Protein 2ZWS (pdb70)

GO terms:
  GO:0051872 sphingosine catabolic process (P, IDA)
  GO:0017040 N-acylsphingosine amidohydrolase activity (F, IMP)
  GO:0042759 long-chain fatty acid biosynthetic process (P, IDA)
  GO:0017040 N-acylsphingosine amidohydrolase activity (F, IDA)
  GO:0046512 sphingosine biosynthetic process (P, IDA)

Sequence (630 aa):
DDLPYRFGLGKADITGEAAEVGMMGYSSLEEQKTAGIHMMRQWARAFVIEEAASGRRLVYVNTDLGMIIFQAVHLKKVLLARRLKAKYPGVYDEENNVMLAATHTHSGPGGFSHYAMMYNLSVLGFQEEKTFNAIVDGIVRSIERAQARLQPGRLFYGSGEELRNASRRNRSLLSHLKNPDIAGYEEDGIDPQMSVLSSFVDANGELAGAISWFPVHSTSMTNANHLISPDNKGYASYHWEHDVSRKSSGGFVAAFAQTNAGNLSPNLNLKPGSGPFDNEEFDNTRREIGLLRQFAKAYEIAGQAQEEVLGELDSRFRFVDFTRRLPIRPEEFTDGQPRQLCCTAAIGTLEEGNNPFLSSSALGGGLLLTGVPPQELVQCCQAEKTTILADTGNKKPYPWTPTVLPIQMMFRIGQLLELLGAPAEFTVMAGVRIRRRRAVQAASEAAGIRRHVVFNGYANAYASYVTTREEYAAQEYEGGGGSTLYGPWTQAAYQQLFVDMAVALRERRLLPVETTSAIAPDLSCCCCQMNFQTTGVVADDPYIGKSSFGDVLQQPRRESYRIGDKVTTVAFVTTGHPKNDLRTEKKTFLEVVNIGKDGKQTTPVVTTVATTDNDWDTQYRRWEERVGISASKKATISWSIPPGTTEPGGHYYIRHYGNAKNFWWTQQKKISSEEIIGGSTRSFEVLGTT

B-factor: mean 20.95, std 9.61, range [9.31, 179.48]

Nearest PDB structures (foldseek):
  2zws-assembly1_A  TM=1.002E+00  e=0.000E+00  Pseudomonas aeruginosa
  2zxc-assembly1_A  TM=9.899E-01  e=0.000E+00  Pseudomonas aeruginosa
  4wgk-assembly2_B  TM=9.171E-01  e=1.382E-79  Homo sapiens
  4wgk-assembly1_A  TM=9.152E-01  e=4.929E-78  Homo sapiens
  3mlv-assembly1_L  TM=5.183E-01  e=3.911E-03  Homo sapiens

CATH classification: 2.60.40.2300

Secondary structure (DSSP, 8-state):
---SEEEEEEEEE-----EEEEEESS--TT-EEEEESS--EEEEEEEEESSS--EEEEEEESSS---HHHHHHHHHHHHHHSTTT--TTTEEEEE--BSBEE----SSHHHHGGGTB--HHHHHHHHHHHHHHHHHHHTT-EEEEEEEEEEE--SSEEES-HHHHTT-S--TT-TTS---EEEEEEEEETT--EEEEEEE----B-SS-TT--EEB-HHHHHHHHIIIIII--STT-EEEEE-SS-TTEEEPP---TT--TTS-HHHHHHHHHHHHHHHHHHHHHH--EEE-S-EEEEEEEEE-TT-EE-GGGSSSS-EEPPPP-EE---SS--HHHHHTT-S---PPPHHHHHHTTT--EEE--TT-SSS-SS-SEEEEEEEEETTEEEEE-SSEE-HHHHHHHHHHHHHHHGGGT--EEEEE-SBSS---EE--HHHHHH--TTTTS-TT-TTHHHHHHHHHHHHHHHHHH--PPPPP------GGG--B---------PPTT--TT-EEEPPPSEEETTPEEEEEEE---GGG---TTS-SEEEEEEESSS-PPPEEEEETTSTTEEEEEEEETTTEEEEEEEEE--TTPPSEEEEEEEEEEEE-TTT--EEEEEEEPPPEEEE---

InterPro domains:
  IPR006823 Neutral/alkaline nonlysosomal ceramidase [PTHR12670] (27-665)
  IPR031329 Neutral/alkaline non-lysosomal ceramidase, N-terminal [PF04734] (29-501)
  IPR031331 Neutral/alkaline non-lysosomal ceramidase, C-terminal [PF17048] (505-665)
  IPR038445 Neutral ceramidase, C-terminal domain superfamily [G3DSA:2.60.40.2300] (536-670)

Foldseek 3Di:
DDFFKKKFKFKFFLAFFQFQFAWFDPLALVQTHFFALATKMKIKMWMATPVDDDIAMEIEILHLFFALQLLVLLQVVCCVVPPPPDHQWGYKYFYANARFGGDQQYLFQVRCFSRQWHDVRSNVSNSVRNNVRVVNRVVGIAGWWKFKFKDFQDAFKAFQCVVLVVLDPDQVVCNRQADRMKMKIFTAHPVRDTQEMEIEGAARQCLPDSVDNHHDSFQQRLLQCCCQPVNDPDPRYGYGYFYFQHQRMYTGFDPPPPDDRPPDSLVSRNVSSVSRNVRNVVGVVPSPGIFDDHKGKAKAWAQLDQQWFALVLPVNDIDTWHFFFFADNVVPPHVSLVVQVHFDDDPDDPVRVVQLPLGHGRHRQRPGPPHRSFFGIFMWMWIDGRLEIETEAAERERPVLRVVLQVLLCVLQVLVNHDYYTGGYSMSHYQYAHYALSSLNVPDNRNSSLTGHSCSSSSSSVVSSQRSNCVSVVHHDDHHDDGDDSPVPIDGDRDDALWADWPVPDHFAAWPAFWDAEDEQQDKTKTKTWAARSNLDVQIVHAQKFKWFCDQHDNRDIDTPDGSNDSQKIWGWDDDPDHIIMIMMMGRHHPPDDWHKIKMKGWHWTADNPVRDIGIGIYIHDIHTYDDDD

Organism: Pseudomonas aeruginosa (strain ATCC 15692 / DSM 22644 / CIP 104116 / JCM 14847 / LMG 12228 / 1C / PRS 101 / PAO1) (NCBI:txid208964)

Solvent-accessible surface area: 23933 Å² total; per-residue (Å²): 195,119,41,41,2,79,0,0,12,3,52,0,0,0,2,2,12,2,0,57,0,2,0,20,25,58,75,18,23,145,0,71,4,22,0,1,3,4,3,2,32,0,10,0,0,0,4,14,21,43,92,58,33,144,50,6,0,4,0,5,0,2,3,3,5,0,3,8,8,0,0,53,62,0,7,52,93,0,86,85,126,53,102,89,61,4,52,48,64,18,0,0,0,0,0,4,2,0,11,0,4,3,0,0,2,1,25,10,13,32,16,1,26,12,1,17,0,23,12,112,89,0,10,53,9,2,1,66,0,0,14,50,0,0,37,73,0,33,81,134,53,52,66,0,97,0,26,8,3,35,18,117,18,200,82,0,6,109,9,75,7,70,100,7,0,96,119,7,112,45,28,81,51,29,112,89,0,8,1,18,62,0,5,2,1,4,0,23,9,70,129,58,80,44,0,0,1,2,0,4,0,0,0,1,0,28,10,0,60,82,73,7,58,2,0,1,3,0,0,0,2,2,0,2,17,33,4,26,104,76,40,26,241,51,104,58,14,7,0,1,1,0,0,11,0,0,0,2,0,19,24,35,79,6,121,105,122,95,36,22,34,170,111,53,41,50,77,22,0,107,29,1,0,53,32,0,19,58,40,0,109,84,2,13,67,102,49,84,56,43,0,99,41,46,0,11,11,36,9,28,14,3,67,1,40,163,23,87,2,93,60,127,33,25,91,43,103,90,87,97,7,7,39,2,0,30,10,110,75,43,137,32,91,7,51,8,25,78,53,38,64,15,83,120,129,37,135,26,66,131,131,10,56,125,45,0,41,66,10,86,37,89,9,22,0,14,64,37,161,114,79,30,6,0,2,30,9,0,0,1,0,0,1,33,5,0,21,6,2,5,0,1,0,0,0,1,0,2,0,0,0,0,3,44,0,31,108,22,0,45,79,13,0,86,94,28,26,0,118,48,11,7,2,0,0,0,0,0,0,15,1,10,14,1,2,0,66,53,2,0,47,35,36,55,142,5,3,4,16,0,1,6,0,8,32,1,9,4,0,0,32,9,6,0,22,37,4,0,49,11,13,82,89,147,119,109,23,93,131,50,34,147,16,48,106,12,66,99,65,52,60,70,89,22,99,50,21,101,10,8,55,41,44,173,84,98,60,49,6,54,39,57,83,70,0,136,156,36,8,143,67,61,47,114,0,54,0,7,0,0,0,1,1,2,16,10,56,14,10,46,67,126,12,3,0,35,0,6,34,34,14,109,78,12,188,108,112,79,87,78,65,8,41,1,24,16,31,38,0,33,0,97,9,76,80,45,62,168,28,12,0,60,0,39,0,9,5,45,2,38,120,78,22,81,20,2,48,4,43,0,101,0,38,0,12,7,41,59,116,197,97,126,132,66,53,94,19,38,18,56,10,135,53,2,59,0,56,51,120,134

Radius of gyration: 24.64 Å; Cα contacts (8 Å, |Δi|>4): 1791; chains: 1; bounding box: 56×63×70 Å

Structure (mmCIF, N/CA/C/O backbone):
data_2ZWS
#
_entry.id   2ZWS
#
_cell.length_a   182.175
_cell.length_b   59.292
_cell.length_c   70.976
_cell.angle_alpha   90.00
_cell.angle_beta   102.16
_cell.angle_gamma   90.00
#
_symmetry.space_group_name_H-M   'C 1 2 1'
#
loop_
_entity.id
_entity.type
_entity.pdbx_description
1 polymer 'Neutral ceramidase'
2 non-polymer 'ZINC ION'
3 non-polymer 'MAGNESIUM ION'
4 non-polymer 'FORMIC ACID'
5 non-polymer 'PALMITIC ACID'
6 non-polymer GLYCEROL
7 water water
#
loop_
_atom_site.group_PDB
_atom_site.id
_atom_site.type_symbol
_atom_site.label_atom_id
_atom_site.label_alt_id
_atom_site.label_comp_id
_atom_site.label_asym_id
_atom_site.label_entity_id
_atom_site.label_seq_id
_atom_site.pdbx_PDB_ins_code
_atom_site.Cartn_x
_atom_site.Cartn_y
_atom_site.Cartn_z
_atom_site.occupancy
_atom_site.B_iso_or_equiv
_atom_site.auth_seq_id
_atom_site.auth_comp_id
_atom_site.auth_asym_id
_atom_site.auth_atom_id
_atom_site.pdbx_PDB_model_num
ATOM 1 N N . ASP A 1 1 ? -39.398 28.899 23.307 1.00 43.37 1 ASP A N 1
ATOM 2 C CA . ASP A 1 1 ? -39.304 27.674 24.151 1.00 43.03 1 ASP A CA 1
ATOM 3 C C . ASP A 1 1 ? -37.862 27.123 24.067 1.00 42.11 1 ASP A C 1
ATOM 4 O O . ASP A 1 1 ? -37.087 27.296 25.016 1.00 42.56 1 ASP A O 1
ATOM 9 N N . ASP A 1 2 ? -37.478 26.472 22.961 1.00 40.52 2 ASP A N 1
ATOM 10 C CA . ASP A 1 2 ? -38.378 26.093 21.872 1.00 38.34 2 ASP A CA 1
ATOM 11 C C . ASP A 1 2 ? -38.105 24.639 21.479 1.00 35.70 2 ASP A C 1
ATOM 12 O O . ASP A 1 2 ? -38.389 23.729 22.261 1.00 36.06 2 ASP A O 1
ATOM 17 N N . LEU A 1 3 ? -37.516 24.427 20.302 1.00 31.84 3 LEU A N 1
ATOM 18 C CA . LEU A 1 3 ? -37.486 23.098 19.667 1.00 28.06 3 LEU A CA 1
ATOM 19 C C . LEU A 1 3 ? -36.620 22.074 20.402 1.00 25.37 3 LEU A C 1
ATOM 20 O O . LEU A 1 3 ? -35.560 22.416 20.929 1.00 24.19 3 LEU A O 1
ATOM 25 N N . PRO A 1 4 ? -37.096 20.810 20.457 1.00 22.77 4 PRO A N 1
ATOM 26 C CA . PRO A 1 4 ? -36.458 19.792 21.306 1.00 21.13 4 PRO A CA 1
ATOM 27 C C . PRO A 1 4 ? -35.089 19.285 20.819 1.00 19.84 4 PRO A C 1
ATOM 28 O O . PRO A 1 4 ? -34.266 18.848 21.635 1.00 19.54 4 PRO A O 1
ATOM 32 N N . TYR A 1 5 ? -34.859 19.345 19.511 1.00 17.72 5 TYR A N 1
ATOM 33 C CA . TYR A 1 5 ? -33.640 18.785 18.923 1.00 16.55 5 TYR A CA 1
ATOM 34 C C . TYR A 1 5 ? -33.021 19.768 17.961 1.00 16.25 5 TYR A C 1
ATOM 35 O O . TYR A 1 5 ? -33.671 20.734 17.536 1.00 15.89 5 TYR A O 1
ATOM 44 N N . ARG A 1 6 ? -31.761 19.524 17.629 1.00 14.77 6 ARG A N 1
ATOM 45 C CA . ARG A 1 6 ? -31.190 20.078 16.416 1.00 15.04 6 ARG A CA 1
ATOM 46 C C . ARG A 1 6 ? -30.833 18.887 15.555 1.00 14.49 6 ARG A C 1
ATOM 47 O O . ARG A 1 6 ? -30.480 17.818 16.078 1.00 14.70 6 ARG A O 1
ATOM 55 N N . PHE A 1 7 ? -30.921 19.035 14.244 1.00 12.58 7 PHE A N 1
ATOM 56 C CA . PHE A 1 7 ? -30.396 17.950 13.373 1.00 12.67 7 PHE A CA 1
ATOM 57 C C . PHE A 1 7 ? -29.601 18.538 12.223 1.00 13.26 7 PHE A C 1
ATOM 58 O O . PHE A 1 7 ? -29.782 19.723 11.889 1.00 13.66 7 PHE A O 1
ATOM 66 N N . GLY A 1 8 ? -28.717 17.727 11.642 1.00 12.37 8 GLY A N 1
ATOM 67 C CA . GLY A 1 8 ? -27.963 18.154 10.480 1.00 13.43 8 GLY A CA 1
ATOM 68 C C . GLY A 1 8 ? -27.944 17.024 9.494 1.00 13.38 8 GLY A C 1
ATOM 69 O O . GLY A 1 8 ? -27.771 15.861 9.897 1.00 13.15 8 GLY A O 1
ATOM 70 N N . LEU A 1 9 ? -28.190 17.351 8.224 1.00 13.37 9 LEU A N 1
ATOM 71 C CA . LEU A 1 9 ? -28.263 16.327 7.166 1.00 13.72 9 LEU A CA 1
ATOM 72 C C . LEU A 1 9 ? -27.185 16.583 6.164 1.00 13.66 9 LEU A C 1
ATOM 73 O O . LEU A 1 9 ? -27.035 17.696 5.680 1.00 14.26 9 LEU A O 1
ATOM 78 N N . GLY A 1 10 ? -26.418 15.558 5.835 1.00 12.46 10 GLY A N 1
ATOM 79 C CA . GLY A 1 10 ? -25.292 15.703 4.904 1.00 13.18 10 GLY A CA 1
ATOM 80 C C . GLY A 1 10 ? -25.186 14.501 3.977 1.00 12.46 10 GLY A C 1
ATOM 81 O O . GLY A 1 10 ? -25.627 13.397 4.318 1.00 11.85 10 GLY A O 1
ATOM 82 N N . LYS A 1 11 ? -24.644 14.699 2.781 1.00 12.95 11 LYS A N 1
ATOM 83 C CA . LYS A 1 11 ? -24.491 13.593 1.848 1.00 13.40 11 LYS A CA 1
ATOM 84 C C . LYS A 1 11 ? -23.159 13.773 1.134 1.00 13.56 11 LYS A C 1
ATOM 85 O O . LYS A 1 11 ? -22.775 14.899 0.777 1.00 13.13 11 LYS A O 1
ATOM 91 N N . ALA A 1 12 ? -22.428 12.677 0.946 1.00 12.01 12 ALA A N 1
ATOM 92 C CA . ALA A 1 12 ? -21.143 12.756 0.233 1.00 11.92 12 ALA A CA 1
ATOM 93 C C . ALA A 1 12 ? -20.851 11.496 -0.553 1.00 11.89 12 ALA A C 1
ATOM 94 O O . ALA A 1 12 ? -21.307 10.427 -0.222 1.00 11.27 12 ALA A O 1
ATOM 96 N N . ASP A 1 13 ? -20.102 11.681 -1.621 1.00 11.45 13 ASP A N 1
ATOM 97 C CA . ASP A 1 13 ? -19.822 10.663 -2.629 1.00 11.48 13 ASP A CA 1
ATOM 98 C C . ASP A 1 13 ? -18.803 9.643 -2.088 1.00 11.31 13 ASP A C 1
ATOM 99 O O . ASP A 1 13 ? -17.727 10.047 -1.597 1.00 12.49 13 ASP A O 1
ATOM 104 N N . ILE A 1 14 ? -19.154 8.344 -2.120 1.00 11.12 14 ILE A N 1
ATOM 105 C CA . ILE A 1 14 ? -18.258 7.277 -1.687 1.00 11.27 14 ILE A CA 1
ATOM 106 C C . ILE A 1 14 ? -18.028 6.284 -2.845 1.00 10.76 14 ILE A C 1
ATOM 107 O O . ILE A 1 14 ? -17.641 5.117 -2.622 1.00 12.66 14 ILE A O 1
ATOM 112 N N . THR A 1 15 ? -18.251 6.742 -4.083 1.00 11.18 15 THR A N 1
ATOM 113 C CA . THR A 1 15 ? -18.120 5.848 -5.255 1.00 11.75 15 THR A CA 1
ATOM 114 C C . THR A 1 15 ? -16.652 5.460 -5.447 1.00 12.08 15 THR A C 1
ATOM 115 O O . THR A 1 15 ? -15.766 6.322 -5.461 1.00 12.54 15 THR A O 1
ATOM 119 N N . GLY A 1 16 ? -16.403 4.181 -5.635 1.00 12.76 16 GLY A N 1
ATOM 120 C CA . GLY A 1 16 ? -15.058 3.687 -5.805 1.00 13.15 16 GLY A CA 1
ATOM 121 C C . GLY A 1 16 ? -14.704 3.473 -7.268 1.00 12.93 16 GLY A C 1
ATOM 122 O O . GLY A 1 16 ? -15.252 4.110 -8.151 1.00 13.27 16 GLY A O 1
ATOM 123 N N . GLU A 1 17 ? -13.795 2.5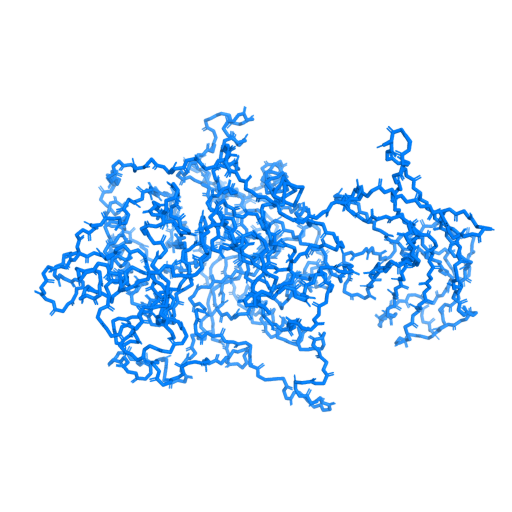36 -7.518 1.00 12.84 17 GLU A N 1
ATOM 124 C CA . GLU A 1 17 ? -13.181 2.393 -8.852 1.00 13.97 17 GLU A CA 1
ATOM 125 C C . GLU A 1 17 ? -14.192 1.881 -9.871 1.00 12.97 17 GLU A C 1
ATOM 126 O O . GLU A 1 17 ? -14.784 0.807 -9.679 1.00 13.65 17 GLU A O 1
ATOM 132 N N . ALA A 1 18 ? -14.416 2.644 -10.941 1.00 12.26 18 ALA A N 1
ATOM 133 C CA . ALA A 1 18 ? -15.515 2.381 -11.897 1.00 12.40 18 ALA A CA 1
ATOM 134 C C . ALA A 1 18 ? -15.194 1.438 -13.051 1.00 12.35 18 ALA A C 1
ATOM 135 O O . ALA A 1 18 ? -16.074 1.081 -13.838 1.00 13.70 18 ALA A O 1
ATOM 137 N N . ALA A 1 19 ? -13.938 1.034 -13.155 1.00 12.60 19 ALA A N 1
ATOM 138 C CA . ALA A 1 19 ? -13.641 -0.070 -14.069 1.00 12.38 19 ALA A CA 1
ATOM 139 C C . ALA A 1 19 ? -12.576 -0.996 -13.536 1.00 13.14 19 ALA A C 1
ATOM 140 O O . ALA A 1 19 ? -11.627 -0.563 -12.890 1.00 12.88 19 ALA A O 1
ATOM 142 N N . GLU A 1 20 ? -12.770 -2.289 -13.804 1.00 12.94 20 GLU A N 1
ATOM 143 C CA . GLU A 1 20 ? -11.765 -3.346 -13.587 1.00 14.67 20 GLU A CA 1
ATOM 144 C C . GLU A 1 20 ? -11.504 -3.642 -12.095 1.00 14.69 20 GLU A C 1
ATOM 145 O O . GLU A 1 20 ? -10.374 -3.983 -11.684 1.00 14.75 20 GLU A O 1
ATOM 151 N N . VAL A 1 21 ? -12.565 -3.546 -11.282 1.00 14.70 21 VAL A N 1
ATOM 152 C CA . VAL A 1 21 ? -12.513 -4.068 -9.926 1.00 14.87 21 VAL A CA 1
ATOM 153 C C . VAL A 1 21 ? -13.713 -5.002 -9.716 1.00 14.09 21 VAL A C 1
ATOM 154 O O . VAL A 1 21 ? -14.858 -4.636 -10.031 1.00 14.16 21 VAL A O 1
ATOM 158 N N . GLY A 1 22 ? -13.463 -6.192 -9.163 1.00 13.45 22 GLY A N 1
ATOM 159 C CA . GLY A 1 22 ? -14.553 -7.099 -8.801 1.00 13.46 22 GLY A CA 1
ATOM 160 C C . GLY A 1 22 ? -15.585 -6.408 -7.918 1.00 13.33 22 GLY A C 1
ATOM 161 O O . GLY A 1 22 ? -15.233 -5.675 -6.974 1.00 13.59 22 GLY A O 1
ATOM 162 N N . MET A 1 23 ? -16.851 -6.661 -8.217 1.00 13.13 23 MET A N 1
ATOM 163 C CA . MET A 1 23 ? -17.953 -6.093 -7.441 1.00 12.83 23 MET A CA 1
ATOM 164 C C . MET A 1 23 ? -18.259 -6.887 -6.171 1.00 13.58 23 MET A C 1
ATOM 165 O O . MET A 1 23 ? -18.016 -8.124 -6.121 1.00 13.04 23 MET A O 1
ATOM 170 N N . MET A 1 24 ? -18.795 -6.193 -5.162 1.00 12.90 24 MET A N 1
ATOM 171 C CA . MET A 1 24 ? -19.008 -6.780 -3.843 1.00 13.36 24 MET A CA 1
ATOM 172 C C . MET A 1 24 ? -20.449 -7.268 -3.658 1.00 13.68 24 MET A C 1
ATOM 173 O O . MET A 1 24 ? -21.398 -6.481 -3.770 1.00 13.30 24 MET A O 1
ATOM 178 N N . GLY A 1 25 ? -20.600 -8.557 -3.348 1.00 14.21 25 GLY A N 1
ATOM 179 C CA . GLY A 1 25 ? -21.911 -9.111 -3.019 1.00 14.59 25 GLY A CA 1
ATOM 180 C C . GLY A 1 25 ? -22.170 -10.452 -3.687 1.00 14.84 25 GLY A C 1
ATOM 181 O O . GLY A 1 25 ? -22.695 -11.375 -3.054 1.00 15.94 25 GLY A O 1
ATOM 182 N N . TYR A 1 26 ? -21.840 -10.550 -4.968 1.00 15.24 26 TYR A N 1
ATOM 183 C CA . TYR A 1 26 ? -22.123 -11.779 -5.733 1.00 15.82 26 TYR A CA 1
ATOM 184 C C . TYR A 1 26 ? -20.970 -12.816 -5.784 1.00 16.87 26 TYR A C 1
ATOM 185 O O . TYR A 1 26 ? -21.128 -13.904 -6.351 1.00 16.98 26 TYR A O 1
ATOM 194 N N . SER A 1 27 ? -19.822 -12.479 -5.199 1.00 17.08 27 SER A N 1
ATOM 195 C CA . SER A 1 27 ? -18.682 -13.393 -5.093 1.00 17.91 27 SER A CA 1
ATOM 196 C C . SER A 1 27 ? -18.232 -13.924 -6.444 1.00 18.15 27 SER A C 1
ATOM 197 O O . SER A 1 27 ? -17.800 -15.082 -6.564 1.00 18.95 27 SER A O 1
ATOM 200 N N . SER A 1 28 ? -18.293 -13.066 -7.454 1.00 17.37 28 SER A N 1
ATOM 201 C CA . SER A 1 28 ? -17.951 -13.482 -8.804 1.00 18.83 28 SER A CA 1
ATOM 202 C C . SER A 1 28 ? -16.608 -12.934 -9.258 1.00 19.71 28 SER A C 1
ATOM 203 O O . SER A 1 28 ? -16.364 -11.740 -9.163 1.00 21.26 28 SER A O 1
ATOM 206 N N . LEU A 1 29 ? -15.751 -13.810 -9.780 1.00 20.80 29 LEU A N 1
ATOM 207 C CA . LEU A 1 29 ? -14.518 -13.367 -10.443 1.00 21.08 29 LEU A CA 1
ATOM 208 C C . LEU A 1 29 ? -14.713 -12.748 -11.841 1.00 21.25 29 LEU A C 1
ATOM 209 O O . LEU A 1 29 ? -13.756 -12.230 -12.428 1.00 22.67 29 LEU A O 1
ATOM 214 N N A GLU A 1 30 ? -15.939 -12.861 -12.346 0.50 20.72 30 GLU A N 1
ATOM 215 N N B GLU A 1 30 ? -15.912 -12.811 -12.408 0.50 20.83 30 GLU A N 1
ATOM 216 C CA A GLU A 1 30 ? -16.324 -12.355 -13.655 0.50 21.00 30 GLU A CA 1
ATOM 217 C CA B GLU A 1 30 ? -16.130 -12.181 -13.722 0.50 21.25 30 GLU A CA 1
ATOM 218 C C A GLU A 1 30 ? -17.402 -11.271 -13.569 0.50 19.45 30 GLU A C 1
ATOM 219 C C B GLU A 1 30 ? -16.910 -10.867 -13.674 0.50 19.96 30 GLU A C 1
ATOM 220 O O A GLU A 1 30 ? -18.245 -11.144 -14.458 0.50 18.84 30 GLU A O 1
ATOM 221 O O B GLU A 1 30 ? -17.069 -10.189 -14.687 0.50 20.67 30 GLU A O 1
ATOM 232 N N . GLN A 1 31 ? -17.368 -10.494 -12.490 1.00 18.66 31 GLN A N 1
ATOM 233 C CA . GLN A 1 31 ? -18.219 -9.322 -12.375 1.00 16.49 31 GLN A CA 1
ATOM 234 C C . GLN A 1 31 ? -17.395 -8.126 -11.967 1.00 16.47 31 GLN A C 1
ATOM 235 O O . GLN A 1 31 ? -17.425 -7.691 -10.807 1.00 17.27 31 GLN A O 1
ATOM 241 N N . LYS A 1 32 ? -16.661 -7.591 -12.932 1.00 15.72 32 LYS A N 1
ATOM 242 C CA . LYS A 1 32 ? -15.875 -6.376 -12.695 1.00 15.70 32 LYS A CA 1
ATOM 243 C C . LYS A 1 32 ? -16.607 -5.107 -13.103 1.00 14.79 32 LYS A C 1
ATOM 244 O O . LYS A 1 32 ? -17.387 -5.122 -14.059 1.00 14.68 32 LYS A O 1
ATOM 250 N N . THR A 1 33 ? -16.364 -4.015 -12.374 1.00 13.39 33 THR A N 1
ATOM 251 C CA . THR A 1 33 ? -16.989 -2.748 -12.762 1.00 12.78 33 THR A CA 1
ATOM 252 C C . THR A 1 33 ? -16.617 -2.381 -14.194 1.00 12.79 33 THR A C 1
ATOM 253 O O . THR A 1 33 ? -15.509 -2.682 -14.681 1.00 13.11 33 THR A O 1
ATOM 257 N N . ALA A 1 34 ? -17.571 -1.738 -14.852 1.00 11.67 34 ALA A N 1
ATOM 258 C CA . ALA A 1 34 ? -17.374 -1.232 -16.218 1.00 11.83 34 ALA A CA 1
ATOM 259 C C . ALA A 1 34 ? -18.066 0.100 -16.476 1.00 12.49 34 ALA A C 1
ATOM 260 O O . ALA A 1 34 ? -18.342 0.437 -17.624 1.00 13.23 34 ALA A O 1
ATOM 262 N N . GLY A 1 35 ? -18.377 0.829 -15.405 1.00 11.40 35 GLY A N 1
ATOM 263 C CA . GLY A 1 35 ? -18.980 2.153 -15.531 1.00 11.75 35 GLY A CA 1
ATOM 264 C C . GLY A 1 35 ? -19.847 2.497 -14.348 1.00 11.44 35 GLY A C 1
ATOM 265 O O . GLY A 1 35 ? -19.751 1.865 -13.279 1.00 11.28 35 GLY A O 1
ATOM 266 N N . ILE A 1 36 ? -20.677 3.530 -14.527 1.00 10.74 36 ILE A N 1
ATOM 267 C CA . ILE A 1 36 ? -21.549 3.982 -13.453 1.00 10.03 36 ILE A CA 1
ATOM 268 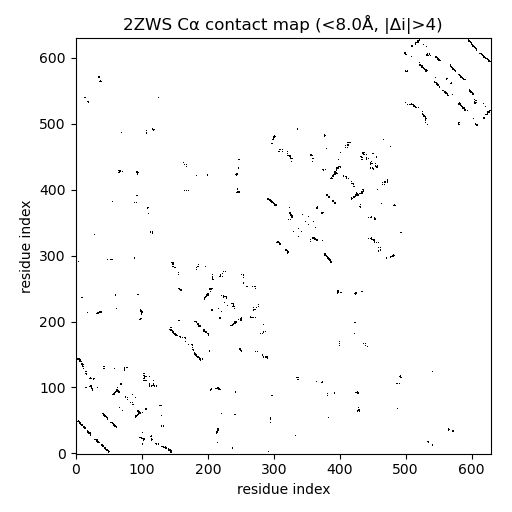C C . ILE A 1 36 ? -22.944 4.151 -13.990 1.00 10.60 36 ILE A C 1
ATOM 269 O O . ILE A 1 36 ? -23.134 4.764 -15.039 1.00 10.48 36 ILE A O 1
ATOM 274 N N . HIS A 1 37 ? -23.920 3.563 -13.294 1.00 9.78 37 HIS A N 1
ATOM 275 C CA . HIS A 1 37 ? -25.299 3.964 -13.527 1.00 11.03 37 HIS A CA 1
ATOM 276 C C . HIS A 1 37 ? -25.674 5.145 -12.620 1.00 10.80 37 HIS A C 1
ATOM 277 O O . HIS A 1 37 ? -26.040 6.214 -13.101 1.00 11.28 37 HIS A O 1
ATOM 284 N N . MET A 1 38 ? -25.572 4.932 -11.308 1.00 10.98 38 MET A N 1
ATOM 285 C CA A MET A 1 38 ? -25.722 6.011 -10.345 0.50 11.24 38 MET A CA 1
ATOM 286 C CA B MET A 1 38 ? -25.712 5.999 -10.345 0.50 12.26 38 MET A CA 1
ATOM 287 C C . MET A 1 38 ? -24.599 5.889 -9.318 1.00 11.19 38 MET A C 1
ATOM 288 O O . MET A 1 38 ? -24.078 4.788 -9.080 1.00 11.98 38 MET A O 1
ATOM 297 N N . ARG A 1 39 ? -24.216 7.026 -8.730 1.00 12.06 39 ARG A N 1
ATOM 298 C CA . ARG A 1 39 ? -23.139 7.012 -7.751 1.00 11.67 39 ARG A CA 1
ATOM 299 C C . ARG A 1 39 ? -23.612 6.446 -6.408 1.00 11.60 39 ARG A C 1
ATOM 300 O O . ARG A 1 39 ? -24.818 6.301 -6.158 1.00 11.45 39 ARG A O 1
ATOM 308 N N . GLN A 1 40 ? -22.633 6.138 -5.561 1.00 10.31 40 GLN A N 1
ATOM 309 C CA . GLN A 1 40 ? -22.846 5.675 -4.200 1.00 10.40 40 GLN A CA 1
ATOM 310 C C . GLN A 1 40 ? -22.613 6.825 -3.227 1.00 10.54 40 GLN A C 1
ATOM 311 O O . GLN A 1 40 ? -21.622 7.577 -3.369 1.00 10.97 40 GLN A O 1
ATOM 317 N N . TRP A 1 41 ? -23.486 6.940 -2.220 1.00 10.48 41 TRP A N 1
ATOM 318 C CA . TRP A 1 41 ? -23.434 8.071 -1.273 1.00 10.24 41 TRP A CA 1
ATOM 319 C C . TRP A 1 41 ? -23.465 7.580 0.164 1.00 9.88 41 TRP A C 1
ATOM 320 O O . TRP A 1 41 ? -24.029 6.484 0.480 1.00 10.71 41 TRP A O 1
ATOM 331 N N . ALA A 1 42 ? -22.802 8.356 1.024 1.00 10.17 42 ALA A N 1
ATOM 332 C CA . ALA A 1 42 ? -23.004 8.282 2.461 1.00 9.97 42 ALA A CA 1
ATOM 333 C C . ALA A 1 42 ? -23.965 9.411 2.833 1.00 10.29 42 ALA A C 1
ATOM 334 O O . ALA A 1 42 ? -23.766 10.560 2.435 1.00 10.38 42 ALA A O 1
ATOM 336 N N . ARG A 1 43 ? -24.991 9.065 3.591 1.00 9.85 43 ARG A N 1
ATOM 337 C CA . ARG A 1 43 ? -26.016 10.039 4.020 1.00 9.46 43 ARG A CA 1
ATOM 338 C C . ARG A 1 43 ? -25.972 10.059 5.536 1.00 9.83 43 ARG A C 1
ATOM 339 O O . ARG A 1 43 ? -26.237 9.035 6.187 1.00 9.44 43 ARG A O 1
ATOM 347 N N . ALA A 1 44 ? -25.601 11.200 6.095 1.00 10.56 44 ALA A N 1
ATOM 348 C CA . ALA A 1 44 ? -25.357 11.346 7.534 1.00 10.01 44 ALA A CA 1
ATOM 349 C C . ALA A 1 44 ? -26.434 12.164 8.193 1.00 10.72 44 ALA A C 1
ATOM 350 O O . ALA A 1 44 ? -26.862 13.211 7.645 1.00 11.60 44 ALA A O 1
ATOM 352 N N . PHE A 1 45 ? -26.817 11.725 9.394 1.00 9.31 45 PHE A N 1
ATOM 353 C CA . PHE A 1 45 ? -27.897 12.375 10.149 1.00 10.26 45 PHE A CA 1
ATOM 354 C C . PHE A 1 45 ? -27.342 12.607 11.534 1.00 11.66 45 PHE A C 1
ATOM 355 O O . PHE A 1 45 ? -27.167 11.667 12.311 1.00 12.12 45 PHE A O 1
ATOM 363 N N . VAL A 1 46 ? -27.027 13.865 11.808 1.00 11.40 46 VAL A N 1
ATOM 364 C CA . VAL A 1 46 ? -26.552 14.251 13.136 1.00 12.23 46 VAL A CA 1
ATOM 365 C C . VAL A 1 46 ? -27.750 14.705 13.936 1.00 13.54 46 VAL A C 1
ATOM 366 O O . VAL A 1 46 ? -28.530 15.520 13.429 1.00 14.06 46 VAL A O 1
ATOM 370 N N . ILE A 1 47 ? -27.900 14.195 15.161 1.00 13.54 47 ILE A N 1
ATOM 371 C CA . ILE A 1 47 ? -29.012 14.607 16.018 1.00 13.57 47 ILE A CA 1
ATOM 372 C C . ILE A 1 47 ? -28.464 15.068 17.347 1.00 14.65 47 ILE A C 1
ATOM 373 O O . ILE A 1 47 ? -27.623 14.403 17.935 1.00 14.56 47 ILE A O 1
ATOM 378 N N . GLU A 1 48 ? -28.939 16.206 17.826 1.00 15.93 48 GLU A N 1
ATOM 379 C CA . GLU A 1 48 ? -28.486 16.725 19.113 1.00 18.50 48 GLU A CA 1
ATOM 380 C C . GLU A 1 48 ? -29.681 17.044 19.972 1.00 18.76 48 GLU A C 1
ATOM 381 O O . GLU A 1 48 ? -30.690 17.563 19.489 1.00 18.94 48 GLU A O 1
ATOM 387 N N . GLU A 1 49 ? 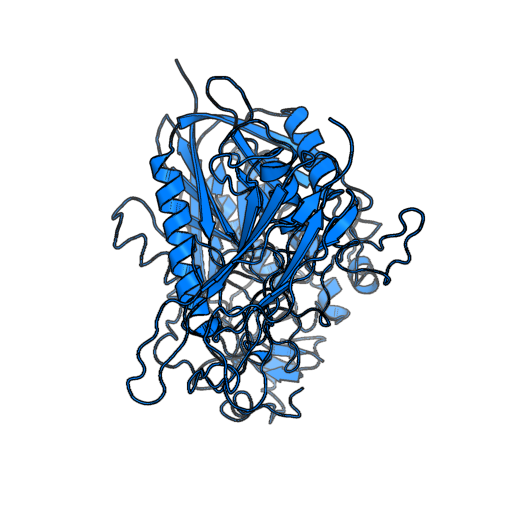-29.559 16.757 21.256 1.00 20.48 49 GLU A N 1
ATOM 388 C CA . GLU A 1 49 ? -30.625 17.079 22.179 1.00 23.47 49 GLU A CA 1
ATOM 389 C C . GLU A 1 49 ? -30.401 18.536 22.552 1.00 25.86 49 GLU A C 1
ATOM 390 O O . GLU A 1 49 ? -29.301 18.920 22.924 1.00 27.12 49 GLU A O 1
ATOM 396 N N . ALA A 1 50 ? -31.419 19.374 22.424 1.00 27.49 50 ALA A N 1
ATOM 397 C CA . ALA A 1 50 ? -31.230 20.759 22.823 1.00 29.56 50 ALA A CA 1
ATOM 398 C C . ALA A 1 50 ? -30.930 20.847 24.350 1.00 31.00 50 ALA A C 1
ATOM 399 O O . ALA A 1 50 ? -30.385 21.826 24.811 1.00 31.23 50 ALA A O 1
ATOM 401 N N . ALA A 1 51 ? -31.190 19.767 25.094 1.00 33.19 51 ALA A N 1
ATOM 402 C CA . ALA A 1 51 ? -31.209 19.808 26.588 1.00 34.65 51 ALA A CA 1
ATOM 403 C C . ALA A 1 51 ? -30.005 19.666 27.600 1.00 35.58 51 ALA A C 1
ATOM 404 O O . ALA A 1 51 ? -30.020 20.456 28.543 1.00 36.37 51 ALA A O 1
ATOM 406 N N . SER A 1 52 ? -28.966 18.799 27.523 1.00 36.36 52 SER A N 1
ATOM 407 C CA . SER A 1 52 ? -28.189 18.254 26.391 1.00 36.25 52 SER A CA 1
ATOM 408 C C . SER A 1 52 ? -27.592 19.359 25.500 1.00 35.50 52 SER A C 1
ATOM 409 O O . SER A 1 52 ? -27.808 20.546 25.803 1.00 36.48 52 SER A O 1
ATOM 412 N N . GLY A 1 53 ? -26.868 19.028 24.421 1.00 33.58 53 GLY A N 1
ATOM 413 C CA . GLY A 1 53 ? -26.700 17.651 23.887 1.00 31.70 53 GLY A CA 1
ATOM 414 C C . GLY A 1 53 ? -25.269 17.309 23.554 1.00 29.08 53 GLY A C 1
ATOM 415 O O . GLY A 1 53 ? -24.629 18.005 22.781 1.00 29.37 53 GLY A O 1
ATOM 416 N N . ARG A 1 54 ? -24.817 16.115 23.913 1.00 27.91 54 ARG A N 1
ATOM 417 C CA . ARG A 1 54 ? -25.509 14.894 23.585 1.00 23.93 54 ARG A CA 1
ATOM 418 C C . ARG A 1 54 ? -25.867 14.951 22.095 1.00 20.51 54 ARG A C 1
ATOM 419 O O . ARG A 1 54 ? -26.899 15.485 21.644 1.00 18.61 54 ARG A O 1
ATOM 427 N N . ARG A 1 55 ? -24.907 14.448 21.341 1.00 17.02 55 ARG A N 1
ATOM 428 C CA . ARG A 1 55 ? -25.024 14.321 19.919 1.00 15.42 55 ARG A CA 1
ATOM 429 C C . ARG A 1 55 ? -24.837 12.842 19.533 1.00 13.92 55 ARG A C 1
ATOM 430 O O . ARG A 1 55 ? -23.988 12.152 20.100 1.00 12.55 55 ARG A O 1
ATOM 438 N N . LEU A 1 56 ? -25.639 12.407 18.563 1.00 12.90 56 LEU A N 1
ATOM 439 C CA . LEU A 1 56 ? -25.484 11.139 17.884 1.00 12.45 56 LEU A CA 1
ATOM 440 C C . LEU A 1 56 ? -25.322 11.406 16.399 1.00 12.40 56 LEU A C 1
ATOM 441 O O . LEU A 1 56 ? -25.842 12.397 15.885 1.00 12.64 56 LEU A O 1
ATOM 446 N N . VAL A 1 57 ? -24.623 10.514 15.707 1.00 11.46 57 VAL A N 1
ATOM 447 C CA . VAL A 1 57 ? -24.657 10.551 14.244 1.00 10.93 57 VAL A CA 1
ATOM 448 C C . VAL A 1 57 ? -24.881 9.135 13.689 1.00 10.02 57 VAL A C 1
ATOM 449 O O . VAL A 1 57 ? -24.232 8.155 14.101 1.00 11.17 57 VAL A O 1
ATOM 453 N N . TYR A 1 58 ? -25.833 9.059 12.761 1.00 9.66 58 TYR A N 1
ATOM 454 C CA . TYR A 1 58 ? -26.149 7.842 12.031 1.00 10.66 58 TYR A CA 1
ATOM 455 C C . TYR A 1 58 ? -25.842 8.081 10.550 1.00 10.46 58 TYR A C 1
ATOM 456 O O . TYR A 1 58 ? -26.222 9.117 9.997 1.00 10.94 58 TYR A O 1
ATOM 465 N N . VAL A 1 59 ? -25.054 7.180 9.957 1.00 9.94 59 VAL A N 1
ATOM 466 C CA . VAL A 1 59 ? -24.719 7.294 8.539 1.00 9.78 59 VAL A CA 1
ATOM 467 C C . VAL A 1 59 ? -25.164 6.040 7.809 1.00 10.43 59 VAL A C 1
ATOM 468 O O . VAL A 1 59 ? -24.802 4.924 8.217 1.00 11.37 59 VAL A O 1
ATOM 472 N N . ASN A 1 60 ? -25.987 6.200 6.771 1.00 9.91 60 ASN A N 1
ATOM 473 C CA . ASN A 1 60 ? -26.320 5.050 5.937 1.00 9.80 60 ASN A CA 1
ATOM 474 C C . ASN A 1 60 ? -25.585 5.175 4.593 1.00 11.17 60 ASN A C 1
ATOM 475 O O . ASN A 1 60 ? -25.508 6.266 4.023 1.00 12.38 60 ASN A O 1
ATOM 480 N N . THR A 1 61 ? -24.980 4.076 4.141 1.00 10.34 61 THR A N 1
ATOM 481 C CA . THR A 1 61 ? -24.100 4.095 2.984 1.00 11.48 61 THR A CA 1
ATOM 482 C C . THR A 1 61 ? -24.601 3.175 1.859 1.00 10.96 61 THR A C 1
ATOM 483 O O . THR A 1 61 ? -25.110 2.051 2.108 1.00 11.23 61 THR A O 1
ATOM 487 N N . ASP A 1 62 ? -24.429 3.644 0.622 1.00 11.39 62 ASP A N 1
ATOM 488 C CA . ASP A 1 62 ? -24.760 2.852 -0.560 1.00 11.07 62 ASP A CA 1
ATOM 489 C C . ASP A 1 62 ? -23.652 1.800 -0.865 1.00 11.38 62 ASP A C 1
ATOM 490 O O . ASP A 1 62 ? -22.988 1.870 -1.909 1.00 11.45 62 ASP A O 1
ATOM 495 N N . LEU A 1 63 ? -23.495 0.845 0.045 1.00 10.49 63 LEU A N 1
ATOM 496 C CA . LEU A 1 63 ? -22.436 -0.168 -0.017 1.00 9.84 63 LEU A CA 1
ATOM 497 C C . LEU A 1 63 ? -23.030 -1.537 0.259 1.00 10.19 63 LEU A C 1
ATOM 498 O O . LEU A 1 63 ? -24.112 -1.648 0.850 1.00 10.83 63 LEU A O 1
ATOM 503 N N . GLY A 1 64 ? -22.302 -2.600 -0.104 1.00 9.93 64 GLY A N 1
ATOM 504 C CA . GLY A 1 64 ? -22.727 -3.958 0.229 1.00 11.13 64 GLY A CA 1
ATOM 505 C C . GLY A 1 64 ? -22.745 -4.166 1.727 1.00 12.30 64 GLY A C 1
ATOM 506 O O . GLY A 1 64 ? -23.614 -4.861 2.268 1.00 13.02 64 GLY A O 1
ATOM 507 N N . MET A 1 65 ? -21.785 -3.540 2.411 1.00 12.90 65 MET A N 1
ATOM 508 C CA . MET A 1 65 ? -21.711 -3.668 3.859 1.00 14.45 65 MET A CA 1
ATOM 509 C C . MET A 1 65 ? -20.747 -2.636 4.399 1.00 13.89 65 MET A C 1
ATOM 510 O O . MET A 1 65 ? -20.051 -1.957 3.622 1.00 13.69 65 MET A O 1
ATOM 515 N N . ILE A 1 66 ? -20.737 -2.468 5.721 1.00 14.37 66 ILE A N 1
ATOM 516 C CA A ILE A 1 66 ? -19.688 -1.599 6.270 0.50 14.91 66 ILE A CA 1
ATOM 517 C CA B ILE A 1 66 ? -19.818 -1.583 6.427 0.50 14.81 66 ILE A CA 1
ATOM 518 C C . ILE A 1 66 ? -18.753 -2.439 7.109 1.00 14.95 66 ILE A C 1
ATOM 519 O O . ILE A 1 66 ? -19.024 -2.905 8.204 1.00 18.50 66 ILE A O 1
ATOM 528 N N . PHE A 1 67 ? -17.608 -2.651 6.511 1.00 13.23 67 PHE A N 1
ATOM 529 C CA . PHE A 1 67 ? -16.646 -3.559 7.104 1.00 12.18 67 PHE A CA 1
ATOM 530 C C . PHE A 1 67 ? -15.940 -2.937 8.300 1.00 12.03 67 PHE A C 1
ATOM 531 O O . PHE A 1 67 ? -15.803 -1.708 8.382 1.00 11.82 67 PHE A O 1
ATOM 539 N N . GLN A 1 68 ? -15.462 -3.785 9.207 1.00 12.02 68 GLN A N 1
ATOM 540 C CA . GLN A 1 68 ? -14.727 -3.320 10.366 1.00 12.33 68 GLN A CA 1
ATOM 541 C C . GLN A 1 68 ? -13.587 -2.351 10.005 1.00 12.21 68 GLN A C 1
ATOM 542 O O . GLN A 1 68 ? -13.387 -1.342 10.691 1.00 12.54 68 GLN A O 1
ATOM 548 N N . ALA A 1 69 ? -12.860 -2.637 8.931 1.00 12.37 69 ALA A N 1
ATOM 549 C CA . ALA A 1 69 ? -11.757 -1.743 8.532 1.00 11.68 69 ALA A CA 1
ATOM 550 C C . ALA A 1 69 ? -12.185 -0.276 8.268 1.00 11.97 69 ALA A C 1
ATOM 551 O O . ALA A 1 69 ? -11.470 0.687 8.607 1.00 12.57 69 ALA A O 1
ATOM 553 N N . VAL A 1 70 ? -13.346 -0.121 7.630 1.00 10.20 70 VAL A N 1
ATOM 554 C CA . VAL A 1 70 ? -13.940 1.181 7.370 1.00 10.63 70 VAL A CA 1
ATOM 555 C C . VAL A 1 70 ? -14.338 1.812 8.698 1.00 11.00 70 VAL A C 1
ATOM 556 O O . VAL A 1 70 ? -14.013 2.970 8.940 1.00 11.68 70 VAL A O 1
ATOM 560 N N . HIS A 1 71 ? -15.079 1.082 9.537 1.00 10.24 71 HIS A N 1
ATOM 561 C CA . HIS A 1 71 ? -15.501 1.610 10.839 1.00 10.38 71 HIS A CA 1
ATOM 562 C C . HIS A 1 71 ? -14.313 2.131 11.648 1.00 11.09 71 HIS A C 1
ATOM 563 O O . HIS A 1 71 ? -14.325 3.274 12.133 1.00 11.52 71 HIS A O 1
ATOM 570 N N . LEU A 1 72 ? -13.255 1.343 11.729 1.00 11.65 72 LEU A N 1
ATOM 571 C CA . LEU A 1 72 ? -12.089 1.719 12.542 1.00 12.22 72 LEU A CA 1
ATOM 572 C C . LEU A 1 72 ? -11.407 2.977 12.009 1.00 12.09 72 LEU A C 1
ATOM 573 O O . LEU A 1 72 ? -11.009 3.825 12.785 1.00 12.83 72 LEU A O 1
ATOM 578 N N . LYS A 1 73 ? -11.274 3.077 10.690 1.00 11.61 73 LYS A N 1
ATOM 579 C CA A LYS A 1 73 ? -10.565 4.202 10.090 0.50 11.26 73 LYS A CA 1
ATOM 580 C CA B LYS A 1 73 ? -10.574 4.202 10.065 0.50 11.63 73 LYS A CA 1
ATOM 581 C C . LYS A 1 73 ? -11.425 5.447 10.156 1.00 12.08 73 LYS A C 1
ATOM 582 O O . LYS A 1 73 ? -10.912 6.529 10.417 1.00 12.64 73 LYS A O 1
ATOM 593 N N . VAL A 1 74 ? -12.729 5.296 9.920 1.00 11.07 74 VAL A N 1
ATOM 594 C CA . VAL A 1 74 ? -13.616 6.452 10.054 1.00 10.67 74 VAL A CA 1
ATOM 595 C C . VAL A 1 74 ? -13.537 7.007 11.489 1.00 11.23 74 VAL A C 1
ATOM 596 O O . VAL A 1 74 ? -13.429 8.223 11.697 1.00 11.88 74 VAL A O 1
ATOM 600 N N . LEU A 1 75 ? -13.586 6.148 12.495 1.00 12.43 75 LEU A N 1
ATOM 601 C CA A LEU A 1 75 ? -13.516 6.626 13.872 0.50 12.91 75 LEU A CA 1
ATOM 602 C CA B LEU A 1 75 ? -13.517 6.618 13.876 0.50 13.23 75 LEU A CA 1
ATOM 603 C C . LEU A 1 75 ? -12.207 7.338 14.169 1.00 13.54 75 LEU A C 1
ATOM 604 O O . LEU A 1 75 ? -12.200 8.374 14.838 1.00 14.05 75 LEU A O 1
ATOM 613 N N . ALA A 1 76 ? -11.093 6.779 13.694 1.00 14.17 76 ALA A N 1
ATOM 614 C CA . ALA A 1 76 ? -9.810 7.439 13.900 1.00 14.92 76 ALA A CA 1
ATOM 615 C C . ALA A 1 76 ? -9.796 8.827 13.271 1.00 15.01 76 ALA A C 1
ATOM 616 O O . ALA A 1 76 ? -9.308 9.782 13.882 1.00 15.96 76 ALA A O 1
ATOM 618 N N . ARG A 1 77 ? -10.314 8.930 12.039 1.00 14.34 77 ARG A N 1
ATOM 619 C CA A ARG A 1 77 ? -10.357 10.213 11.328 0.50 14.33 77 ARG A CA 1
ATOM 620 C CA B ARG A 1 77 ? -10.335 10.208 11.334 0.50 15.11 77 ARG A CA 1
ATOM 621 C C . ARG A 1 77 ? -11.208 11.228 12.064 1.00 15.11 77 ARG A C 1
ATOM 622 O O . ARG A 1 77 ? -10.842 12.412 12.152 1.00 16.04 77 ARG A O 1
ATOM 637 N N . LEU A 1 78 ? -12.347 10.777 12.578 1.00 14.66 78 LEU A N 1
ATOM 638 C CA . LEU A 1 78 ? -13.231 11.677 13.332 1.00 15.53 78 LEU A CA 1
ATOM 639 C C . LEU A 1 78 ? -12.566 12.179 14.609 1.00 17.39 78 LEU A C 1
ATOM 640 O O . LEU A 1 78 ? -12.710 13.357 14.980 1.00 18.71 78 LEU A O 1
ATOM 645 N N . LYS A 1 79 ? -11.840 11.289 15.274 1.00 18.18 79 LYS A N 1
ATOM 646 C CA . LYS A 1 79 ? -11.149 11.636 16.525 1.00 18.92 79 LYS A CA 1
ATOM 647 C C . LYS A 1 79 ? -9.997 12.589 16.281 1.00 20.00 79 LYS A C 1
ATOM 648 O O . LYS A 1 79 ? -9.723 13.455 17.128 1.00 20.98 79 LYS A O 1
ATOM 654 N N . ALA A 1 80 ? -9.338 12.450 15.135 1.00 20.11 80 ALA A N 1
ATOM 655 C CA . ALA A 1 80 ? -8.231 13.328 14.751 1.00 21.77 80 ALA A CA 1
ATOM 656 C C . ALA A 1 80 ? -8.711 14.744 14.449 1.00 23.49 80 ALA A C 1
ATOM 657 O O . ALA A 1 80 ? -8.052 15.717 14.822 1.00 24.59 80 ALA A O 1
ATOM 659 N N . LYS A 1 81 ? -9.860 14.860 13.787 1.00 23.89 81 LYS A N 1
ATOM 660 C CA . LYS A 1 81 ? -10.287 16.153 13.274 1.00 25.35 81 LYS A CA 1
ATOM 661 C C . LYS A 1 81 ? -11.233 16.873 14.239 1.00 25.43 81 LYS A C 1
ATOM 662 O O . LYS A 1 81 ? -11.246 18.125 14.296 1.00 26.33 81 LYS A O 1
ATOM 668 N N . TYR A 1 82 ? -11.984 16.091 15.015 1.00 24.94 82 TYR A N 1
ATOM 669 C CA . TYR A 1 82 ? -13.028 16.616 15.913 1.00 25.19 82 TYR A CA 1
ATOM 670 C C . TYR A 1 82 ? -12.923 16.029 17.317 1.00 24.80 82 TYR A C 1
ATOM 671 O O . TYR A 1 82 ? -13.836 15.355 17.776 1.00 23.49 82 TYR A O 1
ATOM 680 N N . PRO A 1 83 ? -11.793 16.299 18.014 1.00 25.10 83 PRO A N 1
ATOM 681 C CA . PRO A 1 83 ? -11.563 15.580 19.268 1.00 25.52 83 PRO A CA 1
ATOM 682 C C . PRO A 1 83 ? -12.630 15.870 20.298 1.00 24.81 83 PRO A C 1
ATOM 683 O O . PRO A 1 83 ? -13.021 17.033 20.464 1.00 25.33 83 PRO A O 1
ATOM 687 N N . GLY A 1 84 ? -13.099 14.825 20.973 1.00 24.46 84 GLY A N 1
ATOM 688 C CA . GLY A 1 84 ? -14.111 14.969 22.011 1.00 23.30 84 GLY A CA 1
ATOM 689 C C . GLY A 1 84 ? -15.539 15.023 21.501 1.00 22.31 84 GLY A C 1
ATOM 690 O O . GLY A 1 84 ? -16.476 14.982 22.293 1.00 23.92 84 GLY A O 1
ATOM 691 N N . VAL A 1 85 ? -15.715 15.092 20.184 1.00 20.20 85 VAL A N 1
ATOM 692 C CA . VAL A 1 85 ? -17.054 15.217 19.619 1.00 18.91 85 VAL A CA 1
ATOM 693 C C . VAL A 1 85 ? -17.656 13.849 19.302 1.00 17.81 85 VAL A C 1
ATOM 694 O O . VAL A 1 85 ? -18.813 13.561 19.658 1.00 16.98 85 VAL A O 1
ATOM 698 N N . TYR A 1 86 ? -16.864 13.029 18.616 1.00 16.58 86 TYR A N 1
ATOM 699 C CA . TYR A 1 86 ? -17.317 11.713 18.153 1.00 16.64 86 TYR A CA 1
ATOM 700 C C . TYR A 1 86 ? -16.419 10.625 18.675 1.00 16.71 86 TYR A C 1
ATOM 701 O O . TYR A 1 86 ? -15.213 10.807 18.783 1.00 16.97 86 TYR A O 1
ATOM 710 N N . ASP A 1 87 ? -17.028 9.483 18.976 1.00 15.34 87 ASP A N 1
ATOM 711 C CA . ASP A 1 87 ? -16.277 8.255 19.169 1.00 14.91 87 ASP A CA 1
ATOM 712 C C . ASP A 1 87 ? -17.173 7.027 18.919 1.00 14.08 87 ASP A C 1
ATOM 713 O O . ASP A 1 87 ? -18.268 7.128 18.362 1.00 11.85 87 ASP A O 1
ATOM 718 N N . GLU A 1 88 ? -16.692 5.850 19.292 1.00 14.01 88 GLU A N 1
ATOM 719 C CA A GLU A 1 88 ? -17.462 4.643 19.009 0.50 13.70 88 GLU A CA 1
ATOM 720 C CA B GLU A 1 88 ? -17.440 4.618 19.055 0.50 13.83 88 GLU A CA 1
ATOM 721 C C . GLU A 1 88 ? -18.846 4.661 19.642 1.00 13.32 88 GLU A C 1
ATOM 722 O O . GLU A 1 88 ? -19.761 3.999 19.138 1.00 13.32 88 GLU A O 1
ATOM 733 N N . ASN A 1 89 ? -19.014 5.400 20.737 1.00 13.62 89 ASN A N 1
ATOM 734 C CA . ASN A 1 89 ? -20.313 5.412 21.393 1.00 14.17 89 ASN A CA 1
ATOM 735 C C . ASN A 1 89 ? -21.395 6.172 20.635 1.00 13.49 89 ASN A C 1
ATOM 736 O O . ASN A 1 89 ? -22.570 5.896 20.826 1.00 14.63 89 ASN A O 1
ATOM 741 N N . ASN A 1 90 ? -21.028 7.138 19.799 1.00 12.52 90 ASN A N 1
ATOM 742 C CA . ASN A 1 90 ? -22.088 7.973 19.214 1.00 12.03 90 ASN A CA 1
ATOM 743 C C . ASN A 1 90 ? -22.071 8.065 17.697 1.00 12.10 90 ASN A C 1
ATOM 744 O O . ASN A 1 90 ? -22.698 8.967 17.124 1.00 12.34 90 ASN A O 1
ATOM 749 N N . VAL A 1 91 ? -21.403 7.102 17.047 1.00 10.71 91 VAL A N 1
ATOM 750 C CA . VAL A 1 91 ? -21.356 7.086 15.583 1.00 10.90 91 VAL A CA 1
ATOM 751 C C . VAL A 1 91 ? -21.816 5.699 15.129 1.00 10.38 91 VAL A C 1
ATOM 752 O O . VAL A 1 91 ? -21.186 4.689 15.517 1.00 10.20 91 VAL A O 1
ATOM 756 N N . MET A 1 92 ? -22.874 5.644 14.310 1.00 9.90 92 MET A N 1
ATOM 757 C CA . MET A 1 92 ? -23.350 4.363 13.759 1.00 10.25 92 MET A CA 1
ATOM 758 C C . MET A 1 92 ? -23.242 4.416 12.250 1.00 11.00 92 MET A C 1
ATOM 759 O O . MET A 1 92 ? -23.745 5.336 11.632 1.00 10.95 92 MET A O 1
ATOM 764 N N . LEU A 1 93 ? -22.606 3.394 11.675 1.00 10.81 93 LEU A N 1
ATOM 765 C CA . LEU A 1 93 ? -22.453 3.309 10.218 1.00 11.55 93 LEU A CA 1
ATOM 766 C C . LEU A 1 93 ? -23.210 2.096 9.735 1.00 12.50 93 LEU A C 1
ATOM 767 O O . LEU A 1 93 ? -23.037 1.026 10.299 1.00 14.46 93 LEU A O 1
ATOM 772 N N . ALA A 1 94 ? -24.075 2.242 8.741 1.00 11.27 94 ALA A N 1
ATOM 773 C CA . ALA A 1 94 ? -24.848 1.119 8.228 1.00 11.95 94 ALA A CA 1
ATOM 774 C C . ALA A 1 94 ? -24.831 1.140 6.712 1.00 12.11 94 ALA A C 1
ATOM 775 O O . ALA A 1 94 ? -24.451 2.141 6.093 1.00 13.12 94 ALA A O 1
ATOM 777 N N . ALA A 1 95 ? -25.190 0.017 6.107 1.00 11.57 95 ALA A N 1
ATOM 778 C CA . ALA A 1 95 ? -25.165 -0.101 4.651 1.00 10.66 95 ALA A CA 1
ATOM 779 C C . ALA A 1 95 ? -26.516 -0.572 4.106 1.00 10.72 95 ALA A C 1
ATOM 780 O O . ALA A 1 95 ? -27.267 -1.303 4.787 1.00 11.29 95 ALA A O 1
ATOM 782 N N . THR A 1 96 ? -26.762 -0.216 2.849 1.00 10.45 96 THR A N 1
ATOM 783 C CA . THR A 1 96 ? -27.995 -0.592 2.160 1.00 10.27 96 THR A CA 1
ATOM 784 C C . THR A 1 96 ? -27.932 -2.037 1.611 1.00 11.03 96 THR A C 1
ATOM 785 O O . THR A 1 96 ? -28.977 -2.606 1.226 1.00 12.13 96 THR A O 1
ATOM 789 N N . HIS A 1 97 ? -26.717 -2.588 1.511 1.00 10.96 97 HIS A N 1
ATOM 790 C CA . HIS A 1 97 ? -26.504 -3.955 0.977 1.00 11.24 97 HIS A CA 1
ATOM 791 C C . HIS A 1 97 ? -26.723 -4.034 -0.530 1.00 12.14 97 HIS A C 1
ATOM 792 O O . HIS A 1 97 ? -27.103 -5.074 -1.074 1.00 14.20 97 HIS A O 1
ATOM 799 N N . THR A 1 98 ? -26.466 -2.932 -1.230 1.00 10.53 98 THR A N 1
ATOM 800 C CA . THR A 1 98 ? -26.371 -3.017 -2.695 1.00 11.03 98 THR A CA 1
ATOM 801 C C . THR A 1 98 ? -25.281 -4.003 -3.099 1.00 10.56 98 THR A C 1
ATOM 802 O O . THR A 1 98 ? -24.203 -4.024 -2.475 1.00 11.68 98 THR A O 1
ATOM 806 N N . HIS A 1 99 ? -25.527 -4.757 -4.172 1.00 10.76 99 HIS A N 1
ATOM 807 C CA . HIS A 1 99 ? -24.541 -5.713 -4.663 1.00 11.18 99 HIS A CA 1
ATOM 808 C C . HIS A 1 99 ? -23.852 -5.199 -5.926 1.00 12.30 99 HIS A C 1
ATOM 809 O O . HIS A 1 99 ? -23.210 -5.981 -6.625 1.00 13.58 99 HIS A O 1
ATOM 816 N N . SER A 1 100 ? -23.944 -3.894 -6.176 1.00 11.96 100 SER A N 1
ATOM 817 C CA . SER A 1 100 ? -23.429 -3.322 -7.416 1.00 12.39 100 SER A CA 1
ATOM 818 C C . SER A 1 100 ? -22.395 -2.249 -7.208 1.00 12.09 100 SER A C 1
ATOM 819 O O . SER A 1 100 ? -22.310 -1.324 -8.023 1.00 12.95 100 SER A O 1
ATOM 822 N N . GLY A 1 101 ? -21.608 -2.373 -6.133 1.00 11.82 101 GLY A N 1
ATOM 823 C CA . GLY A 1 101 ? -20.432 -1.487 -5.964 1.00 11.80 101 GLY A CA 1
ATOM 824 C C . GLY A 1 101 ? -19.126 -2.260 -6.066 1.00 11.77 101 GLY A C 1
ATOM 825 O O . GLY A 1 101 ? -19.108 -3.478 -5.904 1.00 12.16 101 GLY A O 1
ATOM 826 N N . PRO A 1 102 ? -18.022 -1.546 -6.332 1.00 12.03 102 PRO A N 1
ATOM 827 C CA . PRO A 1 102 ? -16.683 -2.156 -6.331 1.00 11.81 102 PRO A CA 1
ATOM 828 C C . PRO A 1 102 ? -16.327 -2.704 -4.950 1.00 12.05 102 PRO A C 1
ATOM 829 O O . PRO A 1 102 ? -16.603 -2.057 -3.936 1.00 12.37 102 PRO A O 1
ATOM 833 N N . GLY A 1 103 ? -15.712 -3.881 -4.916 1.00 12.50 103 GLY A N 1
ATOM 834 C CA . GLY A 1 103 ? -15.306 -4.514 -3.652 1.00 13.29 103 GLY A CA 1
ATOM 835 C C . GLY A 1 103 ? -13.881 -4.210 -3.238 1.00 13.73 103 GLY A C 1
ATOM 836 O O . GLY A 1 103 ? -13.215 -3.321 -3.813 1.00 14.14 103 GLY A O 1
ATOM 837 N N . GLY A 1 104 ? -13.413 -4.947 -2.234 1.00 13.15 104 GLY A N 1
ATOM 838 C CA . GLY A 1 104 ? -12.024 -4.837 -1.779 1.00 14.56 104 GLY A CA 1
ATOM 839 C C . GLY A 1 104 ? -11.819 -3.888 -0.618 1.00 14.71 104 GLY A C 1
ATOM 840 O O . GLY A 1 104 ? -10.712 -3.375 -0.409 1.00 14.25 104 GLY A O 1
ATOM 841 N N . PHE A 1 105 ? -12.874 -3.623 0.143 1.00 13.46 105 PHE A N 1
ATOM 842 C CA . PHE A 1 105 ? -12.764 -2.676 1.229 1.00 12.74 105 PHE A CA 1
ATOM 843 C C . PHE A 1 105 ? -12.944 -3.265 2.632 1.00 12.29 105 PHE A C 1
ATOM 844 O O . PHE A 1 105 ? -13.145 -2.531 3.621 1.00 12.65 105 PHE A O 1
ATOM 852 N N . SER A 1 106 ? -12.835 -4.595 2.710 1.00 12.53 106 SER A N 1
ATOM 853 C CA . SER A 1 106 ? -12.681 -5.297 3.984 1.00 12.03 106 SER A CA 1
ATOM 854 C C . SER A 1 106 ? -11.210 -5.515 4.250 1.00 12.07 106 SER A C 1
ATOM 855 O O . SER A 1 106 ? -10.407 -5.467 3.314 1.00 13.32 106 SER A O 1
ATOM 858 N N . HIS A 1 107 ? -10.875 -5.810 5.498 1.00 11.60 107 HIS A N 1
ATOM 859 C CA . HIS A 1 107 ? -9.545 -6.338 5.792 1.00 12.38 107 HIS A CA 1
ATOM 860 C C . HIS A 1 107 ? -9.539 -7.847 6.058 1.00 13.53 107 HIS A C 1
ATOM 861 O O . HIS A 1 107 ? -8.475 -8.423 6.265 1.00 15.39 107 HIS A O 1
ATOM 868 N N . TYR A 1 108 ? -10.723 -8.465 6.013 1.00 14.24 108 TYR A N 1
ATOM 869 C CA . TYR A 1 108 ? -10.885 -9.919 6.181 1.00 14.64 108 TYR A CA 1
ATOM 870 C C . TYR A 1 108 ? -10.951 -10.630 4.856 1.00 15.16 108 TYR A C 1
ATOM 871 O O . TYR A 1 108 ? -11.733 -10.267 3.961 1.00 15.43 108 TYR A O 1
ATOM 880 N N . ALA A 1 109 ? -10.114 -11.664 4.731 1.00 14.63 109 ALA A N 1
ATOM 881 C CA . ALA A 1 109 ? -9.894 -12.260 3.419 1.00 15.36 109 ALA A CA 1
ATOM 882 C C . ALA A 1 109 ? -11.168 -12.789 2.763 1.00 14.81 109 ALA A C 1
ATOM 883 O O . ALA A 1 109 ? -11.318 -12.661 1.563 1.00 15.54 109 ALA A O 1
ATOM 885 N N . MET A 1 110 ? -12.068 -13.397 3.542 1.00 15.26 110 MET A N 1
ATOM 886 C CA A MET A 1 110 ? -13.299 -13.987 3.015 0.50 16.13 110 MET A CA 1
ATOM 887 C CA B MET A 1 110 ? -13.219 -14.014 2.908 0.50 16.62 110 MET A CA 1
ATOM 888 C C . MET A 1 110 ? -14.066 -13.005 2.120 1.00 16.28 110 MET A C 1
ATOM 889 O O . MET A 1 110 ? -14.578 -13.355 1.054 1.00 16.98 110 MET A O 1
ATOM 898 N N . TYR A 1 111 ? -14.128 -11.755 2.575 1.00 15.97 111 TYR A N 1
ATOM 899 C CA . TYR A 1 111 ? -14.979 -10.782 1.908 1.00 14.59 111 TYR A CA 1
ATOM 900 C C . TYR A 1 111 ? -14.295 -10.114 0.715 1.00 15.26 111 TYR A C 1
ATOM 901 O O . TYR A 1 111 ? -14.974 -9.456 -0.084 1.00 15.80 111 TYR A O 1
ATOM 910 N N . ASN A 1 112 ? -12.977 -10.323 0.597 1.00 15.47 112 ASN A N 1
ATOM 911 C CA . ASN A 1 112 ? -12.206 -9.818 -0.540 1.00 15.36 112 ASN A CA 1
ATOM 912 C C . ASN A 1 112 ? -11.884 -10.903 -1.598 1.00 15.52 112 ASN A C 1
ATOM 913 O O . ASN A 1 112 ? -11.304 -10.596 -2.641 1.00 15.54 112 ASN A O 1
ATOM 918 N N . LEU A 1 113 ? -12.287 -12.150 -1.349 1.00 15.66 113 LEU A N 1
ATOM 919 C CA . LEU A 1 113 ? -11.858 -13.278 -2.185 1.00 16.39 113 LEU A CA 1
ATOM 920 C C . LEU A 1 113 ? -12.085 -13.080 -3.681 1.00 15.76 113 LEU A C 1
ATOM 921 O O . LEU A 1 113 ? -11.143 -13.217 -4.479 1.00 15.41 113 LEU A O 1
ATOM 926 N N . SER A 1 114 ? -13.325 -12.769 -4.068 1.00 15.16 114 SER A N 1
ATOM 927 C CA . SER A 1 114 ? -13.653 -12.658 -5.509 1.00 15.51 114 SER A CA 1
ATOM 928 C C . SER A 1 114 ? -13.045 -11.400 -6.160 1.00 15.65 114 SER A C 1
ATOM 929 O O . SER A 1 114 ? -12.983 -11.282 -7.389 1.00 16.87 114 SER A O 1
ATOM 932 N N . VAL A 1 115 ? -12.642 -10.445 -5.319 1.00 14.93 115 VAL A N 1
ATOM 933 C CA . VAL A 1 115 ? -12.066 -9.166 -5.763 1.00 14.50 115 VAL A CA 1
ATOM 934 C C . VAL A 1 115 ? -10.540 -9.292 -5.940 1.00 14.26 115 VAL A C 1
ATOM 935 O O . VAL A 1 115 ? -9.880 -8.353 -6.453 1.00 14.89 115 VAL A O 1
ATOM 939 N N . LEU A 1 116 ? -9.997 -10.443 -5.506 1.00 14.76 116 LEU A N 1
ATOM 940 C CA . LEU A 1 116 ? -8.555 -10.756 -5.549 1.00 15.34 116 LEU A CA 1
ATOM 941 C C . LEU A 1 116 ? -7.758 -9.960 -4.507 1.00 14.40 116 LEU A C 1
ATOM 942 O O . LEU A 1 116 ? -6.538 -9.805 -4.644 1.00 14.27 116 LEU A O 1
ATOM 947 N N . GLY A 1 117 ? -8.440 -9.474 -3.467 1.00 13.92 117 GLY A N 1
ATOM 948 C CA . GLY A 1 117 ? -7.773 -8.836 -2.338 1.00 14.49 117 GLY A CA 1
ATOM 949 C C . GLY A 1 117 ? -8.265 -7.412 -2.075 1.00 14.35 117 GLY A C 1
ATOM 950 O O . GLY A 1 117 ? -9.332 -6.999 -2.540 1.00 13.33 117 GLY A O 1
ATOM 951 N N . PHE A 1 118 ? -7.438 -6.663 -1.348 1.00 13.85 118 PHE A N 1
ATOM 952 C CA . PHE A 1 118 ? -7.762 -5.334 -0.862 1.00 13.93 118 PHE A CA 1
ATOM 953 C C . PHE A 1 118 ? -7.538 -4.280 -1.946 1.00 13.38 118 PHE A C 1
ATOM 954 O O . PHE A 1 118 ? -6.472 -4.250 -2.578 1.00 14.82 118 PHE A O 1
ATOM 962 N N . GLN A 1 119 ? -8.515 -3.393 -2.133 1.00 13.76 119 GLN A N 1
ATOM 963 C CA . GLN A 1 119 ? -8.436 -2.370 -3.153 1.00 13.51 119 GLN A CA 1
ATOM 964 C C . GLN A 1 119 ? -8.366 -1.012 -2.440 1.00 14.71 119 GLN A C 1
ATOM 965 O O . GLN A 1 119 ? -9.382 -0.405 -2.083 1.00 14.86 119 GLN A O 1
ATOM 971 N N . GLU A 1 120 ? -7.141 -0.541 -2.234 1.00 15.49 120 GLU A N 1
ATOM 972 C CA A GLU A 1 120 ? -6.942 0.636 -1.392 0.60 16.06 120 GLU A CA 1
ATOM 973 C CA B GLU A 1 120 ? -6.855 0.676 -1.452 0.40 15.88 120 GLU A CA 1
ATOM 974 C C . GLU A 1 120 ? -7.666 1.899 -1.891 1.00 15.00 120 GLU A C 1
ATOM 975 O O . GLU A 1 120 ? -8.176 2.664 -1.072 1.00 14.76 120 GLU A O 1
ATOM 986 N N . LYS A 1 121 ? -7.741 2.132 -3.205 1.00 14.18 121 LYS A N 1
ATOM 987 C CA . LYS A 1 121 ? -8.360 3.364 -3.695 1.00 14.58 121 LYS A CA 1
ATOM 988 C C . LYS A 1 121 ? -9.867 3.401 -3.381 1.00 13.77 121 LYS A C 1
ATOM 989 O O . LYS A 1 121 ? -10.434 4.456 -3.057 1.00 14.42 121 LYS A O 1
ATOM 995 N N . THR A 1 122 ? -10.530 2.253 -3.511 1.00 13.31 122 THR A N 1
ATOM 996 C CA . THR A 1 122 ? -11.954 2.170 -3.198 1.00 12.91 122 THR A CA 1
ATOM 997 C C . THR A 1 122 ? -12.174 2.289 -1.685 1.00 11.83 122 THR A C 1
ATOM 998 O O . THR A 1 122 ? -13.051 3.085 -1.221 1.00 12.55 122 THR A O 1
ATOM 1002 N N . PHE A 1 123 ? -11.349 1.577 -0.917 1.00 12.25 123 PHE A N 1
ATOM 1003 C CA . PHE A 1 123 ? -11.404 1.705 0.552 1.00 10.99 123 PHE A CA 1
ATOM 1004 C C . PHE A 1 123 ? -11.254 3.171 0.996 1.00 12.23 123 PHE A C 1
ATOM 1005 O O . PHE A 1 123 ? -12.068 3.704 1.767 1.00 11.67 123 PHE A O 1
ATOM 1013 N N . ASN A 1 124 ? -10.222 3.817 0.491 1.00 12.97 124 ASN A N 1
ATOM 1014 C CA . ASN A 1 124 ? -9.958 5.182 0.905 1.00 13.72 124 ASN A CA 1
ATOM 1015 C C . ASN A 1 124 ? -11.098 6.128 0.523 1.00 12.29 124 ASN A C 1
ATOM 1016 O O . ASN A 1 124 ? -11.412 7.053 1.291 1.00 12.98 124 ASN A O 1
ATOM 1021 N N . ALA A 1 125 ? -11.710 5.936 -0.655 1.00 11.60 125 ALA A N 1
ATOM 1022 C CA . ALA A 1 125 ? -12.838 6.801 -1.082 1.00 10.51 125 ALA A CA 1
ATOM 1023 C C . ALA A 1 125 ? -14.029 6.648 -0.145 1.00 10.69 125 ALA A C 1
ATOM 1024 O O . ALA A 1 125 ? -14.769 7.624 0.103 1.00 12.33 125 ALA A O 1
ATOM 1026 N N . ILE A 1 126 ? -14.241 5.407 0.314 1.00 11.15 126 ILE A N 1
ATOM 1027 C CA . ILE A 1 126 ? -15.361 5.108 1.211 1.00 10.22 126 ILE A CA 1
ATOM 1028 C C . ILE A 1 126 ? -15.156 5.797 2.567 1.00 10.63 126 ILE A C 1
ATOM 1029 O O . ILE A 1 126 ? -16.033 6.537 3.055 1.00 10.32 126 ILE A O 1
ATOM 1034 N N . VAL A 1 127 ? -13.964 5.624 3.130 1.00 11.88 127 VAL A N 1
ATOM 1035 C CA . VAL A 1 127 ? -13.642 6.256 4.409 1.00 10.78 127 VAL A CA 1
ATOM 1036 C C . VAL A 1 127 ? -13.774 7.766 4.291 1.00 10.69 127 VAL A C 1
ATOM 1037 O O . VAL A 1 127 ? -14.426 8.439 5.101 1.00 11.90 127 VAL A O 1
ATOM 1041 N N . ASP A 1 128 ? -13.154 8.296 3.250 1.00 10.36 128 ASP A N 1
ATOM 1042 C CA . ASP A 1 128 ? -13.119 9.761 3.090 1.00 12.00 128 ASP A CA 1
ATOM 1043 C C . ASP A 1 128 ? -14.511 10.328 2.894 1.00 11.87 128 ASP A C 1
ATOM 1044 O O . ASP A 1 128 ? -14.821 11.389 3.418 1.00 12.58 128 ASP A O 1
ATOM 1049 N N . GLY A 1 129 ? -15.337 9.658 2.105 1.00 11.70 129 GLY A N 1
ATOM 1050 C CA . GLY A 1 129 ? -16.697 10.156 1.856 1.00 11.17 129 GLY A CA 1
ATOM 1051 C C . GLY A 1 129 ? -17.618 10.030 3.065 1.00 10.68 129 GLY A C 1
ATOM 1052 O O . GLY A 1 129 ? -18.481 10.895 3.289 1.00 10.72 129 GLY A O 1
ATOM 1053 N N . ILE A 1 130 ? -17.446 8.974 3.858 1.00 10.72 130 ILE A N 1
ATOM 1054 C CA . ILE A 1 130 ? -18.228 8.866 5.097 1.00 11.19 130 ILE A CA 1
ATOM 1055 C C . ILE A 1 130 ? -17.878 10.049 6.004 1.00 10.39 130 ILE A C 1
ATOM 1056 O O . ILE A 1 130 ? -18.765 10.759 6.550 1.00 11.62 130 ILE A O 1
ATOM 1061 N N . VAL A 1 131 ? -16.580 10.292 6.174 1.00 11.01 131 VAL A N 1
ATOM 1062 C CA . VAL A 1 131 ? -16.174 11.436 7.000 1.00 12.35 131 VAL A CA 1
ATOM 1063 C C . VAL A 1 131 ? -16.722 12.759 6.410 1.00 11.94 131 VAL A C 1
ATOM 1064 O O . VAL A 1 131 ? -17.266 13.583 7.135 1.00 12.46 131 VAL A O 1
ATOM 1068 N N . ARG A 1 132 ? -16.649 12.935 5.097 1.00 11.24 132 ARG A N 1
ATOM 1069 C CA . ARG A 1 132 ? -17.137 14.175 4.470 1.00 12.49 132 ARG A CA 1
ATOM 1070 C C . ARG A 1 132 ? -18.644 14.325 4.695 1.00 12.19 132 ARG A C 1
ATOM 1071 O O . ARG A 1 132 ? -19.145 15.408 4.913 1.00 12.21 132 ARG A O 1
ATOM 1079 N N . SER A 1 133 ? -19.384 13.214 4.697 1.00 10.94 133 SER A N 1
ATOM 1080 C CA . SER A 1 133 ? -20.859 13.315 4.900 1.00 11.88 133 SER A CA 1
ATOM 1081 C C . SER A 1 133 ? -21.178 13.847 6.309 1.00 11.05 133 SER A C 1
ATOM 1082 O O . SER A 1 133 ? -22.113 14.652 6.493 1.00 10.81 133 SER A O 1
ATOM 1085 N N . ILE A 1 134 ? -20.377 13.437 7.298 1.00 10.92 134 ILE A N 1
ATOM 1086 C CA . ILE A 1 134 ? -20.569 13.874 8.682 1.00 11.97 134 ILE A CA 1
ATOM 1087 C C . ILE A 1 134 ? -20.177 15.324 8.825 1.00 12.63 134 ILE A C 1
ATOM 1088 O O . ILE A 1 134 ? -20.890 16.092 9.466 1.00 12.45 134 ILE A O 1
ATOM 1093 N N . GLU A 1 135 ? -19.078 15.708 8.187 1.00 12.94 135 GLU A N 1
ATOM 1094 C CA . GLU A 1 135 ? -18.642 17.107 8.177 1.00 14.53 135 GLU A CA 1
ATOM 1095 C C . GLU A 1 135 ? -19.719 18.008 7.588 1.00 14.04 135 GLU A C 1
ATOM 1096 O O . GLU A 1 135 ? -19.998 19.108 8.117 1.00 15.65 135 GLU A O 1
ATOM 1102 N N . ARG A 1 136 ? -20.327 17.556 6.489 1.00 13.16 136 ARG A N 1
ATOM 1103 C CA . ARG A 1 136 ? -21.383 18.326 5.858 1.00 13.76 136 ARG A CA 1
ATOM 1104 C C . ARG A 1 136 ? -22.612 18.409 6.745 1.00 13.45 136 ARG A C 1
ATOM 1105 O O . ARG A 1 136 ? -23.203 19.475 6.880 1.00 14.13 136 ARG A O 1
ATOM 1113 N N . ALA A 1 137 ? -22.992 17.289 7.350 1.00 13.34 137 ALA A N 1
ATOM 1114 C CA . ALA A 1 137 ? -24.131 17.262 8.242 1.00 13.59 137 ALA A CA 1
ATOM 1115 C C . ALA A 1 137 ? -23.953 18.177 9.444 1.00 13.76 137 ALA A C 1
ATOM 1116 O O . ALA A 1 137 ? -24.854 18.942 9.767 1.00 14.37 137 ALA A O 1
ATOM 1118 N N . GLN A 1 138 ? -22.804 18.099 10.107 1.00 14.23 138 GLN A N 1
ATOM 1119 C CA . GLN A 1 138 ? -22.602 18.912 11.294 1.00 15.42 138 GLN A CA 1
ATOM 1120 C C . GLN A 1 138 ? -22.505 20.406 10.985 1.00 16.14 138 GLN A C 1
ATOM 1121 O O . GLN A 1 138 ? -22.779 21.216 11.872 1.00 18.39 138 GLN A O 1
ATOM 1127 N N . ALA A 1 139 ? -22.163 20.770 9.748 1.00 14.57 139 ALA A N 1
ATOM 1128 C CA . ALA A 1 139 ? -22.104 22.197 9.345 1.00 16.39 139 ALA A CA 1
ATOM 1129 C C . ALA A 1 139 ? -23.496 22.739 8.994 1.00 17.55 139 ALA A C 1
ATOM 1130 O O . ALA A 1 139 ? -23.660 23.951 8.733 1.00 19.07 139 ALA A O 1
ATOM 1132 N N . ARG A 1 140 ? -24.503 21.865 8.997 1.00 17.18 140 ARG A N 1
ATOM 1133 C CA . ARG A 1 140 ? -25.870 22.233 8.632 1.00 17.89 140 ARG A CA 1
ATOM 1134 C C . ARG A 1 140 ? -26.863 22.009 9.781 1.00 17.54 140 ARG A C 1
ATOM 1135 O O . ARG A 1 140 ? -28.067 21.879 9.562 1.00 17.28 140 ARG A O 1
ATOM 1143 N N . LEU A 1 141 ? -26.365 22.013 11.013 1.00 17.35 141 LEU A N 1
ATOM 1144 C CA . LEU A 1 141 ? -27.250 21.815 12.155 1.00 17.53 141 LEU A CA 1
ATOM 1145 C C . LEU A 1 141 ? -28.339 22.886 12.200 1.00 16.66 141 LEU A C 1
ATOM 1146 O O . LEU A 1 141 ? -28.067 24.068 11.948 1.00 17.35 141 LEU A O 1
ATOM 1151 N N . GLN A 1 142 ? -29.560 22.466 12.503 1.00 15.68 142 GLN A N 1
ATOM 1152 C CA . GLN A 1 142 ? -30.720 23.376 12.571 1.00 16.41 142 GLN A CA 1
ATOM 1153 C C . GLN A 1 142 ? -31.720 22.850 13.603 1.00 15.89 142 GLN A C 1
ATOM 1154 O O . GLN A 1 142 ? -31.832 21.655 13.805 1.00 15.65 142 GLN A O 1
ATOM 1160 N N . PRO A 1 143 ? -32.476 23.743 14.254 1.00 15.84 143 PRO A N 1
ATOM 1161 C CA . PRO A 1 143 ? -33.503 23.284 15.184 1.00 16.04 143 PRO A CA 1
ATOM 1162 C C . PRO A 1 143 ? -34.653 22.573 14.486 1.00 15.54 143 PRO A C 1
ATOM 1163 O O . PRO A 1 143 ? -35.040 22.945 13.385 1.00 16.93 143 PRO A O 1
ATOM 1167 N N . GLY A 1 144 ? -35.226 21.573 15.139 1.00 15.07 144 GLY A N 1
ATOM 1168 C CA . GLY A 1 144 ? -36.322 20.857 14.529 1.00 15.82 144 GLY A CA 1
ATOM 1169 C C . GLY A 1 144 ? -36.969 19.855 15.447 1.00 15.63 144 GLY A C 1
ATOM 1170 O O . GLY A 1 144 ? -36.655 19.761 16.663 1.00 16.01 144 GLY A O 1
ATOM 1171 N N . ARG A 1 145 ? -37.913 19.151 14.848 1.00 15.00 145 ARG A N 1
ATOM 1172 C CA . ARG A 1 145 ? -38.689 18.114 15.504 1.00 14.57 145 ARG A CA 1
ATOM 1173 C C . ARG A 1 145 ? -38.453 16.800 14.774 1.00 14.08 145 ARG A C 1
ATOM 1174 O O . ARG A 1 145 ? -38.145 16.770 13.564 1.00 14.57 145 ARG A O 1
ATOM 1182 N N . LEU A 1 146 ? -38.599 15.728 15.524 1.00 14.30 146 LEU A N 1
ATOM 1183 C CA . LEU A 1 146 ? -38.468 14.365 15.001 1.00 15.23 146 LEU A CA 1
ATOM 1184 C C . LEU A 1 146 ? -39.799 13.641 15.140 1.00 14.43 146 LEU A C 1
ATOM 1185 O O . LEU A 1 146 ? -40.442 13.680 16.200 1.00 14.68 146 LEU A O 1
ATOM 1190 N N . PHE A 1 147 ? -40.211 12.992 14.067 1.00 13.74 147 PHE A N 1
ATOM 1191 C CA . PHE A 1 147 ? -41.379 12.118 14.130 1.00 14.19 147 PHE A CA 1
ATOM 1192 C C . PHE A 1 147 ? -41.060 10.692 13.735 1.00 13.53 147 PHE A C 1
ATOM 1193 O O . PHE A 1 147 ? -40.167 10.452 12.910 1.00 14.44 147 PHE A O 1
ATOM 1201 N N . TYR A 1 148 ? -41.804 9.774 14.319 1.00 14.09 148 TYR A N 1
ATOM 1202 C CA . TYR A 1 148 ? -41.671 8.344 14.022 1.00 13.44 148 TYR A CA 1
ATOM 1203 C C . TYR A 1 148 ? -43.013 7.795 13.510 1.00 13.73 148 TYR A C 1
ATOM 1204 O O . TYR A 1 148 ? -44.078 8.170 14.015 1.00 14.04 148 TYR A O 1
ATOM 1213 N N . GLY A 1 149 ? -42.966 6.893 12.535 1.00 12.76 149 GLY A N 1
ATOM 1214 C CA . GLY A 1 149 ? -44.167 6.155 12.149 1.00 13.41 149 GLY A CA 1
ATOM 1215 C C . GLY A 1 149 ? -43.782 4.813 11.584 1.00 14.34 149 GLY A C 1
ATOM 1216 O O . GLY A 1 149 ? -42.621 4.591 11.247 1.00 13.79 149 GLY A O 1
ATOM 1217 N N . SER A 1 150 ? -44.772 3.934 11.468 1.00 14.57 150 SER A N 1
ATOM 1218 C CA . SER A 1 150 ? -44.560 2.639 10.855 1.00 15.71 150 SER A CA 1
ATOM 1219 C C . SER A 1 150 ? -45.784 2.220 10.042 1.00 15.49 150 SER A C 1
ATOM 1220 O O . SER A 1 150 ? -46.890 2.789 10.207 1.00 16.12 150 SER A O 1
ATOM 1223 N N . GLY A 1 151 ? -45.564 1.271 9.134 1.00 15.10 151 GLY A N 1
ATOM 1224 C CA . GLY A 1 151 ? -46.646 0.726 8.313 1.00 15.49 151 GLY A CA 1
ATOM 1225 C C . GLY A 1 151 ? -46.219 -0.563 7.664 1.00 16.25 151 GLY A C 1
ATOM 1226 O O . GLY A 1 151 ? -45.051 -0.938 7.724 1.00 17.72 151 GLY A O 1
ATOM 1227 N N . GLU A 1 152 ? -47.176 -1.218 7.019 1.00 16.49 152 GLU A N 1
ATOM 1228 C CA A GLU A 1 152 ? -46.916 -2.524 6.453 0.50 16.19 152 GLU A CA 1
ATOM 1229 C CA B GLU A 1 152 ? -47.008 -2.542 6.448 0.50 16.30 152 GLU A CA 1
ATOM 1230 C C . GLU A 1 15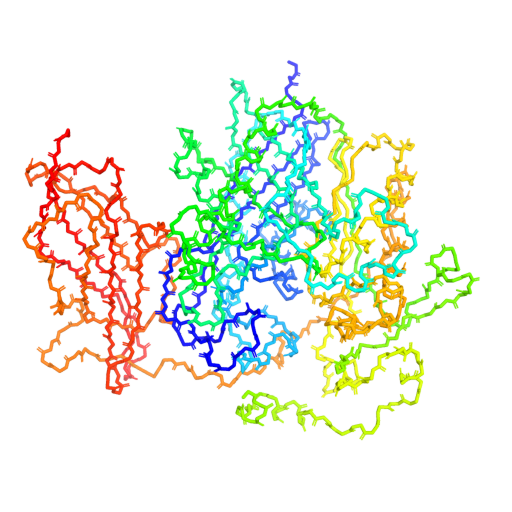2 ? -46.786 -2.417 4.945 1.00 15.92 152 GLU A C 1
ATOM 1231 O O . GLU A 1 152 ? -47.687 -1.930 4.248 1.00 16.73 152 GLU A O 1
ATOM 1242 N N . LEU A 1 153 ? -45.640 -2.882 4.445 1.00 15.81 153 LEU A N 1
ATOM 1243 C CA . LEU A 1 153 ? -45.363 -2.871 2.997 1.00 15.82 153 LEU A CA 1
ATOM 1244 C C . LEU A 1 153 ? -45.429 -4.325 2.503 1.00 16.82 153 LEU A C 1
ATOM 1245 O O . LEU A 1 153 ? -44.574 -5.134 2.863 1.00 16.76 153 LEU A O 1
ATOM 1250 N N . ARG A 1 154 ? -46.454 -4.641 1.696 1.00 17.77 154 ARG A N 1
ATOM 1251 C CA . ARG A 1 154 ? -46.801 -6.047 1.368 1.00 19.28 154 ARG A CA 1
ATOM 1252 C C . ARG A 1 154 ? -46.070 -6.762 0.224 1.00 19.92 154 ARG A C 1
ATOM 1253 O O . ARG A 1 154 ? -45.775 -7.961 0.325 1.00 21.30 154 ARG A O 1
ATOM 1261 N N . ASN A 1 155 ? -45.848 -6.029 -0.865 1.00 17.84 155 ASN A N 1
ATOM 1262 C CA . ASN A 1 155 ? -45.571 -6.575 -2.213 1.00 17.16 155 ASN A CA 1
ATOM 1263 C C . ASN A 1 155 ? -44.154 -6.205 -2.739 1.00 16.82 155 ASN A C 1
ATOM 1264 O O . ASN A 1 155 ? -43.880 -6.287 -3.952 1.00 16.28 155 ASN A O 1
ATOM 1269 N N . ALA A 1 156 ? -43.266 -5.809 -1.835 1.00 15.91 156 ALA A N 1
ATOM 1270 C CA . ALA A 1 156 ? -41.909 -5.395 -2.248 1.00 15.20 156 ALA A CA 1
ATOM 1271 C C . ALA A 1 156 ? -40.853 -6.501 -2.071 1.00 15.30 156 ALA A C 1
ATOM 1272 O O . ALA A 1 156 ? -39.778 -6.443 -2.691 1.00 15.84 156 ALA A O 1
ATOM 1274 N N . SER A 1 157 ? -41.143 -7.491 -1.221 1.00 15.15 157 SER A N 1
ATOM 1275 C CA . SER A 1 157 ? -40.169 -8.508 -0.827 1.00 14.99 157 SER A CA 1
ATOM 1276 C C . SER A 1 157 ? -40.760 -9.904 -0.800 1.00 14.35 157 SER A C 1
ATOM 1277 O O . SER A 1 157 ? -41.988 -10.086 -0.870 1.00 15.42 157 SER A O 1
ATOM 1280 N N . ARG A 1 158 ? -39.883 -10.895 -0.733 1.00 14.26 158 ARG A N 1
ATOM 1281 C CA A ARG A 1 158 ? -40.309 -12.288 -0.602 0.50 15.52 158 ARG A CA 1
ATOM 1282 C CA B ARG A 1 158 ? -40.323 -12.275 -0.562 0.50 15.04 158 ARG A CA 1
ATOM 1283 C C . ARG A 1 158 ? -39.229 -13.049 0.152 1.00 15.74 158 ARG A C 1
ATOM 1284 O O . ARG A 1 158 ? -38.045 -12.683 0.088 1.00 15.93 158 ARG A O 1
ATOM 1299 N N . ASN A 1 159 ? -39.625 -14.089 0.877 1.00 15.41 159 ASN A N 1
ATOM 1300 C CA . ASN A 1 159 ? -38.650 -14.886 1.578 1.00 15.65 159 ASN A CA 1
ATOM 1301 C C . ASN A 1 159 ? -37.990 -15.871 0.632 1.00 16.16 159 ASN A C 1
ATOM 1302 O O . ASN A 1 159 ? -38.671 -16.660 -0.032 1.00 16.27 159 ASN A O 1
ATOM 1307 N N . ARG A 1 160 ? -36.665 -15.883 0.618 1.00 15.92 160 ARG A N 1
ATOM 1308 C CA . ARG A 1 160 ? -35.923 -16.742 -0.316 1.00 16.67 160 ARG A CA 1
ATOM 1309 C C . ARG A 1 160 ? -35.524 -18.083 0.290 1.00 17.58 160 ARG A C 1
ATOM 1310 O O . ARG A 1 160 ? -34.920 -18.936 -0.374 1.00 18.36 160 ARG A O 1
ATOM 1318 N N . SER A 1 161 ? -35.834 -18.253 1.567 1.00 17.75 161 SER A N 1
ATOM 1319 C CA . SER A 1 161 ? -35.535 -19.497 2.278 1.00 18.56 161 SER A CA 1
ATOM 1320 C C . SER A 1 161 ? -36.706 -19.856 3.182 1.00 18.34 161 SER A C 1
ATOM 1321 O O . SER A 1 161 ? -36.545 -19.995 4.402 1.00 18.07 161 SER A O 1
ATOM 1324 N N . LEU A 1 162 ? -37.880 -20.004 2.565 1.00 18.66 162 LEU A N 1
ATOM 1325 C CA . LEU A 1 162 ? -39.123 -20.181 3.309 1.00 19.67 162 LEU A CA 1
ATOM 1326 C C . LEU A 1 162 ? -39.157 -21.496 4.099 1.00 20.03 162 LEU A C 1
ATOM 1327 O O . LEU A 1 162 ? -39.732 -21.554 5.187 1.00 21.25 162 LEU A O 1
ATOM 1332 N N . LEU A 1 163 ? -38.501 -22.524 3.584 1.00 20.49 163 LEU A N 1
ATOM 1333 C CA . LEU A 1 163 ? -38.481 -23.817 4.268 1.00 20.73 163 LEU A CA 1
ATOM 1334 C C . LEU A 1 163 ? -37.890 -23.678 5.677 1.00 20.69 163 LEU A C 1
ATOM 1335 O O . LEU A 1 163 ? -38.418 -24.253 6.636 1.00 20.40 163 LEU A O 1
ATOM 1340 N N . SER A 1 164 ? -36.801 -22.904 5.798 1.00 19.94 164 SER A N 1
ATOM 1341 C CA . SER A 1 164 ? -36.129 -22.701 7.081 1.00 19.92 164 SER A CA 1
ATOM 1342 C C . SER A 1 164 ? -36.960 -21.805 7.989 1.00 19.61 164 SER A C 1
ATOM 1343 O O . SER A 1 164 ? -37.054 -22.040 9.192 1.00 19.87 164 SER A O 1
ATOM 1346 N N . HIS A 1 165 ? -37.578 -20.783 7.404 1.00 18.83 165 HIS A N 1
ATOM 1347 C CA . HIS A 1 165 ? -38.385 -19.834 8.175 1.00 18.53 165 HIS A CA 1
ATOM 1348 C C . HIS A 1 165 ? -39.537 -20.565 8.887 1.00 18.86 165 HIS A C 1
ATOM 1349 O O . HIS A 1 165 ? -39.868 -20.276 10.034 1.00 18.39 165 HIS A O 1
ATOM 1356 N N . LEU A 1 166 ? -40.126 -21.513 8.169 1.00 19.12 166 LEU A N 1
ATOM 1357 C CA . LEU A 1 166 ? -41.255 -22.290 8.674 1.00 19.61 166 LEU A CA 1
ATOM 1358 C C . LEU A 1 166 ? -40.871 -23.264 9.771 1.00 20.32 166 LEU A C 1
ATOM 1359 O O . LEU A 1 166 ? -41.765 -23.869 10.386 1.00 21.30 166 LEU A O 1
ATOM 1364 N N . LYS A 1 167 ? -39.573 -23.449 10.017 1.00 20.53 167 LYS A N 1
ATOM 1365 C CA . LYS A 1 167 ? -39.142 -24.305 11.125 1.00 21.56 167 LYS A CA 1
ATOM 1366 C C . LYS A 1 167 ? -39.256 -23.594 12.472 1.00 21.13 167 LYS A C 1
ATOM 1367 O O . LYS A 1 167 ? -39.137 -24.230 13.516 1.00 20.31 167 LYS A O 1
ATOM 1373 N N . ASN A 1 168 ? -39.447 -22.268 12.468 1.00 20.84 168 ASN A N 1
ATOM 1374 C CA . ASN A 1 168 ? -39.617 -21.524 13.717 1.00 21.59 168 ASN A CA 1
ATOM 1375 C C . ASN A 1 168 ? -41.006 -21.757 14.302 1.00 22.63 168 ASN A C 1
ATOM 1376 O O . ASN A 1 168 ? -41.988 -21.741 13.567 1.00 23.09 168 ASN A O 1
ATOM 1381 N N . PRO A 1 169 ? -41.090 -21.975 15.628 1.00 23.89 169 PRO A N 1
ATOM 1382 C CA . PRO A 1 169 ? -42.398 -22.207 16.262 1.00 24.33 169 PRO A CA 1
ATOM 1383 C C . PRO A 1 169 ? -43.190 -20.928 16.525 1.00 24.95 169 PRO A C 1
ATOM 1384 O O . PRO A 1 169 ? -44.345 -20.994 16.951 1.00 26.00 169 PRO A O 1
ATOM 1388 N N . ASP A 1 170 ? -42.574 -19.775 16.273 1.00 24.74 170 ASP A N 1
ATOM 1389 C CA . ASP A 1 170 ? -43.096 -18.490 16.724 1.00 24.37 170 ASP A CA 1
ATOM 1390 C C . ASP A 1 170 ? -43.287 -17.464 15.594 1.00 23.86 170 ASP A C 1
ATOM 1391 O O . ASP A 1 170 ? -42.852 -16.315 15.721 1.00 24.04 170 ASP A O 1
ATOM 1396 N N . ILE A 1 171 ? -43.968 -17.846 14.518 1.00 22.12 171 ILE A N 1
ATOM 1397 C CA . ILE A 1 171 ? -44.046 -16.966 13.342 1.00 21.68 171 ILE A CA 1
ATOM 1398 C C . ILE A 1 171 ? -45.378 -16.252 13.106 1.00 21.17 171 ILE A C 1
ATOM 1399 O O . ILE A 1 171 ? -45.658 -15.841 11.983 1.00 21.66 171 ILE A O 1
ATOM 1404 N N . ALA A 1 172 ? -46.204 -16.114 14.142 1.00 21.58 172 ALA A N 1
ATOM 1405 C CA . ALA A 1 172 ? -47.437 -15.330 13.993 1.00 21.80 172 ALA A CA 1
ATOM 1406 C C . ALA A 1 172 ? -47.109 -13.900 13.576 1.00 21.94 172 ALA A C 1
ATOM 1407 O O . ALA A 1 172 ? -46.242 -13.264 14.166 1.00 22.52 172 ALA A O 1
ATOM 1409 N N . GLY A 1 173 ? -47.797 -13.416 12.543 1.00 21.81 173 GLY A N 1
ATOM 1410 C CA . GLY A 1 173 ? -47.521 -12.098 11.966 1.00 21.19 173 GLY A CA 1
ATOM 1411 C C . GLY A 1 173 ? -46.456 -12.152 10.872 1.00 20.22 173 GLY A C 1
ATOM 1412 O O . GLY A 1 173 ? -46.195 -11.147 10.225 1.00 20.95 173 GLY A O 1
ATOM 1413 N N . TYR A 1 174 ? -45.850 -13.322 10.676 1.00 18.74 174 TYR A N 1
ATOM 1414 C CA . TYR A 1 174 ? -44.800 -13.535 9.665 1.00 18.39 174 TYR A CA 1
ATOM 1415 C C . TYR A 1 174 ? -45.014 -14.845 8.901 1.00 18.68 174 TYR A C 1
ATOM 1416 O O . TYR A 1 174 ? -44.057 -15.462 8.441 1.00 18.43 174 TYR A O 1
ATOM 1425 N N . GLU A 1 175 ? -46.285 -15.243 8.759 1.00 18.82 175 GLU A N 1
ATOM 1426 C CA A GLU A 1 175 ? -46.661 -16.513 8.141 0.50 19.09 175 GLU A CA 1
ATOM 1427 C CA B GLU A 1 175 ? -46.629 -16.525 8.142 0.50 19.46 175 GLU A CA 1
ATOM 1428 C C . GLU A 1 175 ? -46.349 -16.586 6.647 1.00 19.25 175 GLU A C 1
ATOM 1429 O O . GLU A 1 175 ? -46.244 -17.689 6.081 1.00 19.47 175 GLU A O 1
ATOM 1440 N N . ASP A 1 176 ? -46.208 -15.412 6.014 1.00 19.26 176 ASP A N 1
ATOM 1441 C CA . ASP A 1 176 ? -45.799 -15.302 4.589 1.00 19.13 176 ASP A CA 1
ATOM 1442 C C . ASP A 1 176 ? -44.267 -15.281 4.418 1.00 18.96 176 ASP A C 1
ATOM 1443 O O . ASP A 1 176 ? -43.766 -15.261 3.292 1.00 19.54 176 ASP A O 1
ATOM 1448 N N . GLY A 1 177 ? -43.536 -15.328 5.535 1.00 18.46 177 GLY A N 1
ATOM 1449 C CA . GLY A 1 177 ? -42.069 -15.281 5.533 1.00 18.20 177 GLY A CA 1
ATOM 1450 C C . GLY A 1 177 ? -41.455 -13.891 5.381 1.00 18.34 177 GLY A C 1
ATOM 1451 O O . GLY A 1 177 ? -40.232 -13.767 5.363 1.00 18.38 177 GLY A O 1
ATOM 1452 N N . ILE A 1 178 ? -42.313 -12.877 5.344 1.00 18.20 178 ILE A N 1
ATOM 1453 C CA . ILE A 1 178 ? -41.970 -11.471 5.086 1.00 19.66 178 ILE A CA 1
ATOM 1454 C C . ILE A 1 178 ? -42.014 -10.696 6.399 1.00 18.48 178 ILE A C 1
ATOM 1455 O O . ILE A 1 178 ? -42.893 -10.955 7.237 1.00 19.40 178 ILE A O 1
ATOM 1460 N N . ASP A 1 179 ? -41.075 -9.760 6.586 1.00 17.01 179 ASP A N 1
ATOM 1461 C CA . ASP A 1 179 ? -41.247 -8.762 7.620 1.00 16.27 179 ASP A CA 1
ATOM 1462 C C . ASP A 1 179 ? -41.767 -7.515 6.908 1.00 16.05 179 ASP A C 1
ATOM 1463 O O . ASP A 1 179 ? -41.024 -6.852 6.170 1.00 15.67 179 ASP A O 1
ATOM 1468 N N . PRO A 1 180 ? -43.065 -7.220 7.040 1.00 15.92 180 PRO A N 1
ATOM 1469 C CA . PRO A 1 180 ? -43.626 -6.173 6.208 1.00 16.51 180 PRO A CA 1
ATOM 1470 C C . PRO A 1 180 ? -43.413 -4.796 6.834 1.00 16.17 180 PRO A C 1
ATOM 1471 O O . PRO A 1 180 ? -43.769 -3.789 6.247 1.00 16.75 180 PRO A O 1
ATOM 1475 N N . GLN A 1 181 ? -42.815 -4.751 8.023 1.00 15.24 181 GLN A N 1
ATOM 1476 C CA . GLN A 1 181 ? -42.756 -3.466 8.720 1.00 14.62 181 GLN A CA 1
ATOM 1477 C C . GLN A 1 181 ? -41.722 -2.518 8.139 1.00 14.18 181 GLN A C 1
ATOM 1478 O O . GLN A 1 181 ? -40.530 -2.842 8.094 1.00 14.83 181 GLN A O 1
ATOM 1484 N N . MET A 1 182 ? -42.199 -1.351 7.708 1.00 13.40 182 MET A N 1
ATOM 1485 C CA . MET A 1 182 ? -41.324 -0.225 7.456 1.00 13.67 182 MET A CA 1
ATOM 1486 C C . MET A 1 182 ? -41.495 0.820 8.571 1.00 13.36 182 MET A C 1
ATOM 1487 O O . MET A 1 182 ? -42.625 1.181 8.932 1.00 13.69 182 MET A O 1
ATOM 1492 N N . SER A 1 183 ? -40.379 1.316 9.101 1.00 12.82 183 SER A N 1
ATOM 1493 C CA . SER A 1 183 ? -40.373 2.392 10.093 1.00 12.75 183 SER A CA 1
ATOM 1494 C C . SER A 1 183 ? -39.736 3.608 9.440 1.00 11.52 183 SER A C 1
ATOM 1495 O O . SER A 1 183 ? -38.812 3.479 8.630 1.00 11.91 183 SER A O 1
ATOM 1498 N N . VAL A 1 184 ? -40.223 4.800 9.787 1.00 11.38 184 VAL A N 1
ATOM 1499 C CA . VAL A 1 184 ? -39.643 6.039 9.262 1.00 12.26 184 VAL A CA 1
ATOM 1500 C C . VAL A 1 184 ? -39.396 7.019 10.390 1.00 12.87 184 VAL A C 1
ATOM 1501 O O . VAL A 1 184 ? -40.305 7.302 11.177 1.00 12.73 184 VAL A O 1
ATOM 1505 N N . LEU A 1 185 ? -38.150 7.507 10.467 1.00 12.65 185 LEU A N 1
ATOM 1506 C CA . LEU A 1 185 ? -37.807 8.667 11.306 1.00 12.72 185 LEU A CA 1
ATOM 1507 C C . LEU A 1 185 ? -37.735 9.901 10.398 1.00 13.63 185 LEU A C 1
ATOM 1508 O O . LEU A 1 185 ? -36.898 9.969 9.485 1.00 12.07 185 LEU A O 1
ATOM 1513 N N . SER A 1 186 ? -38.644 10.856 10.639 1.00 13.09 186 SER A N 1
ATOM 1514 C CA A SER A 1 186 ? -38.647 12.049 9.824 0.50 13.19 186 SER A CA 1
ATOM 1515 C CA B SER A 1 186 ? -38.779 12.093 9.865 0.50 13.25 186 SER A CA 1
ATOM 1516 C C . SER A 1 186 ? -38.103 13.230 10.586 1.00 12.78 186 SER A C 1
ATOM 1517 O O . SER A 1 186 ? -38.253 13.334 11.816 1.00 12.44 186 SER A O 1
ATOM 1522 N N . PHE A 1 187 ? -37.436 14.097 9.821 1.00 12.16 187 PHE A N 1
ATOM 1523 C CA . PHE A 1 187 ? -36.767 15.266 10.347 1.00 12.48 187 PHE A CA 1
ATOM 1524 C C . PHE A 1 187 ? -37.494 16.502 9.845 1.00 13.47 187 PHE A C 1
ATOM 1525 O O . PHE A 1 187 ? -37.452 16.819 8.647 1.00 13.16 187 PHE A O 1
ATOM 1533 N N . VAL A 1 188 ? -38.151 17.190 10.774 1.00 13.28 188 VAL A N 1
ATOM 1534 C CA . VAL A 1 188 ? -39.049 18.304 10.409 1.00 13.99 188 VAL A CA 1
ATOM 1535 C C . VAL A 1 188 ? -38.406 19.602 10.891 1.00 14.38 188 VAL A C 1
ATOM 1536 O O . VAL A 1 188 ? -38.045 19.726 12.070 1.00 14.90 188 VAL A O 1
ATOM 1540 N N . ASP A 1 189 ? -38.230 20.560 9.983 1.00 14.77 189 ASP A N 1
ATOM 1541 C CA . ASP A 1 189 ? -37.546 21.798 10.317 1.00 15.33 189 ASP A CA 1
ATOM 1542 C C . ASP A 1 189 ? -38.457 22.821 11.033 1.00 15.57 189 ASP A C 1
ATOM 1543 O O . ASP A 1 189 ? -39.654 22.579 11.238 1.00 16.08 189 ASP A O 1
ATOM 1548 N N . ALA A 1 190 ? -37.878 23.969 11.382 1.00 16.84 190 ALA A N 1
ATOM 1549 C CA . ALA A 1 190 ? -38.580 25.030 12.101 1.00 17.78 190 ALA A CA 1
ATOM 1550 C C . ALA A 1 190 ? -39.759 25.624 11.324 1.00 18.46 190 ALA A C 1
ATOM 1551 O O . ALA A 1 190 ? -40.538 26.398 11.891 1.00 19.12 190 ALA A O 1
ATOM 1553 N N . ASN A 1 191 ? -39.890 25.253 10.049 1.00 19.15 191 ASN A N 1
ATOM 1554 C CA . ASN A 1 191 ? -41.044 25.631 9.205 1.00 19.89 191 ASN A CA 1
ATOM 1555 C C . ASN A 1 191 ? -42.346 24.773 9.217 1.00 21.14 191 ASN A C 1
ATOM 1556 O O . ASN A 1 191 ? -43.202 25.022 8.406 1.00 21.37 191 ASN A O 1
ATOM 1561 N N . GLY A 1 192 ? -42.549 23.714 9.999 1.00 21.66 192 GLY A N 1
ATOM 1562 C CA . GLY A 1 192 ? -42.181 22.360 9.815 1.00 21.00 192 GLY A CA 1
ATOM 1563 C C . GLY A 1 192 ? -42.499 21.793 8.445 1.00 19.51 192 GLY A C 1
ATOM 1564 O O . GLY A 1 192 ? -43.578 21.222 8.129 1.00 17.89 192 GLY A O 1
ATOM 1565 N N . GLU A 1 193 ? -41.463 21.915 7.656 1.00 17.93 193 GLU A N 1
ATOM 1566 C CA . GLU A 1 193 ? -41.369 21.250 6.414 1.00 16.80 193 GLU A CA 1
ATOM 1567 C C . GLU A 1 193 ? -40.449 20.051 6.612 1.00 16.16 193 GLU A C 1
ATOM 1568 O O . GLU A 1 193 ? -39.531 20.102 7.411 1.00 16.68 193 GLU A O 1
ATOM 1574 N N . LEU A 1 194 ? -40.740 18.971 5.905 1.00 15.01 194 LEU A N 1
ATOM 1575 C CA . LEU A 1 194 ? -39.897 17.789 5.942 1.00 14.72 194 LEU A CA 1
ATOM 1576 C C . LEU A 1 194 ? -38.533 18.059 5.302 1.00 15.31 194 LEU A C 1
ATOM 1577 O O . LEU A 1 194 ? -38.440 18.327 4.110 1.00 15.31 194 LEU A O 1
ATOM 1582 N N . ALA A 1 195 ? -37.484 17.936 6.105 1.00 14.41 195 ALA A N 1
ATOM 1583 C CA . ALA A 1 195 ? -36.113 18.198 5.643 1.00 14.30 195 ALA A CA 1
ATOM 1584 C C . ALA A 1 195 ? -35.334 16.929 5.251 1.00 14.04 195 ALA A C 1
ATOM 1585 O O . ALA A 1 195 ? -34.370 16.993 4.482 1.00 15.06 195 ALA A O 1
ATOM 1587 N N . GLY A 1 196 ? -35.730 15.787 5.808 1.00 12.96 196 GLY A N 1
ATOM 1588 C CA . GLY A 1 196 ? -35.059 14.535 5.460 1.00 11.81 196 GLY A CA 1
ATOM 1589 C C . GLY A 1 196 ? -35.765 13.417 6.198 1.00 11.56 196 GLY A C 1
ATOM 1590 O O . GLY A 1 196 ? -36.678 13.666 7.015 1.00 12.35 196 GLY A O 1
ATOM 1591 N N . ALA A 1 197 ? -35.328 12.185 5.940 1.00 11.20 197 ALA A N 1
ATOM 1592 C CA . ALA A 1 197 ? -35.977 11.021 6.520 1.00 10.97 197 ALA A CA 1
ATOM 1593 C C . ALA A 1 197 ? -35.088 9.806 6.416 1.00 10.47 197 ALA A C 1
ATOM 1594 O O . ALA A 1 197 ? -34.312 9.672 5.470 1.00 11.69 197 ALA A O 1
ATOM 1596 N N . ILE A 1 198 ? -35.258 8.904 7.370 1.00 10.66 198 ILE A N 1
ATOM 1597 C CA . ILE A 1 198 ? -34.646 7.573 7.301 1.00 10.57 198 ILE A CA 1
ATOM 1598 C C . ILE A 1 198 ? -35.784 6.545 7.310 1.00 11.12 198 ILE A C 1
ATOM 1599 O O . ILE A 1 198 ? -36.623 6.553 8.219 1.00 11.34 198 ILE A O 1
ATOM 1604 N N . SER A 1 199 ? -35.804 5.697 6.285 1.00 12.07 199 SER A N 1
ATOM 1605 C CA . SER A 1 199 ? -36.750 4.562 6.193 1.00 12.81 199 SER A CA 1
ATOM 1606 C C . SER A 1 199 ? -36.010 3.250 6.497 1.00 12.86 199 SER A C 1
ATOM 1607 O O . SER A 1 199 ? -34.917 3.014 5.960 1.00 13.36 199 SER A O 1
ATOM 1610 N N . TRP A 1 200 ? -36.582 2.408 7.365 1.00 12.61 200 TRP A N 1
ATOM 1611 C CA . TRP A 1 200 ? -36.006 1.075 7.624 1.00 12.08 200 TRP A CA 1
ATOM 1612 C C . TRP A 1 200 ? -36.990 0.031 7.138 1.00 12.04 200 TRP A C 1
ATOM 1613 O O . TRP A 1 200 ? -38.158 0.008 7.559 1.00 12.70 200 TRP A O 1
ATOM 1624 N N . PHE A 1 201 ? -36.526 -0.829 6.248 1.00 12.14 201 PHE A N 1
ATOM 1625 C CA . PHE A 1 201 ? -37.373 -1.889 5.690 1.00 11.89 201 PHE A CA 1
ATOM 1626 C C . PHE A 1 201 ? -36.453 -2.980 5.129 1.00 12.16 201 PHE A C 1
ATOM 1627 O O . PHE A 1 201 ? -35.500 -2.650 4.424 1.00 13.50 201 PHE A O 1
ATOM 1635 N N . PRO A 1 202 ? -36.706 -4.264 5.450 1.00 12.40 202 PRO A N 1
ATOM 1636 C CA . PRO A 1 202 ? -35.752 -5.288 4.982 1.00 12.41 202 PRO A CA 1
ATOM 1637 C C . PRO A 1 202 ? -36.071 -5.857 3.611 1.00 13.48 202 PRO A C 1
ATOM 1638 O O . PRO A 1 202 ? -37.153 -6.417 3.398 1.00 13.50 202 PRO A O 1
ATOM 1642 N N . VAL A 1 203 ? -35.111 -5.750 2.697 1.00 12.95 203 VAL A N 1
ATOM 1643 C CA . VAL A 1 203 ? -35.187 -6.411 1.392 1.00 12.95 203 VAL A CA 1
ATOM 1644 C C . VAL A 1 203 ? -33.799 -6.346 0.766 1.00 13.41 203 VAL A C 1
ATOM 1645 O O . VAL A 1 203 ? -33.212 -5.266 0.740 1.00 13.39 203 VAL A O 1
ATOM 1649 N N . HIS A 1 204 ? -33.274 -7.485 0.311 1.00 13.18 204 HIS A N 1
ATOM 1650 C CA . HIS A 1 204 ? -31.979 -7.458 -0.384 1.00 13.43 204 HIS A CA 1
ATOM 1651 C C . HIS A 1 204 ? -31.973 -6.448 -1.530 1.00 13.15 204 HIS A C 1
ATOM 1652 O O . HIS A 1 204 ? -32.910 -6.384 -2.327 1.00 14.26 204 HIS A O 1
ATOM 1659 N N . SER A 1 205 ? -30.883 -5.693 -1.605 1.00 13.75 205 SER A N 1
ATOM 1660 C CA . SER A 1 205 ? -30.696 -4.729 -2.669 1.00 14.01 205 SER A CA 1
ATOM 1661 C C . SER A 1 205 ? -29.946 -5.387 -3.834 1.00 14.26 205 SER A C 1
ATOM 1662 O O . SER A 1 205 ? -28.784 -5.049 -4.158 1.00 14.10 205 SER A O 1
ATOM 1665 N N . THR A 1 206 ? -30.656 -6.304 -4.483 1.00 14.28 206 THR A N 1
ATOM 1666 C CA . THR A 1 206 ? -30.065 -7.209 -5.476 1.00 13.72 206 THR A CA 1
ATOM 1667 C C . THR A 1 206 ? -30.881 -7.172 -6.761 1.00 14.21 206 THR A C 1
ATOM 1668 O O . THR A 1 206 ? -30.869 -8.118 -7.542 1.00 15.64 206 THR A O 1
ATOM 1672 N N . SER A 1 207 ? -31.633 -6.092 -6.977 1.00 12.74 207 SER A N 1
ATOM 1673 C CA . SER A 1 207 ? -32.375 -5.976 -8.235 1.00 13.55 207 SER A CA 1
ATOM 1674 C C . SER A 1 207 ? -31.454 -5.953 -9.456 1.00 13.53 207 SER A C 1
ATOM 1675 O O . SER A 1 207 ? -31.825 -6.450 -10.513 1.00 14.05 207 SER A O 1
ATOM 1678 N N . MET A 1 208 ? -30.277 -5.317 -9.326 1.00 13.62 208 MET A N 1
ATOM 1679 C CA . MET A 1 208 ? -29.250 -5.384 -10.367 1.00 14.53 208 MET A CA 1
ATOM 1680 C C . MET A 1 208 ? -28.478 -6.674 -10.108 1.00 15.13 208 MET A C 1
ATOM 1681 O O . MET A 1 208 ? -27.943 -6.889 -9.004 1.00 15.03 208 MET A O 1
ATOM 1686 N N . THR A 1 209 ? -28.454 -7.550 -11.111 1.00 16.65 209 THR A N 1
ATOM 1687 C CA . THR A 1 209 ? -27.970 -8.913 -10.950 1.00 17.16 209 THR A CA 1
ATOM 1688 C C . THR A 1 209 ? -26.463 -9.021 -11.147 1.00 16.36 209 THR A C 1
ATOM 1689 O O . THR A 1 209 ? -25.781 -8.029 -11.468 1.00 16.32 209 THR A O 1
ATOM 1693 N N . ASN A 1 210 ? -25.945 -10.239 -10.976 1.00 17.26 210 ASN A N 1
ATOM 1694 C CA . ASN A 1 210 ? -24.518 -10.503 -11.194 1.00 18.07 210 ASN A CA 1
ATOM 1695 C C . ASN A 1 210 ? -24.066 -10.377 -12.648 1.00 17.91 210 ASN A C 1
ATOM 1696 O O . ASN A 1 210 ? -22.867 -10.469 -12.914 1.00 19.22 210 ASN A O 1
ATOM 1701 N N . ALA A 1 211 ? -25.015 -10.143 -13.555 1.00 17.81 211 ALA A N 1
ATOM 1702 C CA . ALA A 1 211 ? -24.710 -9.862 -14.965 1.00 17.21 211 ALA A CA 1
ATOM 1703 C C . ALA A 1 211 ? -24.399 -8.388 -15.237 1.00 16.75 211 ALA A C 1
ATOM 1704 O O . ALA A 1 211 ? -23.901 -8.040 -16.321 1.00 17.65 211 ALA A O 1
ATOM 1706 N N . ASN A 1 212 ? -24.688 -7.544 -14.259 1.00 14.99 212 ASN A N 1
ATOM 1707 C CA . ASN A 1 212 ? -24.528 -6.116 -14.438 1.00 13.71 212 ASN A CA 1
ATOM 1708 C C . ASN A 1 212 ? -23.127 -5.675 -14.028 1.00 14.10 212 ASN A C 1
ATOM 1709 O O . ASN A 1 212 ? -22.583 -6.159 -13.029 1.00 15.04 212 ASN A O 1
ATOM 1714 N N . HIS A 1 213 ? -22.569 -4.723 -14.774 1.00 13.23 213 HIS A N 1
ATOM 1715 C CA . HIS A 1 213 ? -21.225 -4.246 -14.475 1.00 13.26 213 HIS A CA 1
ATOM 1716 C C . HIS A 1 213 ? -21.186 -2.767 -14.134 1.00 13.39 213 HIS A C 1
ATOM 1717 O O . HIS A 1 213 ? -20.113 -2.230 -13.829 1.00 14.29 213 HIS A O 1
ATOM 1724 N N . LEU A 1 214 ? -22.347 -2.103 -14.157 1.00 13.11 214 LEU A N 1
ATOM 1725 C CA . LEU A 1 214 ? -22.381 -0.679 -13.823 1.00 12.83 214 LEU A CA 1
ATOM 1726 C C . LEU A 1 214 ? -22.577 -0.474 -12.327 1.00 12.34 214 LEU A C 1
ATOM 1727 O O . LEU A 1 214 ? -23.396 -1.155 -11.704 1.00 12.05 214 LEU A O 1
ATOM 1732 N N . ILE A 1 215 ? -21.830 0.469 -11.757 1.00 12.01 215 ILE A N 1
ATOM 1733 C CA . ILE A 1 215 ? -22.019 0.822 -10.352 1.00 11.61 215 ILE A CA 1
ATOM 1734 C C . ILE A 1 215 ? -23.421 1.323 -10.144 1.00 11.21 215 ILE A C 1
ATOM 1735 O O . ILE A 1 215 ? -23.934 2.145 -10.910 1.00 10.79 215 ILE A O 1
ATOM 1740 N N . SER A 1 216 ? -24.060 0.808 -9.092 1.00 10.51 216 SER A N 1
ATOM 1741 C CA . SER A 1 216 ? -25.419 1.237 -8.796 1.00 10.52 216 SER A CA 1
ATOM 1742 C C . SER A 1 216 ? -25.720 1.026 -7.314 1.00 11.02 216 SER A C 1
ATOM 1743 O O . SER A 1 216 ? -25.274 0.046 -6.720 1.00 11.89 216 SER A O 1
ATOM 1746 N N . PRO A 1 217 ? -26.482 1.948 -6.724 1.00 11.41 217 PRO A N 1
ATOM 1747 C CA . PRO A 1 217 ? -26.962 1.783 -5.357 1.00 10.75 217 PRO A CA 1
ATOM 1748 C C . PRO A 1 217 ? -28.265 0.961 -5.286 1.00 11.45 217 PRO A C 1
ATOM 1749 O O . PRO A 1 217 ? -28.850 0.838 -4.195 1.00 11.43 217 PRO A O 1
ATOM 1753 N N . ASP A 1 218 ? -28.691 0.409 -6.428 1.00 11.12 218 ASP A N 1
ATOM 1754 C CA . ASP A 1 218 ? -29.752 -0.615 -6.471 1.00 11.82 218 ASP A CA 1
ATOM 1755 C C . ASP A 1 218 ? -31.084 -0.092 -5.970 1.00 10.64 218 ASP A C 1
ATOM 1756 O O . ASP A 1 218 ? -31.321 1.110 -6.038 1.00 12.16 218 ASP A O 1
ATOM 1761 N N . ASN A 1 219 ? -31.980 -0.966 -5.497 1.00 10.78 219 ASN A N 1
ATOM 1762 C CA . ASN A 1 219 ? -33.337 -0.498 -5.295 1.00 11.52 219 ASN A CA 1
ATOM 1763 C C . ASN A 1 219 ? -33.470 0.535 -4.167 1.00 11.45 219 ASN A C 1
ATOM 1764 O O . ASN A 1 219 ? -34.235 1.505 -4.282 1.00 13.15 219 ASN A O 1
ATOM 1769 N N . LYS A 1 220 ? -32.727 0.358 -3.073 1.00 12.24 220 LYS A N 1
ATOM 1770 C CA . LYS A 1 220 ? -32.778 1.361 -1.992 1.00 11.39 220 LYS A CA 1
ATOM 1771 C C . LYS A 1 220 ? -32.175 2.672 -2.427 1.00 11.58 220 LYS A C 1
ATOM 1772 O O . LYS A 1 220 ? -32.678 3.740 -2.096 1.00 11.61 220 LYS A O 1
ATOM 1778 N N . GLY A 1 221 ? -31.140 2.591 -3.251 1.00 11.73 221 GLY A N 1
ATOM 1779 C CA . GLY A 1 221 ? -30.538 3.798 -3.807 1.00 11.39 221 GLY A CA 1
ATOM 1780 C C . GLY A 1 221 ? -31.494 4.526 -4.738 1.00 11.89 221 GLY A C 1
ATOM 1781 O O . GLY A 1 221 ? -31.472 5.779 -4.782 1.00 12.18 221 GLY A O 1
ATOM 1782 N N . TYR A 1 222 ? -32.295 3.789 -5.511 1.00 12.36 222 TYR A N 1
ATOM 1783 C CA . TYR A 1 222 ? -33.291 4.444 -6.360 1.00 12.87 222 TYR A CA 1
ATOM 1784 C C . TYR A 1 222 ? -34.361 5.128 -5.498 1.00 12.75 222 TYR A C 1
ATOM 1785 O O . TYR A 1 222 ? -34.771 6.252 -5.773 1.00 12.95 222 TYR A O 1
ATOM 1794 N N . ALA A 1 223 ? -34.793 4.462 -4.431 1.00 11.78 223 ALA A N 1
ATOM 1795 C CA . ALA A 1 223 ? -35.755 5.109 -3.522 1.00 11.92 223 ALA A CA 1
ATOM 1796 C C . ALA A 1 223 ? -35.234 6.450 -2.988 1.00 11.56 223 ALA A C 1
ATOM 1797 O O . ALA A 1 223 ? -35.979 7.442 -2.973 1.00 11.83 223 ALA A O 1
ATOM 1799 N N . SER A 1 224 ? -33.972 6.485 -2.542 1.00 11.34 224 SER A N 1
ATOM 1800 C CA . SER A 1 224 ? -33.384 7.736 -2.039 1.00 11.97 224 SER A CA 1
ATOM 1801 C C . SER A 1 224 ? -33.342 8.784 -3.149 1.00 11.73 224 SER A C 1
ATOM 1802 O O . SER A 1 224 ? -33.712 9.965 -2.951 1.00 13.17 224 SER A O 1
ATOM 1805 N N . TYR A 1 225 ? -32.870 8.371 -4.327 1.00 12.13 225 TYR A N 1
ATOM 1806 C CA . TYR A 1 225 ? -32.710 9.299 -5.446 1.00 11.92 225 TYR A CA 1
ATOM 1807 C C . TYR A 1 225 ? -34.092 9.804 -5.844 1.00 12.53 225 TYR A C 1
ATOM 1808 O O . TYR A 1 225 ? -34.265 11.006 -6.068 1.00 13.83 225 TYR A O 1
ATOM 1817 N N . HIS A 1 226 ? -35.081 8.917 -5.943 1.00 12.79 226 HIS A N 1
ATOM 1818 C CA . HIS A 1 226 ? -36.405 9.387 -6.343 1.00 13.62 226 HIS A CA 1
ATOM 1819 C C . HIS A 1 226 ? -36.906 10.459 -5.354 1.00 13.02 226 HIS A C 1
ATOM 1820 O O . HIS A 1 226 ? -37.442 11.500 -5.761 1.00 14.42 226 HIS A O 1
ATOM 1827 N N . TRP A 1 227 ? -36.745 10.222 -4.052 1.00 12.50 227 TRP A N 1
ATOM 1828 C CA . TRP A 1 227 ? -37.203 11.223 -3.073 1.00 12.48 227 TRP A CA 1
ATOM 1829 C C . TRP A 1 227 ? -36.440 12.544 -3.186 1.00 13.00 227 TRP A C 1
ATOM 1830 O O . TRP A 1 227 ? -37.047 13.628 -3.206 1.00 14.24 227 TRP A O 1
ATOM 1841 N N . GLU A 1 228 ? -35.108 12.451 -3.205 1.00 13.63 228 GLU A N 1
ATOM 1842 C CA . GLU A 1 228 ? -34.253 13.641 -3.217 1.00 13.74 228 GLU A CA 1
ATOM 1843 C C . GLU A 1 228 ? -34.333 14.444 -4.519 1.00 14.81 228 GLU A C 1
ATOM 1844 O O . GLU A 1 228 ? -34.366 15.693 -4.490 1.00 16.56 228 GLU A O 1
ATOM 1850 N N . HIS A 1 229 ? -34.364 13.731 -5.640 1.00 15.89 229 HIS A N 1
ATOM 1851 C CA . HIS A 1 229 ? -34.242 14.336 -6.970 1.00 16.71 229 HIS A CA 1
ATOM 1852 C C . HIS A 1 229 ? -35.594 14.571 -7.636 1.00 17.33 229 HIS A C 1
ATOM 1853 O O . HIS A 1 229 ? -35.777 15.596 -8.284 1.00 19.00 229 HIS A O 1
ATOM 1860 N N . ASP A 1 230 ? -36.523 13.623 -7.517 1.00 17.33 230 ASP A N 1
ATOM 1861 C CA . ASP A 1 230 ? -37.786 13.720 -8.276 1.00 18.00 230 ASP A CA 1
ATOM 1862 C C . ASP A 1 230 ? -38.947 14.280 -7.441 1.00 18.73 230 ASP A C 1
ATOM 1863 O O . ASP A 1 230 ? -39.898 14.831 -8.005 1.00 20.11 230 ASP A O 1
ATOM 1868 N N . VAL A 1 231 ? -38.913 14.093 -6.117 1.00 17.85 231 VAL A N 1
ATOM 1869 C CA . VAL A 1 231 ? -40.096 14.362 -5.268 1.00 18.64 231 VAL A CA 1
ATOM 1870 C C . VAL A 1 231 ? -40.013 15.656 -4.420 1.00 19.80 231 VAL A C 1
ATOM 1871 O O . VAL A 1 231 ? -40.861 16.549 -4.567 1.00 20.51 231 VAL A O 1
ATOM 1875 N N . SER A 1 232 ? -39.031 15.753 -3.518 1.00 20.66 232 SER A N 1
ATOM 1876 C CA . SER A 1 232 ? -38.799 17.004 -2.742 1.00 22.85 232 SER A CA 1
ATOM 1877 C C . SER A 1 232 ? -38.388 18.004 -3.852 1.00 24.07 232 SER A C 1
ATOM 1878 O O . SER A 1 232 ? -37.318 17.907 -4.354 1.00 26.37 232 SER A O 1
ATOM 1881 N N . ARG A 1 233 ? -39.160 19.005 -4.262 1.00 26.86 233 ARG A N 1
ATOM 1882 C CA . ARG A 1 233 ? -39.210 20.410 -3.856 1.00 25.21 233 ARG A CA 1
ATOM 1883 C C . ARG A 1 233 ? -38.230 21.206 -2.973 1.00 25.91 233 ARG A C 1
ATOM 1884 O O . ARG A 1 233 ? -37.839 22.309 -3.363 1.00 25.52 233 ARG A O 1
ATOM 1892 N N . LYS A 1 234 ? -37.829 20.673 -1.825 1.00 26.16 234 LYS A N 1
ATOM 1893 C CA . LYS A 1 234 ? -36.926 21.384 -0.926 1.00 26.67 234 LYS A CA 1
ATOM 1894 C C . LYS A 1 234 ? -35.485 20.939 -1.161 1.00 26.97 234 LYS A C 1
ATOM 1895 O O . LYS A 1 234 ? -35.248 19.771 -1.442 1.00 26.96 234 LYS A O 1
ATOM 1901 N N A SER A 1 235 ? -34.541 21.870 -1.046 0.50 27.27 235 SER A N 1
ATOM 1902 N N B SER A 1 235 ? -34.525 21.855 -1.078 0.50 26.51 235 SER A N 1
ATOM 1903 C CA A SER A 1 235 ? -33.108 21.516 -0.986 0.50 27.44 235 SER A CA 1
ATOM 1904 C CA B SER A 1 235 ? -33.096 21.464 -1.084 0.50 26.00 235 SER A CA 1
ATOM 1905 C C A SER A 1 235 ? -32.501 21.837 0.392 0.50 26.55 235 SER A C 1
ATOM 1906 C C B SER A 1 235 ? -32.559 21.324 0.349 0.50 24.69 235 SER A C 1
ATOM 1907 O O A SER A 1 235 ? -32.922 22.800 1.054 0.50 27.80 235 SER A O 1
ATOM 1908 O O B SER A 1 235 ? -33.240 21.702 1.294 0.50 25.09 235 SER A O 1
ATOM 1913 N N A GLY A 1 236 ? -31.538 21.037 0.857 0.50 25.57 236 GLY A N 1
ATOM 1914 N N B GLY A 1 236 ? -31.400 20.700 0.571 0.50 23.86 236 GLY A N 1
ATOM 1915 C CA A GLY A 1 236 ? -31.129 19.783 0.224 0.50 22.50 236 GLY A CA 1
ATOM 1916 C CA B GLY A 1 236 ? -30.945 19.506 -0.098 0.50 21.36 236 GLY A CA 1
ATOM 1917 C C A GLY A 1 236 ? -31.672 18.591 1.010 0.50 20.00 236 GLY A C 1
ATOM 1918 C C B GLY A 1 236 ? -31.526 18.447 0.836 0.50 19.40 236 GLY A C 1
ATOM 1919 O O A GLY A 1 236 ? -31.182 18.252 2.104 0.50 18.30 236 GLY A O 1
ATOM 1920 O O B GLY A 1 236 ? -30.986 18.144 1.917 0.50 17.96 236 GLY A O 1
ATOM 1921 N N . PHE A 1 237 ? -32.688 17.957 0.439 1.00 18.66 237 PHE A N 1
ATOM 1922 C CA . PHE A 1 237 ? -33.354 16.837 1.088 1.00 16.16 237 PHE A CA 1
ATOM 1923 C C . PHE A 1 237 ? -32.399 15.657 1.144 1.00 15.16 237 PHE A C 1
ATOM 1924 O O . PHE A 1 237 ? -31.682 15.375 0.159 1.00 15.66 237 PHE A O 1
ATOM 1932 N N . VAL A 1 238 ? -32.383 14.976 2.296 1.00 13.34 238 VAL A N 1
ATOM 1933 C CA . VAL A 1 238 ? -31.641 13.716 2.413 1.00 12.84 238 VAL A CA 1
ATOM 1934 C C . VAL A 1 238 ? -32.583 12.623 2.860 1.00 12.87 238 VAL A C 1
ATOM 1935 O O . VAL A 1 238 ? -33.204 12.710 3.929 1.00 13.79 238 VAL A O 1
ATOM 1939 N N . ALA A 1 239 ? -32.683 11.597 2.025 1.00 11.84 239 ALA A N 1
ATOM 1940 C CA . ALA A 1 239 ? -33.513 10.414 2.310 1.00 12.34 239 ALA A CA 1
ATOM 1941 C C . ALA A 1 239 ? -32.643 9.175 2.307 1.00 12.13 239 ALA A C 1
ATOM 1942 O O . ALA A 1 239 ? -32.050 8.833 1.292 1.00 12.68 239 ALA A O 1
ATOM 1944 N N . ALA A 1 240 ? -32.562 8.522 3.457 1.00 10.95 240 ALA A N 1
ATOM 1945 C CA . ALA A 1 240 ? -31.851 7.229 3.563 1.00 10.49 240 ALA A CA 1
ATOM 1946 C C . ALA A 1 240 ? -32.872 6.076 3.582 1.00 11.20 240 ALA A C 1
ATOM 1947 O O . ALA A 1 240 ? -33.852 6.122 4.299 1.00 12.26 240 ALA A O 1
ATOM 1949 N N . PHE A 1 241 ? -32.603 5.033 2.796 1.00 11.44 241 PHE A N 1
ATOM 1950 C CA . PHE A 1 241 ? -33.338 3.792 2.883 1.00 11.09 241 PHE A CA 1
ATOM 1951 C C . PHE A 1 241 ? -32.398 2.746 3.452 1.00 11.00 241 PHE A C 1
ATOM 1952 O O . PHE A 1 241 ? -31.447 2.298 2.766 1.00 11.89 241 PHE A O 1
ATOM 1960 N N . ALA A 1 242 ? -32.653 2.401 4.715 1.00 10.73 242 ALA A N 1
ATOM 1961 C CA . ALA A 1 242 ? -31.834 1.480 5.505 1.00 11.38 242 ALA A CA 1
ATOM 1962 C C . ALA A 1 242 ? -32.478 0.090 5.617 1.00 11.44 242 ALA A C 1
ATOM 1963 O O . ALA A 1 242 ? -33.681 -0.095 5.335 1.00 12.51 242 ALA A O 1
ATOM 1965 N N . GLN A 1 243 ? -31.657 -0.883 5.991 1.00 12.78 243 GLN A N 1
ATOM 1966 C CA . GLN A 1 243 ? -32.100 -2.274 6.203 1.00 12.87 243 GLN A CA 1
ATOM 1967 C C . GLN A 1 243 ? -32.539 -2.557 7.633 1.00 13.62 243 GLN A C 1
ATOM 1968 O O . GLN A 1 243 ? -32.153 -1.843 8.556 1.00 14.60 243 GLN A O 1
ATOM 1974 N N . THR A 1 244 ? -33.343 -3.610 7.815 1.00 14.07 244 THR A N 1
ATOM 1975 C CA . THR A 1 244 ? -33.526 -4.206 9.152 1.00 13.86 244 THR A CA 1
ATOM 1976 C C . THR A 1 244 ? -32.963 -5.636 9.179 1.00 14.27 244 THR A C 1
ATOM 1977 O O . THR A 1 244 ? -31.747 -5.819 9.138 1.00 14.79 244 THR A O 1
ATOM 1981 N N . ASN A 1 245 ? -33.844 -6.633 9.230 1.00 13.45 245 ASN A N 1
ATOM 1982 C CA . ASN A 1 245 ? -33.444 -8.020 9.262 1.00 12.97 245 ASN A CA 1
ATOM 1983 C C . ASN A 1 245 ? -33.805 -8.609 7.888 1.00 12.83 245 ASN A C 1
ATOM 1984 O O . ASN A 1 245 ? -34.909 -9.127 7.681 1.00 13.68 245 ASN A O 1
ATOM 1989 N N . ALA A 1 246 ? -32.860 -8.532 6.954 1.00 12.63 246 ALA A N 1
ATOM 1990 C CA . ALA A 1 246 ? -33.112 -8.889 5.535 1.00 12.63 246 ALA A CA 1
ATOM 1991 C C . ALA A 1 246 ? -32.397 -10.166 5.079 1.00 13.60 246 ALA A C 1
ATOM 1992 O O . ALA A 1 246 ? -32.376 -10.471 3.877 1.00 13.63 246 ALA A O 1
ATOM 1994 N N . GLY A 1 247 ? -31.841 -10.925 6.021 1.00 13.40 247 GLY A N 1
ATOM 1995 C CA . GLY A 1 247 ? -30.984 -12.052 5.674 1.00 13.65 247 GLY A CA 1
ATOM 1996 C C . GLY A 1 247 ? -31.636 -13.039 4.715 1.00 13.92 247 GLY A C 1
ATOM 1997 O O . GLY A 1 247 ? -30.961 -13.619 3.843 1.00 14.75 247 GLY A O 1
ATOM 1998 N N . ASN A 1 248 ? -32.937 -13.268 4.888 1.00 14.46 248 ASN A N 1
ATOM 1999 C CA . ASN A 1 248 ? -33.624 -14.249 4.054 1.00 14.12 248 ASN A CA 1
ATOM 2000 C C . ASN A 1 248 ? -34.691 -13.619 3.157 1.00 14.70 248 ASN A C 1
ATOM 2001 O O . ASN A 1 248 ? -35.626 -14.293 2.727 1.00 15.65 248 ASN A O 1
ATOM 2006 N N . LEU A 1 249 ? -34.524 -12.324 2.845 1.00 13.96 249 LEU A N 1
ATOM 2007 C CA . LEU A 1 249 ? -35.517 -11.583 2.064 1.00 14.44 249 LEU A CA 1
ATOM 2008 C C . LEU A 1 249 ? -34.942 -11.014 0.760 1.00 14.21 249 LEU A C 1
ATOM 2009 O O . LEU A 1 249 ? -33.969 -10.245 0.773 1.00 14.64 249 LEU A O 1
ATOM 2014 N N . SER A 1 250 ? -35.596 -11.363 -0.337 1.00 14.01 250 SER A N 1
ATOM 2015 C CA . SER A 1 250 ? -35.257 -10.899 -1.680 1.00 15.40 250 SER A CA 1
ATOM 2016 C C . SER A 1 250 ? -36.302 -9.917 -2.201 1.00 14.91 250 SER A C 1
ATOM 2017 O O . SER A 1 250 ? -37.459 -9.896 -1.733 1.00 14.01 250 SER A O 1
ATOM 2020 N N . PRO A 1 251 ? -35.950 -9.144 -3.239 1.00 15.14 251 PRO A N 1
ATOM 2021 C CA . PRO A 1 251 ? -37.003 -8.359 -3.900 1.00 15.13 251 PRO A CA 1
ATOM 2022 C C . PRO A 1 251 ? -38.091 -9.304 -4.422 1.00 15.52 251 PRO A C 1
ATOM 2023 O O . PRO A 1 251 ? -37.814 -10.445 -4.882 1.00 16.92 251 PRO A O 1
ATOM 2027 N N . ASN A 1 252 ? -39.323 -8.843 -4.348 1.00 15.44 252 ASN A N 1
ATOM 2028 C CA . ASN A 1 252 ? -40.403 -9.588 -4.971 1.00 15.81 252 ASN A CA 1
ATOM 2029 C C . ASN A 1 252 ? -40.225 -9.577 -6.490 1.00 16.27 252 ASN A C 1
ATOM 2030 O O . ASN A 1 252 ? -39.600 -8.657 -7.039 1.00 16.34 252 ASN A O 1
ATOM 2035 N N . LEU A 1 253 ? -40.764 -10.597 -7.171 1.00 16.40 253 LEU A N 1
ATOM 2036 C CA . LEU A 1 253 ? -40.872 -10.565 -8.628 1.00 17.09 253 LEU A CA 1
ATOM 2037 C C . LEU A 1 253 ? -41.606 -9.328 -9.112 1.00 17.70 253 LEU A C 1
ATOM 2038 O O . LEU A 1 253 ? -42.556 -8.863 -8.467 1.00 18.80 253 LEU A O 1
ATOM 2043 N N . ASN A 1 254 ? -41.161 -8.782 -10.243 1.00 18.01 254 ASN A N 1
ATOM 2044 C CA . ASN A 1 254 ? -41.828 -7.621 -10.822 1.00 18.23 254 ASN A CA 1
ATOM 2045 C C . ASN A 1 254 ? -42.801 -8.052 -11.908 1.00 17.92 254 ASN A C 1
ATOM 2046 O O . ASN A 1 254 ? -42.411 -8.310 -13.056 1.00 18.60 254 ASN A O 1
ATOM 2051 N N . LEU A 1 255 ? -44.067 -8.177 -11.524 1.00 18.16 255 LEU A N 1
ATOM 2052 C CA . LEU A 1 255 ? -45.106 -8.630 -12.449 1.00 17.94 255 LEU A CA 1
ATOM 2053 C C . LEU A 1 255 ? -46.036 -7.491 -12.854 1.00 18.40 255 LEU A C 1
ATOM 2054 O O . LEU A 1 255 ? -47.168 -7.722 -13.262 1.00 19.00 255 LEU A O 1
ATOM 2059 N N . LYS A 1 256 ? -45.535 -6.256 -12.798 1.00 19.84 256 LYS A N 1
ATOM 2060 C CA . LYS A 1 256 ? -46.274 -5.106 -13.287 1.00 21.84 256 LYS A CA 1
ATOM 2061 C C . LYS A 1 256 ? -46.622 -5.283 -14.774 1.00 22.14 256 LYS A C 1
ATOM 2062 O O . LYS A 1 256 ? -45.866 -5.927 -15.504 1.00 22.65 256 LYS A O 1
ATOM 2068 N N . PRO A 1 257 ? -47.770 -4.732 -15.215 1.00 22.97 257 PRO A N 1
ATOM 2069 C CA . PRO A 1 257 ? -48.232 -4.919 -16.595 1.00 24.69 257 PRO A CA 1
ATOM 2070 C C . PRO A 1 257 ? -47.148 -4.672 -17.640 1.00 25.95 257 PRO A C 1
ATOM 2071 O O . PRO A 1 257 ? -46.359 -3.708 -17.529 1.00 26.69 257 PRO A O 1
ATOM 2075 N N . GLY A 1 258 ? -47.093 -5.565 -18.622 1.00 27.49 258 GLY A N 1
ATOM 2076 C CA . GLY A 1 258 ? -46.202 -5.429 -19.774 1.00 30.14 258 GLY A CA 1
ATOM 2077 C C . GLY A 1 258 ? -44.755 -5.789 -19.507 1.00 31.79 258 GLY A C 1
ATOM 2078 O O . GLY A 1 258 ? -43.888 -5.605 -20.373 1.00 33.26 258 GLY A O 1
ATOM 2079 N N . SER A 1 259 ? -44.481 -6.286 -18.305 1.00 32.91 259 SER A N 1
ATOM 2080 C CA . SER A 1 259 ? -43.121 -6.662 -17.956 1.00 33.35 259 SER A CA 1
ATOM 2081 C C . SER A 1 259 ? -43.013 -8.149 -17.681 1.00 33.48 259 SER A C 1
ATOM 2082 O O . SER A 1 259 ? -43.894 -8.735 -17.044 1.00 33.90 259 SER A O 1
ATOM 2085 N N . GLY A 1 260 ? -41.947 -8.758 -18.189 1.00 33.10 260 GLY A N 1
ATOM 2086 C CA . GLY A 1 260 ? -41.506 -10.065 -17.702 1.00 32.91 260 GLY A CA 1
ATOM 2087 C C . GLY A 1 260 ? -40.534 -9.785 -16.562 1.00 32.38 260 GLY A C 1
ATOM 2088 O O . GLY A 1 260 ? -39.930 -8.712 -16.519 1.00 32.13 260 GLY A O 1
ATOM 2089 N N . PRO A 1 261 ? -40.387 -10.721 -15.616 1.00 32.24 261 PRO A N 1
ATOM 2090 C CA . PRO A 1 261 ? -39.706 -10.249 -14.410 1.00 32.47 261 PRO A CA 1
ATOM 2091 C C . PRO A 1 261 ? -38.168 -10.148 -14.104 1.00 32.29 261 PRO A C 1
ATOM 2092 O O . PRO A 1 261 ? -37.844 -9.237 -13.399 1.00 32.75 261 PRO A O 1
ATOM 2096 N N . PHE A 1 262 ? -37.201 -10.972 -14.509 1.00 32.91 262 PHE A N 1
ATOM 2097 C CA . PHE A 1 262 ? -36.392 -11.149 -15.746 1.00 31.70 262 PHE A CA 1
ATOM 2098 C C . PHE A 1 262 ? -36.104 -10.217 -16.971 1.00 30.84 262 PHE A C 1
ATOM 2099 O O . PHE A 1 262 ? -34.981 -10.275 -17.480 1.00 31.26 262 PHE A O 1
ATOM 2107 N N . ASP A 1 263 ? -37.028 -9.398 -17.454 1.00 29.32 263 ASP A N 1
ATOM 2108 C CA . ASP A 1 263 ? -36.769 -8.736 -18.746 1.00 28.64 263 ASP A CA 1
ATOM 2109 C C . ASP A 1 263 ? -35.768 -7.596 -18.650 1.00 26.70 263 ASP A C 1
ATOM 2110 O O . ASP A 1 263 ? -34.979 -7.339 -19.592 1.00 27.18 263 ASP A O 1
ATOM 2115 N N . ASN A 1 264 ? -35.800 -6.901 -17.515 1.00 24.09 264 ASN A N 1
ATOM 2116 C CA . ASN A 1 264 ? -35.033 -5.679 -17.403 1.00 21.55 264 ASN A CA 1
ATOM 2117 C C . ASN A 1 264 ? -34.730 -5.377 -15.933 1.00 18.90 264 ASN A C 1
ATOM 2118 O O . ASN A 1 264 ? -35.611 -5.004 -15.149 1.00 18.51 264 ASN A O 1
ATOM 2123 N N . GLU A 1 265 ? -33.464 -5.553 -15.565 1.00 16.99 265 GLU A N 1
ATOM 2124 C CA A GLU A 1 265 ? -33.038 -5.313 -14.180 0.50 16.35 265 GLU A CA 1
ATOM 2125 C CA B GLU A 1 265 ? -32.990 -5.287 -14.196 0.50 16.66 265 GLU A CA 1
ATOM 2126 C C . GLU A 1 265 ? -33.136 -3.833 -13.765 1.00 16.04 265 GLU A C 1
ATOM 2127 O O . GLU A 1 265 ? -33.361 -3.531 -12.584 1.00 15.53 265 GLU A O 1
ATOM 2138 N N . PHE A 1 266 ? -32.961 -2.924 -14.711 1.00 15.78 266 PHE A N 1
ATOM 2139 C CA . PHE A 1 266 ? -33.155 -1.516 -14.402 1.00 15.42 266 PHE A CA 1
ATOM 2140 C C . PHE A 1 266 ? -34.619 -1.231 -14.067 1.00 15.48 266 PHE A C 1
ATOM 2141 O O . PHE A 1 266 ? -34.898 -0.512 -13.110 1.00 14.59 266 PHE A O 1
ATOM 2149 N N . ASP A 1 267 ? -35.543 -1.774 -14.864 1.00 14.68 267 ASP A N 1
ATOM 2150 C CA . ASP A 1 267 ? -36.978 -1.631 -14.567 1.00 15.03 267 ASP A CA 1
ATOM 2151 C C . ASP A 1 267 ? -37.285 -2.202 -13.177 1.00 14.34 267 ASP A C 1
ATOM 2152 O O . ASP A 1 267 ? -38.066 -1.601 -12.414 1.00 14.06 267 ASP A O 1
ATOM 2157 N N . ASN A 1 268 ? -36.704 -3.363 -12.874 1.00 14.40 268 ASN A N 1
ATOM 2158 C CA . ASN A 1 268 ? -36.931 -4.040 -11.569 1.00 13.63 268 ASN A CA 1
ATOM 2159 C C . ASN A 1 268 ? -36.410 -3.182 -10.416 1.00 14.59 268 ASN A C 1
ATOM 2160 O O . ASN A 1 268 ? -37.066 -3.041 -9.389 1.00 14.62 268 ASN A O 1
ATOM 2165 N N . THR A 1 269 ? -35.219 -2.616 -10.599 1.00 14.12 269 THR A N 1
ATOM 2166 C CA . THR A 1 269 ? -34.598 -1.747 -9.592 1.00 13.84 269 THR A CA 1
ATOM 2167 C C . THR A 1 269 ? -35.488 -0.539 -9.300 1.00 13.32 269 THR A C 1
ATOM 2168 O O . THR A 1 269 ? -35.741 -0.194 -8.131 1.00 13.42 269 THR A O 1
ATOM 2172 N N . ARG A 1 270 ? -35.966 0.080 -10.373 1.00 13.74 270 ARG A N 1
ATOM 2173 C CA A ARG A 1 270 ? -36.847 1.244 -10.264 0.60 14.32 270 ARG A CA 1
ATOM 2174 C CA B ARG A 1 270 ? -36.856 1.247 -10.260 0.40 14.26 270 ARG A CA 1
ATOM 2175 C C . ARG A 1 270 ? -38.175 0.877 -9.581 1.00 14.66 270 ARG A C 1
ATOM 2176 O O . ARG A 1 270 ? -38.640 1.588 -8.709 1.00 13.82 270 ARG A O 1
ATOM 2191 N N . GLU A 1 271 ? -38.765 -0.242 -9.984 1.00 14.13 271 GLU A N 1
ATOM 2192 C CA . GLU A 1 271 ? -40.054 -0.656 -9.443 1.00 15.28 271 GLU A CA 1
ATOM 2193 C C . GLU A 1 271 ? -39.987 -0.988 -7.957 1.00 15.30 271 GLU A C 1
ATOM 2194 O O . GLU A 1 271 ? -40.829 -0.529 -7.195 1.00 14.69 271 GLU A O 1
ATOM 2200 N N . ILE A 1 272 ? -39.008 -1.790 -7.556 1.00 14.71 272 ILE A N 1
ATOM 2201 C CA . ILE A 1 272 ? -38.868 -2.168 -6.132 1.00 15.10 272 ILE A CA 1
ATOM 2202 C C . ILE A 1 272 ? -38.476 -0.941 -5.313 1.00 14.91 272 ILE A C 1
ATOM 2203 O O . ILE A 1 272 ? -38.944 -0.746 -4.184 1.00 14.61 272 ILE A O 1
ATOM 2208 N N . GLY A 1 273 ? -37.627 -0.078 -5.876 1.00 14.41 273 GLY A N 1
ATOM 2209 C CA . GLY A 1 273 ? -37.358 1.203 -5.225 1.00 14.44 273 GLY A CA 1
ATOM 2210 C C . GLY A 1 273 ? -38.598 2.043 -5.041 1.00 14.03 273 GLY A C 1
ATOM 2211 O O . GLY A 1 273 ? -38.827 2.607 -3.964 1.00 14.39 273 GLY A O 1
ATOM 2212 N N . LEU A 1 274 ? -39.405 2.130 -6.083 1.00 13.97 274 LEU A N 1
ATOM 2213 C CA A LEU A 1 274 ? -40.641 2.921 -5.991 0.60 13.67 274 LEU A CA 1
ATOM 2214 C CA B LEU A 1 274 ? -40.637 2.904 -6.008 0.40 13.97 274 LEU A CA 1
ATOM 2215 C C . LEU A 1 274 ? -41.610 2.358 -4.962 1.00 13.30 274 LEU A C 1
ATOM 2216 O O . LEU A 1 274 ? -42.288 3.129 -4.278 1.00 14.12 274 LEU A O 1
ATOM 2225 N N . ARG A 1 275 ? -41.687 1.032 -4.848 1.00 13.28 275 ARG A N 1
ATOM 2226 C CA . ARG A 1 275 ? -42.588 0.429 -3.853 1.00 12.88 275 ARG A CA 1
ATOM 2227 C C . ARG A 1 275 ? -42.187 0.826 -2.434 1.00 13.22 275 ARG A C 1
ATOM 2228 O O . ARG A 1 275 ? -43.035 1.203 -1.615 1.00 14.21 275 ARG A O 1
ATOM 2236 N N . GLN A 1 276 ? -40.879 0.859 -2.192 1.00 12.99 276 GLN A N 1
ATOM 2237 C CA . GLN A 1 276 ? -40.358 1.280 -0.872 1.00 13.50 276 GLN A CA 1
ATOM 2238 C C . GLN A 1 276 ? -40.581 2.758 -0.659 1.00 13.39 276 GLN A C 1
ATOM 2239 O O . GLN A 1 276 ? -41.024 3.176 0.411 1.00 13.61 276 GLN A O 1
ATOM 2245 N N . PHE A 1 277 ? -40.257 3.551 -1.678 1.00 14.03 277 PHE A N 1
ATOM 2246 C CA . PHE A 1 277 ? -40.457 4.983 -1.601 1.00 13.98 277 PHE A CA 1
ATOM 2247 C C . PHE A 1 277 ? -41.911 5.310 -1.254 1.00 14.62 277 PHE A C 1
ATOM 2248 O O . PHE A 1 277 ? -42.171 6.160 -0.393 1.00 14.64 277 PHE A O 1
ATOM 2256 N N . ALA A 1 278 ? -42.859 4.662 -1.943 1.00 15.05 278 ALA A N 1
ATOM 2257 C CA . ALA A 1 278 ? -44.262 5.063 -1.810 1.00 15.27 278 ALA A CA 1
ATOM 2258 C C . ALA A 1 278 ? -44.725 4.862 -0.367 1.00 14.88 278 ALA A C 1
ATOM 2259 O O . ALA A 1 278 ? -45.405 5.710 0.208 1.00 16.23 278 ALA A O 1
ATOM 2261 N N . LYS A 1 279 ? -44.291 3.761 0.229 1.00 14.59 279 LYS A N 1
ATOM 2262 C CA . LYS A 1 279 ? -44.655 3.483 1.613 1.00 14.34 279 LYS A CA 1
ATOM 2263 C C . LYS A 1 279 ? -43.995 4.459 2.579 1.00 14.07 279 LYS A C 1
ATOM 2264 O O . LYS A 1 279 ? -44.646 4.924 3.537 1.00 14.45 279 LYS A O 1
ATOM 2270 N N . ALA A 1 280 ? -42.713 4.779 2.344 1.00 12.62 280 ALA A N 1
ATOM 2271 C CA . ALA A 1 280 ? -41.980 5.697 3.236 1.00 12.50 280 ALA A CA 1
ATOM 2272 C C . ALA A 1 280 ? -42.627 7.067 3.196 1.00 13.04 280 ALA A C 1
ATOM 2273 O O . ALA A 1 280 ? -42.821 7.692 4.229 1.00 13.16 2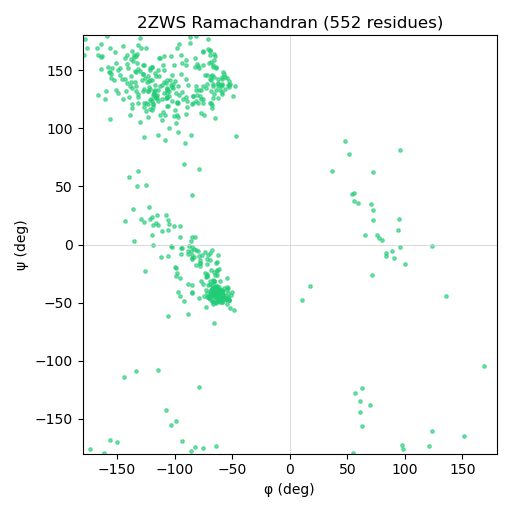80 ALA A O 1
ATOM 2275 N N . TYR A 1 281 ? -42.984 7.498 1.991 1.00 13.58 281 TYR A N 1
ATOM 2276 C CA . TYR A 1 281 ? -43.596 8.792 1.811 1.00 14.44 281 TYR A CA 1
ATOM 2277 C C . TYR A 1 281 ? -44.960 8.841 2.514 1.00 14.09 281 TYR A C 1
ATOM 2278 O O . TYR A 1 281 ? -45.294 9.844 3.168 1.00 14.21 281 TYR A O 1
ATOM 2287 N N . GLU A 1 282 ? -45.728 7.763 2.375 1.00 14.50 282 GLU A N 1
ATOM 2288 C CA . GLU A 1 282 ? -47.040 7.628 3.039 1.00 15.23 282 GLU A CA 1
ATOM 2289 C C . GLU A 1 282 ? -46.863 7.741 4.561 1.00 15.14 282 GLU A C 1
ATOM 2290 O O . GLU A 1 282 ? -47.541 8.547 5.238 1.00 16.47 282 GLU A O 1
ATOM 2296 N N . ILE A 1 283 ? -45.919 6.977 5.103 1.00 14.39 283 ILE A N 1
ATOM 2297 C CA . ILE A 1 283 ? -45.736 6.972 6.567 1.00 14.54 283 ILE A CA 1
ATOM 2298 C C . ILE A 1 283 ? -45.289 8.348 7.061 1.00 14.34 283 ILE A C 1
ATOM 2299 O O . ILE A 1 283 ? -45.860 8.887 8.041 1.00 14.86 283 ILE A O 1
ATOM 2304 N N . ALA A 1 284 ? -44.260 8.909 6.406 1.00 15.00 284 ALA A N 1
ATOM 2305 C CA . ALA A 1 284 ? -43.758 10.234 6.806 1.00 14.27 284 ALA A CA 1
ATOM 2306 C C . ALA A 1 284 ? -44.909 11.233 6.810 1.00 15.48 284 ALA A C 1
ATOM 2307 O O . ALA A 1 284 ? -45.004 12.056 7.719 1.00 16.73 284 ALA A O 1
ATOM 2309 N N . GLY A 1 285 ? -45.798 11.110 5.818 1.00 16.00 285 GLY A N 1
ATOM 2310 C CA . GLY A 1 285 ? -46.903 12.058 5.640 1.00 16.49 285 GLY A CA 1
ATOM 2311 C C . GLY A 1 285 ? -47.883 12.027 6.786 1.00 17.65 285 GLY A C 1
ATOM 2312 O O . GLY A 1 285 ? -48.596 13.027 7.027 1.00 18.89 285 GLY A O 1
ATOM 2313 N N . GLN A 1 286 ? -47.952 10.871 7.455 1.00 17.04 286 GLN A N 1
ATOM 2314 C CA . GLN A 1 286 ? -48.829 10.671 8.637 1.00 17.72 286 GLN A CA 1
ATOM 2315 C C . GLN A 1 286 ? -48.281 11.278 9.947 1.00 17.89 286 GLN A C 1
ATOM 2316 O O . GLN A 1 286 ? -49.052 11.450 10.900 1.00 18.63 286 GLN A O 1
ATOM 2322 N N . ALA A 1 287 ? -46.970 11.577 10.008 1.00 17.67 287 ALA A N 1
ATOM 2323 C CA . ALA A 1 287 ? -46.290 12.130 11.205 1.00 17.95 287 ALA A CA 1
ATOM 2324 C C . ALA A 1 287 ? -46.879 11.512 12.477 1.00 17.65 287 ALA A C 1
ATOM 2325 O O . ALA A 1 287 ? -47.508 12.191 13.316 1.00 18.29 287 ALA A O 1
ATOM 2327 N N . GLN A 1 288 ? -46.709 10.206 12.598 1.00 17.13 288 GLN A N 1
ATOM 2328 C CA . GLN A 1 288 ? -47.586 9.427 13.488 1.00 16.54 288 GLN A CA 1
ATOM 2329 C C . GLN A 1 288 ? -47.409 9.754 14.963 1.00 17.43 288 GLN A C 1
ATOM 2330 O O . GLN A 1 288 ? -48.399 9.901 15.711 1.00 18.31 288 GLN A O 1
ATOM 2336 N N . GLU A 1 289 ? -46.158 9.879 15.383 1.00 17.41 289 GLU A N 1
ATOM 2337 C CA . GLU A 1 289 ? -45.843 10.046 16.791 1.00 18.41 289 GLU A CA 1
ATOM 2338 C C . GLU A 1 289 ? -44.646 10.973 16.893 1.00 17.79 289 GLU A C 1
ATOM 2339 O O . GLU A 1 289 ? -43.622 10.690 16.281 1.00 18.45 289 GLU A O 1
ATOM 2345 N N . GLU A 1 290 ? -44.731 12.062 17.652 1.00 16.28 290 GLU A N 1
ATOM 2346 C CA . GLU A 1 290 ? -43.532 12.888 17.844 1.00 16.16 290 GLU A CA 1
ATOM 2347 C C . GLU A 1 290 ? -42.541 12.171 18.769 1.00 15.90 290 GLU A C 1
ATOM 2348 O O . GLU A 1 290 ? -42.935 11.637 19.814 1.00 15.27 290 GLU A O 1
ATOM 2354 N N . VAL A 1 291 ? -41.271 12.171 18.374 1.00 15.22 291 VAL A N 1
ATOM 2355 C CA . VAL A 1 291 ? -40.182 11.642 19.205 1.00 15.59 291 VAL A CA 1
ATOM 2356 C C . VAL A 1 291 ? -39.774 12.711 20.212 1.00 16.02 291 VAL A C 1
ATOM 2357 O O . VAL A 1 291 ? -39.448 13.833 19.850 1.00 16.35 291 VAL A O 1
ATOM 2361 N N . LEU A 1 292 ? -39.831 12.351 21.488 1.00 16.06 292 LEU A N 1
ATOM 2362 C CA . LEU A 1 292 ? -39.450 13.227 22.582 1.00 16.79 292 LEU A CA 1
ATOM 2363 C C . LEU A 1 292 ? -38.647 12.478 23.626 1.00 16.43 292 LEU A C 1
ATOM 2364 O O . LEU A 1 292 ? -38.899 11.294 23.895 1.00 17.19 292 LEU A O 1
ATOM 2369 N N . GLY A 1 293 ? -37.691 13.172 24.219 1.00 16.50 293 GLY A N 1
ATOM 2370 C CA . GLY A 1 293 ? -36.898 12.589 25.297 1.00 16.64 293 GLY A CA 1
ATOM 2371 C C . GLY A 1 293 ? -35.408 12.551 24.996 1.00 16.90 293 GLY A C 1
ATOM 2372 O O . GLY A 1 293 ? -34.933 13.089 23.971 1.00 17.07 293 GLY A O 1
ATOM 2373 N N . GLU A 1 294 ? -34.673 11.908 25.896 1.00 16.83 294 GLU A N 1
ATOM 2374 C CA . GLU A 1 294 ? -33.219 11.959 25.880 1.00 17.98 294 GLU A CA 1
ATOM 2375 C C . GLU A 1 294 ? -32.593 11.251 24.689 1.00 16.55 294 GLU A C 1
ATOM 2376 O O . GLU A 1 294 ? -33.203 10.374 24.094 1.00 16.25 294 GLU A O 1
ATOM 2382 N N . LEU A 1 295 ? -31.374 11.658 24.374 1.00 15.94 295 LEU A N 1
ATOM 2383 C CA . LEU A 1 295 ? -30.500 10.868 23.521 1.00 15.46 295 LEU A CA 1
ATOM 2384 C C . LEU A 1 295 ? -29.522 10.125 24.424 1.00 15.44 295 LEU A C 1
ATOM 2385 O O . LEU A 1 295 ? -29.018 10.674 25.402 1.00 15.79 295 LEU A O 1
ATOM 2390 N N . ASP A 1 296 ? -29.235 8.878 24.076 1.00 13.98 296 ASP A N 1
ATOM 2391 C CA . ASP A 1 296 ? -28.261 8.086 24.822 1.00 14.46 296 ASP A CA 1
ATOM 2392 C C . ASP A 1 296 ? -27.733 7.028 23.884 1.00 13.50 296 ASP A C 1
ATOM 2393 O O . ASP A 1 296 ? -28.275 6.812 22.772 1.00 12.63 296 ASP A O 1
ATOM 2398 N N . SER A 1 297 ? -26.672 6.367 24.324 1.00 12.33 297 SER A N 1
ATOM 2399 C CA . SER A 1 297 ? -26.137 5.282 23.511 1.00 12.34 297 SER A CA 1
ATOM 2400 C C . SER A 1 297 ? -25.217 4.384 24.314 1.00 11.81 297 SER A C 1
ATOM 2401 O O . SER A 1 297 ? -24.713 4.769 25.400 1.00 12.85 297 SER A O 1
ATOM 2404 N N . ARG A 1 298 ? -24.990 3.184 23.768 1.00 11.82 298 ARG A N 1
ATOM 2405 C CA . ARG A 1 298 ? -23.953 2.286 24.300 1.00 11.85 298 ARG A CA 1
ATOM 2406 C C . ARG A 1 298 ? -23.277 1.602 23.118 1.00 11.90 298 ARG A C 1
ATOM 2407 O O . ARG A 1 298 ? -23.869 1.476 22.038 1.00 12.18 298 ARG A O 1
ATOM 2415 N N . PHE A 1 299 ? -22.039 1.179 23.347 1.00 12.08 299 PHE A N 1
ATOM 2416 C CA . PHE A 1 299 ? -21.259 0.512 22.321 1.00 12.21 299 PHE A CA 1
ATOM 2417 C C . PHE A 1 299 ? -20.255 -0.401 23.000 1.00 12.50 299 PHE A C 1
ATOM 2418 O O . PHE A 1 299 ? -19.657 -0.022 24.018 1.00 12.49 299 PHE A O 1
ATOM 2426 N N . ARG A 1 300 ? -20.043 -1.569 22.402 1.00 13.65 300 ARG A N 1
ATOM 2427 C CA . ARG A 1 300 ? -19.052 -2.515 22.880 1.00 15.00 300 ARG A CA 1
ATOM 2428 C C . ARG A 1 300 ? -18.484 -3.314 21.720 1.00 14.00 300 ARG A C 1
ATOM 2429 O O . ARG A 1 300 ? -19.255 -3.863 20.943 1.00 13.70 300 ARG A O 1
ATOM 2437 N N . PHE A 1 301 ? -17.152 -3.403 21.616 1.00 13.95 301 PHE A N 1
ATOM 2438 C CA . PHE A 1 301 ? -16.546 -4.503 20.861 1.00 13.56 301 PHE A CA 1
ATOM 2439 C C . PHE A 1 301 ? -16.571 -5.776 21.704 1.00 14.23 301 PHE A C 1
ATOM 2440 O O . PHE A 1 301 ? -16.105 -5.779 22.850 1.00 14.84 301 PHE A O 1
ATOM 2448 N N . VAL A 1 302 ? -17.103 -6.843 21.126 1.00 14.23 302 VAL A N 1
ATOM 2449 C CA . VAL A 1 302 ? -17.246 -8.139 21.829 1.00 13.94 302 VAL A CA 1
ATOM 2450 C C . VAL A 1 302 ? -16.384 -9.204 21.173 1.00 14.66 302 VAL A C 1
ATOM 2451 O O . VAL A 1 302 ? -16.485 -9.428 19.970 1.00 14.66 302 VAL A O 1
ATOM 2455 N N . ASP A 1 303 ? -15.536 -9.856 21.964 1.00 15.45 303 ASP A N 1
ATOM 2456 C CA . ASP A 1 303 ? -14.792 -10.991 21.445 1.00 16.32 303 ASP A CA 1
ATOM 2457 C C . ASP A 1 303 ? -15.713 -12.236 21.372 1.00 16.10 303 ASP A C 1
ATOM 2458 O O . ASP A 1 303 ? -16.206 -12.748 22.410 1.00 17.25 303 ASP A O 1
ATOM 2463 N N . PHE A 1 304 ? -15.982 -12.671 20.140 1.00 16.56 304 PHE A N 1
ATOM 2464 C CA . PHE A 1 304 ? -16.914 -13.791 19.897 1.00 16.75 304 PHE A CA 1
ATOM 2465 C C . PHE A 1 304 ? -16.277 -15.155 20.188 1.00 18.48 304 PHE A C 1
ATOM 2466 O O . PHE A 1 304 ? -16.990 -16.158 20.345 1.00 18.28 304 PHE A O 1
ATOM 2474 N N . THR A 1 305 ? -14.953 -15.196 20.292 1.00 18.51 305 THR A N 1
ATOM 2475 C CA . THR A 1 305 ? -14.243 -16.475 20.490 1.00 19.93 305 THR A CA 1
ATOM 2476 C C . THR A 1 305 ? -14.557 -17.035 21.882 1.00 21.77 305 THR A C 1
ATOM 2477 O O . THR A 1 305 ? -14.314 -16.379 22.899 1.00 22.45 305 THR A O 1
ATOM 2481 N N . ARG A 1 306 ? -15.105 -18.257 21.899 1.00 23.59 306 ARG A N 1
ATOM 2482 C CA A ARG A 1 306 ? -15.613 -18.925 23.110 0.60 23.98 306 ARG A CA 1
ATOM 2483 C CA B ARG A 1 306 ? -15.539 -18.906 23.148 0.40 23.56 306 ARG A CA 1
ATOM 2484 C C . ARG A 1 306 ? -16.496 -18.056 24.005 1.00 23.38 306 ARG A C 1
ATOM 2485 O O . ARG A 1 306 ? -16.446 -18.103 25.236 1.00 23.66 306 ARG A O 1
ATOM 2500 N N . LEU A 1 307 ? -17.357 -17.267 23.360 1.00 22.16 307 LEU A N 1
ATOM 2501 C CA . LEU A 1 307 ? -18.313 -16.460 24.088 1.00 21.97 307 LEU A CA 1
ATOM 2502 C C . LEU A 1 307 ? -19.357 -17.315 24.804 1.00 21.89 307 LEU A C 1
ATOM 2503 O O . LEU A 1 307 ? -20.099 -18.045 24.154 1.00 22.39 307 LEU A O 1
ATOM 2508 N N . PRO A 1 308 ? -19.432 -17.206 26.142 1.00 22.50 308 PRO A N 1
ATOM 2509 C CA . PRO A 1 308 ? -20.446 -17.960 26.878 1.00 22.58 308 PRO A CA 1
ATOM 2510 C C . PRO A 1 308 ? -21.841 -17.394 26.655 1.00 22.74 308 PRO A C 1
ATOM 2511 O O . PRO A 1 308 ? -22.031 -16.172 26.647 1.00 23.17 308 PRO A O 1
ATOM 2515 N N . ILE A 1 309 ? -22.808 -18.280 26.469 1.00 22.48 309 ILE A N 1
ATOM 2516 C CA . ILE A 1 309 ? -24.199 -17.886 26.324 1.00 22.56 309 ILE A CA 1
ATOM 2517 C C . ILE A 1 309 ? -25.028 -18.465 27.461 1.00 23.06 309 ILE A C 1
ATOM 2518 O O . ILE A 1 309 ? -25.012 -19.685 27.706 1.00 23.55 309 ILE A O 1
ATOM 2523 N N . ARG A 1 310 ? -25.766 -17.593 28.136 1.00 23.10 310 ARG A N 1
ATOM 2524 C CA . ARG A 1 310 ? -26.560 -18.009 29.299 1.00 23.55 310 ARG A CA 1
ATOM 2525 C C . ARG A 1 310 ? -27.768 -18.851 28.867 1.00 24.48 310 ARG A C 1
ATOM 2526 O O . ARG A 1 310 ? -28.330 -18.635 27.788 1.00 23.90 310 ARG A O 1
ATOM 2534 N N . PRO A 1 311 ? -28.162 -19.840 29.703 1.00 25.32 311 PRO A N 1
ATOM 2535 C CA . PRO A 1 311 ? -29.281 -20.721 29.341 1.00 26.14 311 PRO A CA 1
ATOM 2536 C C . PRO A 1 311 ? -30.604 -20.045 28.971 1.00 26.28 311 PRO A C 1
ATOM 2537 O O . PRO A 1 311 ? -31.361 -20.616 28.185 1.00 27.09 311 PRO A O 1
ATOM 2541 N N . GLU A 1 312 ? -30.878 -18.859 29.521 1.00 27.00 312 GLU A N 1
ATOM 2542 C CA A GLU A 1 312 ? -32.101 -18.126 29.178 0.60 28.25 312 GLU A CA 1
ATOM 2543 C CA B GLU A 1 312 ? -32.066 -18.047 29.181 0.40 27.05 312 GLU A CA 1
ATOM 2544 C C . GLU A 1 312 ? -32.255 -17.860 27.673 1.00 27.07 312 GLU A C 1
ATOM 2545 O O . GLU A 1 312 ? -33.370 -17.638 27.195 1.00 27.32 312 GLU A O 1
ATOM 2556 N N . PHE A 1 313 ? -31.150 -17.906 26.930 1.00 26.74 313 PHE A N 1
ATOM 2557 C CA . PHE A 1 313 ? -31.169 -17.603 25.487 1.00 26.12 313 PHE A CA 1
ATOM 2558 C C . PHE A 1 313 ? -31.037 -18.822 24.573 1.00 26.67 313 PHE A C 1
ATOM 2559 O O . PHE A 1 313 ? -31.224 -18.720 23.360 1.00 26.21 313 PHE A O 1
ATOM 2567 N N . THR A 1 314 ? -30.727 -19.975 25.157 1.00 27.52 314 THR A N 1
ATOM 2568 C CA . THR A 1 314 ? -30.484 -21.178 24.369 1.00 28.68 314 THR A CA 1
ATOM 2569 C C . THR A 1 314 ? -31.644 -22.173 24.495 1.00 29.64 314 THR A C 1
ATOM 2570 O O . THR A 1 314 ? -32.808 -21.774 24.556 1.00 29.70 314 THR A O 1
ATOM 2574 N N . ASP A 1 315 ? -31.311 -23.459 24.528 1.00 30.80 315 ASP A N 1
ATOM 2575 C CA . ASP A 1 315 ? -32.300 -24.523 24.743 1.00 32.24 315 ASP A CA 1
ATOM 2576 C C . ASP A 1 315 ? -32.580 -24.723 26.233 1.00 32.74 315 ASP A C 1
ATOM 2577 O O . ASP A 1 315 ? -33.523 -25.429 26.612 1.00 33.43 315 ASP A O 1
ATOM 2582 N N . GLY A 1 316 ? -31.764 -24.092 27.073 1.00 32.84 316 GLY A N 1
ATOM 2583 C CA . GLY A 1 316 ? -31.893 -24.207 28.524 1.00 32.93 316 GLY A CA 1
ATOM 2584 C C . GLY A 1 316 ? -30.617 -24.706 29.168 1.00 32.79 316 GLY A C 1
ATOM 2585 O O . GLY A 1 316 ? -30.545 -24.859 30.395 1.00 33.12 316 GLY A O 1
ATOM 2586 N N . GLN A 1 317 ? -29.619 -24.983 28.334 1.00 32.27 317 GLN A N 1
ATOM 2587 C CA . GLN A 1 317 ? -28.292 -25.345 28.792 1.00 32.29 317 GLN A CA 1
ATOM 2588 C C . GLN A 1 317 ? -27.339 -24.189 28.497 1.00 31.72 317 GLN A C 1
ATOM 2589 O O . GLN A 1 317 ? -27.559 -23.439 27.527 1.00 31.38 317 GLN A O 1
ATOM 2595 N N . PRO A 1 318 ? -26.289 -24.032 29.326 1.00 31.20 318 PRO A N 1
ATOM 2596 C CA . PRO A 1 318 ? -25.228 -23.087 28.967 1.00 30.52 318 PRO A CA 1
ATOM 2597 C C . PRO A 1 318 ? -24.549 -23.504 27.666 1.00 29.58 318 PRO A C 1
ATOM 2598 O O . PRO A 1 318 ? -24.269 -24.691 27.454 1.00 29.32 318 PRO A O 1
ATOM 2602 N N . ARG A 1 319 ? -24.281 -22.525 26.799 1.00 27.84 319 ARG A N 1
ATOM 2603 C CA . ARG A 1 319 ? -23.629 -22.803 25.521 1.00 26.74 319 ARG A CA 1
ATOM 2604 C C . ARG A 1 319 ? -22.432 -21.869 25.320 1.00 25.70 319 ARG A C 1
ATOM 2605 O O . ARG A 1 319 ? -22.231 -20.940 26.092 1.00 25.33 319 ARG A O 1
ATOM 2613 N N . GLN A 1 320 ? -21.623 -22.168 24.315 1.00 25.18 320 GLN A N 1
ATOM 2614 C CA . GLN A 1 320 ? -20.499 -21.314 23.923 1.00 25.36 320 GLN A CA 1
ATOM 2615 C C . GLN A 1 320 ? -20.455 -21.247 22.421 1.00 23.71 320 GLN A C 1
ATOM 2616 O O . GLN A 1 320 ? -20.650 -22.267 21.759 1.00 23.76 320 GLN A O 1
ATOM 2622 N N . LEU A 1 321 ? -20.179 -20.063 21.870 1.00 22.70 321 LEU A N 1
ATOM 2623 C CA . LEU A 1 321 ? -20.026 -19.947 20.422 1.00 21.13 321 LEU A CA 1
ATOM 2624 C C . LEU A 1 321 ? -18.831 -20.759 19.944 1.00 21.40 321 LEU A C 1
ATOM 2625 O O . LEU A 1 321 ? -17.874 -20.964 20.704 1.00 21.15 321 LEU A O 1
ATOM 2630 N N . CYS A 1 322 ? -18.886 -21.227 18.694 1.00 21.54 322 CYS A N 1
ATOM 2631 C CA A CYS A 1 322 ? -17.805 -21.904 17.957 0.30 21.80 322 CYS A CA 1
ATOM 2632 C CA B CYS A 1 322 ? -17.650 -21.796 18.214 0.70 21.53 322 CYS A CA 1
ATOM 2633 C C . CYS A 1 322 ? -16.974 -20.852 17.250 1.00 21.31 322 CYS A C 1
ATOM 2634 O O . CYS A 1 322 ? -17.510 -19.794 16.898 1.00 21.42 322 CYS A O 1
ATOM 2639 N N . THR A 1 323 ? -15.738 -21.188 16.913 1.00 19.81 323 THR A N 1
ATOM 2640 C CA . THR A 1 323 ? -14.986 -20.336 16.005 1.00 19.55 323 THR A CA 1
ATOM 2641 C C . THR A 1 323 ? -15.631 -20.449 14.617 1.00 18.83 323 THR A C 1
ATOM 2642 O O . THR A 1 323 ? -16.422 -21.357 14.333 1.00 17.37 323 THR A O 1
ATOM 2646 N N . ALA A 1 324 ? -15.329 -19.511 13.745 1.00 17.38 324 ALA A N 1
ATOM 2647 C CA . ALA A 1 324 ? -16.074 -19.355 12.503 1.00 17.41 324 ALA A CA 1
ATOM 2648 C C . ALA A 1 324 ? -15.849 -20.485 11.511 1.00 17.37 324 ALA A C 1
ATOM 2649 O O . ALA A 1 324 ? -14.717 -20.989 11.338 1.00 17.51 324 ALA A O 1
ATOM 2651 N N . ALA A 1 325 ? -16.921 -20.849 10.815 1.00 17.51 325 ALA A N 1
ATOM 2652 C CA . ALA A 1 325 ? -16.816 -21.799 9.719 1.00 17.84 325 ALA A CA 1
ATOM 2653 C C . ALA A 1 325 ? -17.958 -21.579 8.757 1.00 17.78 325 ALA A C 1
ATOM 2654 O O . ALA A 1 325 ? -19.040 -21.165 9.158 1.00 17.57 325 ALA A O 1
ATOM 2656 N N . ILE A 1 326 ? -17.698 -21.816 7.476 1.00 18.55 326 ILE A N 1
ATOM 2657 C CA . ILE A 1 326 ? -18.729 -21.787 6.445 1.00 20.16 326 ILE A CA 1
ATOM 2658 C C . ILE A 1 326 ? -19.108 -23.210 6.052 1.00 20.43 326 ILE A C 1
ATOM 2659 O O . ILE A 1 326 ? -18.230 -24.072 5.915 1.00 20.09 326 ILE A O 1
ATOM 2664 N N . GLY A 1 327 ? -20.405 -23.442 5.889 1.00 21.36 327 GLY A N 1
ATOM 2665 C CA . GLY A 1 327 ? -20.917 -24.760 5.529 1.00 22.95 327 GLY A CA 1
ATOM 2666 C C . GLY A 1 327 ? -21.187 -24.909 4.046 1.00 24.65 327 GLY A C 1
ATOM 2667 O O . GLY A 1 327 ? -21.188 -23.924 3.291 1.00 24.36 327 GLY A O 1
ATOM 2668 N N . THR A 1 328 ? -21.431 -26.153 3.632 1.00 25.91 328 THR A N 1
ATOM 2669 C CA . THR A 1 328 ? -21.750 -26.477 2.243 1.00 27.17 328 THR A CA 1
ATOM 2670 C C . THR A 1 328 ? -23.198 -26.095 1.944 1.00 28.35 328 THR A C 1
ATOM 2671 O O . THR A 1 328 ? -24.049 -26.115 2.847 1.00 29.55 328 THR A O 1
ATOM 2675 N N . LEU A 1 344 ? -14.616 -19.739 -11.190 0.50 35.67 344 LEU A N 1
ATOM 2676 C CA . LEU A 1 344 ? -14.645 -19.089 -9.882 0.50 35.39 344 LEU A CA 1
ATOM 2677 C C . LEU A 1 344 ? -13.832 -19.818 -8.817 0.50 35.38 344 LEU A C 1
ATOM 2678 O O . LEU A 1 344 ? -14.372 -20.276 -7.812 0.50 35.58 344 LEU A O 1
ATOM 2683 N N . GLU A 1 345 ? -12.526 -19.920 -9.032 0.50 35.52 345 GLU A N 1
ATOM 2684 C CA . GLU A 1 345 ? -11.667 -20.537 -8.033 0.50 35.97 345 GLU A CA 1
ATOM 2685 C C . GLU A 1 345 ? -12.230 -21.899 -7.645 0.50 35.54 345 GLU A C 1
ATOM 2686 O O . GLU A 1 345 ? -12.865 -22.061 -6.599 0.50 35.79 345 GLU A O 1
ATOM 2692 N N . GLU A 1 346 ? -12.005 -22.870 -8.521 0.50 35.75 346 GLU A N 1
ATOM 2693 C CA . GLU A 1 346 ? -11.260 -22.615 -9.751 0.50 36.11 346 GLU A CA 1
ATOM 2694 C C . GLU A 1 346 ? -9.800 -22.348 -9.398 0.50 35.60 346 GLU A C 1
ATOM 2695 O O . GLU A 1 346 ? -9.228 -23.034 -8.550 0.50 35.56 346 GLU A O 1
ATOM 2701 N N . GLY A 1 347 ? -9.192 -21.363 -10.056 0.50 35.50 347 GLY A N 1
ATOM 2702 C CA . GLY A 1 347 ? -9.823 -20.637 -11.161 0.50 35.63 347 GLY A CA 1
ATOM 2703 C C . GLY A 1 347 ? -10.499 -19.329 -10.786 0.50 35.54 347 GLY A C 1
ATOM 2704 O O . GLY A 1 347 ? -11.717 -19.312 -10.638 0.50 35.59 347 GLY A O 1
ATOM 2705 N N . ASN A 1 348 ? -9.742 -18.229 -10.647 1.00 35.83 348 ASN A N 1
ATOM 2706 C CA . ASN A 1 348 ? -8.271 -18.223 -10.814 1.00 34.88 348 ASN A CA 1
ATOM 2707 C C . ASN A 1 348 ? -7.520 -19.045 -9.761 1.00 32.87 348 ASN A C 1
ATOM 2708 O O . ASN A 1 348 ? -6.932 -20.077 -10.140 1.00 34.38 348 ASN A O 1
ATOM 2713 N N . ASN A 1 349 ? -7.486 -18.673 -8.478 1.00 29.01 349 ASN A N 1
ATOM 2714 C CA . ASN A 1 349 ? -7.687 -17.338 -7.895 1.00 24.62 349 ASN A CA 1
ATOM 2715 C C . ASN A 1 349 ? -6.384 -17.168 -7.126 1.00 22.70 349 ASN A C 1
ATOM 2716 O O . ASN A 1 349 ? -6.182 -17.865 -6.122 1.00 21.73 349 ASN A O 1
ATOM 2721 N N . PRO A 1 350 ? -5.481 -16.266 -7.591 1.00 21.07 350 PRO A N 1
ATOM 2722 C CA . PRO A 1 350 ? -4.183 -16.194 -6.921 1.00 20.27 350 PRO A CA 1
ATOM 2723 C C . PRO A 1 350 ? -4.246 -15.703 -5.473 1.00 18.94 350 PRO A C 1
ATOM 2724 O O . PRO A 1 350 ? -3.325 -15.967 -4.685 1.00 19.30 350 PRO A O 1
ATOM 2728 N N . PHE A 1 351 ? -5.305 -14.966 -5.127 1.00 17.33 351 PHE A N 1
ATOM 2729 C CA . PHE A 1 351 ? -5.447 -14.520 -3.758 1.00 16.44 351 PHE A CA 1
ATOM 2730 C C . PHE A 1 351 ? -5.807 -15.697 -2.852 1.00 17.27 351 PHE A C 1
ATOM 2731 O O . PHE A 1 351 ? -5.219 -15.864 -1.781 1.00 16.57 351 PHE A O 1
ATOM 2739 N N . LEU A 1 352 ? -6.754 -16.509 -3.298 1.00 18.74 352 LEU A N 1
ATOM 2740 C CA . LEU A 1 352 ? -7.097 -17.737 -2.580 1.00 19.57 352 LEU A CA 1
ATOM 2741 C C . LEU A 1 352 ? -5.848 -18.608 -2.416 1.00 19.89 352 LEU A C 1
ATOM 2742 O O . LEU A 1 352 ? -5.595 -19.131 -1.327 1.00 19.23 352 LEU A O 1
ATOM 2747 N N . SER A 1 353 ? -5.047 -18.734 -3.480 1.00 20.20 353 SER A N 1
ATOM 2748 C CA A SER A 1 353 ? -3.837 -19.556 -3.407 0.35 20.48 353 SER A CA 1
ATOM 2749 C CA B SER A 1 353 ? -3.834 -19.549 -3.415 0.35 20.22 353 SER A CA 1
ATOM 2750 C CA C SER A 1 353 ? -3.830 -19.548 -3.418 0.30 20.30 353 SER A CA 1
ATOM 2751 C C . SER A 1 353 ? -2.845 -19.001 -2.380 1.00 20.67 353 SER A C 1
ATOM 2752 O O . SER A 1 353 ? -2.243 -19.770 -1.608 1.00 20.25 353 SER A O 1
ATOM 2759 N N . ALA A 1 354 ? -2.681 -17.667 -2.349 1.00 20.28 354 ALA A N 1
ATOM 2760 C CA . ALA A 1 354 ? -1.805 -17.035 -1.351 1.00 20.34 354 ALA A CA 1
ATOM 2761 C C . ALA A 1 354 ? -2.310 -17.253 0.078 1.00 20.81 354 ALA A C 1
ATOM 2762 O O . ALA A 1 354 ? -1.536 -17.180 1.038 1.00 21.55 354 ALA A O 1
ATOM 2764 N N . LEU A 1 355 ? -3.610 -17.514 0.216 1.00 19.72 355 LEU A N 1
ATOM 2765 C CA . LEU A 1 355 ? -4.164 -17.834 1.513 1.00 20.72 355 LEU A CA 1
ATOM 2766 C C . LEU A 1 355 ? -4.076 -19.310 1.900 1.00 22.23 355 LEU A C 1
ATOM 2767 O O . LEU A 1 355 ? -4.425 -19.666 3.028 1.00 21.89 355 LEU A O 1
ATOM 2772 N N . GLY A 1 356 ? -3.619 -20.176 0.999 1.00 24.78 356 GLY A N 1
ATOM 2773 C CA . GLY A 1 356 ? -3.688 -21.605 1.351 1.00 28.45 356 GLY A CA 1
ATOM 2774 C C . GLY A 1 356 ? -4.053 -22.740 0.390 1.00 30.90 356 GLY A C 1
ATOM 2775 O O . GLY A 1 356 ? -3.356 -23.735 0.403 1.00 31.99 356 GLY A O 1
ATOM 2776 N N A GLY A 1 357 ? -5.138 -22.666 -0.384 0.70 32.11 357 GLY A N 1
ATOM 2777 N N B GLY A 1 357 ? -5.163 -22.687 -0.350 0.30 31.74 357 GLY A N 1
ATOM 2778 C CA A GLY A 1 357 ? -6.299 -21.855 -0.135 0.70 32.69 357 GLY A CA 1
ATOM 2779 C CA B GLY A 1 357 ? -6.310 -21.842 -0.091 0.30 32.56 357 GLY A CA 1
ATOM 2780 C C A GLY A 1 357 ? -7.355 -22.726 0.528 0.70 33.01 357 GLY A C 1
ATOM 2781 C C B GLY A 1 357 ? -7.416 -22.667 0.548 0.30 33.16 357 GLY A C 1
ATOM 2782 O O A GLY A 1 357 ? -7.359 -22.850 1.741 0.70 32.44 357 GLY A O 1
ATOM 2783 O O B GLY A 1 357 ? -7.519 -22.704 1.770 0.30 32.91 357 GLY A O 1
ATOM 2784 N N . LEU A 1 358 ? -8.236 -23.339 -0.264 1.00 33.96 358 LEU A N 1
ATOM 2785 C CA . LEU A 1 358 ? -9.351 -24.154 0.287 1.00 35.59 358 LEU A CA 1
ATOM 2786 C C . LEU A 1 358 ? -8.903 -25.579 0.637 1.00 37.47 358 LEU A C 1
ATOM 2787 O O . LEU A 1 358 ? -8.469 -26.312 -0.251 1.00 38.05 358 LEU A O 1
ATOM 2792 N N . LEU A 1 359 ? -9.046 -25.941 1.923 1.00 39.22 359 LEU A N 1
ATOM 2793 C CA A LEU A 1 359 ? -8.503 -27.180 2.517 0.60 40.34 359 LEU A CA 1
ATOM 2794 C CA B LEU A 1 359 ? -8.497 -27.189 2.498 0.40 40.32 359 LEU A CA 1
ATOM 2795 C C . LEU A 1 359 ? -7.085 -26.968 3.089 1.00 41.06 359 LEU A C 1
ATOM 2796 O O . LEU A 1 359 ? -6.493 -25.894 2.918 1.00 41.69 359 LEU A O 1
ATOM 2805 N N . THR A 1 360 ? -6.514 -27.955 3.792 1.00 42.08 360 THR A N 1
ATOM 2806 C CA . THR A 1 360 ? -7.068 -29.295 4.016 1.00 43.16 360 THR A CA 1
ATOM 2807 C C . THR A 1 360 ? -7.599 -29.558 5.429 1.00 43.11 360 THR A C 1
ATOM 2808 O O . THR A 1 360 ? -6.861 -29.459 6.414 1.00 43.81 360 THR A O 1
ATOM 2812 N N . GLY A 1 361 ? -8.900 -29.855 5.500 1.00 43.17 361 GLY A N 1
ATOM 2813 C CA . GLY A 1 361 ? -9.528 -30.475 6.673 1.00 42.37 361 GLY A CA 1
ATOM 2814 C C . GLY A 1 361 ? -9.268 -31.973 6.553 1.00 42.00 361 GLY A C 1
ATOM 2815 O O . GLY A 1 361 ? -8.569 -32.387 5.621 1.00 42.22 361 GLY A O 1
ATOM 2816 N N . VAL A 1 362 ? -9.815 -32.820 7.428 1.00 41.22 362 VAL A N 1
ATOM 2817 C CA . VAL A 1 362 ? -10.847 -32.531 8.432 1.00 40.24 362 VAL A CA 1
ATOM 2818 C C . VAL A 1 362 ? -10.463 -31.432 9.447 1.00 39.43 362 VAL A C 1
ATOM 2819 O O . VAL A 1 362 ? -9.324 -31.385 9.914 1.00 39.86 362 VAL A O 1
ATOM 2823 N N . PRO A 1 363 ? -11.413 -30.525 9.759 1.00 38.19 363 PRO A N 1
ATOM 2824 C CA . PRO A 1 363 ? -11.244 -29.525 10.815 1.00 37.55 363 PRO A CA 1
ATOM 2825 C C . PRO A 1 363 ? -11.162 -30.190 12.197 1.00 37.00 363 PRO A C 1
ATOM 2826 O O . PRO A 1 363 ? -11.547 -31.359 12.335 1.00 37.05 363 PRO A O 1
ATOM 2830 N N . PRO A 1 364 ? -10.682 -29.454 13.218 1.00 36.57 364 PRO A N 1
ATOM 2831 C CA . PRO A 1 364 ? -10.639 -30.005 14.577 1.00 36.20 364 PRO A CA 1
ATOM 2832 C C . PRO A 1 364 ? -11.999 -30.557 15.028 1.00 35.77 364 PRO A C 1
ATOM 2833 O O . PRO A 1 364 ? -13.048 -29.966 14.726 1.00 34.88 364 PRO A O 1
ATOM 2837 N N . GLN A 1 365 ? -11.966 -31.689 15.730 1.00 35.53 365 GLN A N 1
ATOM 2838 C CA . GLN A 1 365 ? -13.177 -32.410 16.143 1.00 36.68 365 GLN A CA 1
ATOM 2839 C C . GLN A 1 365 ? -14.123 -31.553 16.973 1.00 34.72 365 GLN A C 1
ATOM 2840 O O . GLN A 1 365 ? -15.349 -31.665 16.854 1.00 34.55 365 GLN A O 1
ATOM 2846 N N . GLU A 1 366 ? -13.548 -30.707 17.820 1.00 33.66 366 GLU A N 1
ATOM 2847 C CA . GLU A 1 366 ? -14.332 -29.844 18.695 1.00 32.76 366 GLU A CA 1
ATOM 2848 C C . GLU A 1 366 ? -15.165 -28.900 17.832 1.00 31.08 366 GLU A C 1
ATOM 2849 O O . GLU A 1 366 ? -16.338 -28.658 18.111 1.00 30.62 366 GLU A O 1
ATOM 2855 N N . LEU A 1 367 ? -14.556 -28.405 16.759 1.00 28.98 367 LEU A N 1
ATOM 2856 C CA . LEU A 1 367 ? -15.255 -27.514 15.831 1.00 27.76 367 LEU A CA 1
ATOM 2857 C C . LEU A 1 367 ? -16.371 -28.240 15.070 1.00 27.17 367 LEU A C 1
ATOM 2858 O O . LEU A 1 367 ? -17.493 -27.750 15.004 1.00 26.81 367 LEU A O 1
ATOM 2863 N N . VAL A 1 368 ? -16.058 -29.414 14.513 1.00 26.46 368 VAL A N 1
ATOM 2864 C CA . VAL A 1 368 ? -17.054 -30.224 13.815 1.00 26.21 368 VAL A CA 1
ATOM 2865 C C . VAL A 1 368 ? -18.256 -30.452 14.732 1.00 26.35 368 VAL A C 1
ATOM 2866 O O . VAL A 1 368 ? -19.408 -30.310 14.312 1.00 25.42 368 VAL A O 1
ATOM 2870 N N . GLN A 1 369 ? -17.977 -30.798 15.986 1.00 26.72 369 GLN A N 1
ATOM 2871 C CA . GLN A 1 369 ? -19.040 -31.103 16.926 1.00 27.96 369 GLN A CA 1
ATOM 2872 C C . GLN A 1 369 ? -19.872 -29.889 17.295 1.00 27.25 369 GLN A C 1
ATOM 2873 O O . GLN A 1 369 ? -21.098 -29.969 17.274 1.00 27.34 369 GLN A O 1
ATOM 2879 N N . CYS A 1 370 ? -19.229 -28.772 17.627 1.00 26.75 370 CYS A N 1
ATOM 2880 C CA A CYS A 1 370 ? -19.825 -27.450 17.954 0.38 25.94 370 CYS A CA 1
ATOM 2881 C CA C CYS A 1 370 ? -20.136 -27.742 18.090 0.63 26.99 370 CYS A CA 1
ATOM 2882 C C . CYS A 1 370 ? -20.793 -26.927 16.925 1.00 25.58 370 CYS A C 1
ATOM 2883 O O . CYS A 1 370 ? -21.839 -26.353 17.188 1.00 25.35 370 CYS A O 1
ATOM 2888 N N . GLN A 1 371 ? -20.311 -27.015 15.681 1.00 23.76 371 GLN A N 1
ATOM 2889 C CA . GLN A 1 371 ? -21.027 -26.446 14.523 1.00 23.04 371 GLN A CA 1
ATOM 2890 C C . GLN A 1 371 ? -22.339 -27.179 14.170 1.00 22.65 371 GLN A C 1
ATOM 2891 O O . GLN A 1 371 ? -23.091 -26.739 13.295 1.00 20.92 371 GLN A O 1
ATOM 2897 N N . ALA A 1 372 ? -22.589 -28.308 14.851 1.00 22.98 372 ALA A N 1
ATOM 2898 C CA . ALA A 1 372 ? -23.900 -28.987 14.846 1.00 22.93 372 ALA A CA 1
ATOM 2899 C C . ALA A 1 372 ? -24.275 -29.462 13.448 1.00 22.63 372 ALA A C 1
ATOM 2900 O O . ALA A 1 372 ? -23.496 -30.193 12.825 1.00 23.19 372 ALA A O 1
ATOM 2902 N N . GLU A 1 373 ? -25.416 -29.045 12.918 1.00 22.54 373 GLU A N 1
ATOM 2903 C CA . GLU A 1 373 ? -25.853 -29.590 11.628 1.00 23.81 373 GLU A CA 1
ATOM 2904 C C . GLU A 1 373 ? -25.087 -29.103 10.401 1.00 22.88 373 GLU A C 1
ATOM 2905 O O . GLU A 1 373 ? -25.280 -29.595 9.297 1.00 23.13 373 GLU A O 1
ATOM 2911 N N . LYS A 1 374 ? -24.197 -28.136 10.593 1.00 22.35 374 LYS A N 1
ATOM 2912 C CA . LYS A 1 374 ? -23.379 -27.670 9.494 1.00 22.00 374 LYS A CA 1
ATOM 2913 C C . LYS A 1 374 ? -22.400 -28.736 8.994 1.00 22.53 374 LYS A C 1
ATOM 2914 O O . LYS A 1 374 ? -21.797 -29.455 9.794 1.00 22.60 374 LYS A O 1
ATOM 2920 N N . THR A 1 375 ? -22.269 -28.840 7.669 1.00 22.62 375 THR A N 1
ATOM 2921 C CA A THR A 1 375 ? -21.157 -29.600 7.112 0.60 23.03 375 THR A CA 1
ATOM 2922 C CA B THR A 1 375 ? -21.208 -29.606 7.019 0.40 22.58 375 THR A CA 1
ATOM 2923 C C . THR A 1 375 ? -20.127 -28.589 6.632 1.00 22.82 375 THR A C 1
ATOM 2924 O O . THR A 1 375 ? -20.339 -27.800 5.697 1.00 23.56 375 THR A O 1
ATOM 2931 N N . ILE A 1 376 ? -19.015 -28.576 7.345 1.00 23.31 376 ILE A N 1
ATOM 2932 C CA . ILE A 1 376 ? -18.022 -27.527 7.151 1.00 24.06 376 ILE A CA 1
ATOM 2933 C C . ILE A 1 376 ? -17.371 -27.606 5.773 1.00 24.58 376 ILE A C 1
ATOM 2934 O O . ILE A 1 376 ? -16.856 -28.660 5.377 1.00 25.24 376 ILE A O 1
ATOM 2939 N N . LEU A 1 377 ? -17.423 -26.485 5.049 1.00 24.64 377 LEU A N 1
ATOM 2940 C CA . LEU A 1 377 ? -16.715 -26.319 3.794 1.00 24.66 377 LEU A CA 1
ATOM 2941 C C . LEU A 1 377 ? -15.368 -25.631 4.015 1.00 24.21 377 LEU A C 1
ATOM 2942 O O . LEU A 1 377 ? -14.342 -26.030 3.435 1.00 24.32 377 LEU A O 1
ATOM 2947 N N . ALA A 1 378 ? -15.379 -24.585 4.839 1.00 23.19 378 ALA A N 1
ATOM 2948 C CA . ALA A 1 378 ? -14.162 -23.827 5.136 1.00 22.77 378 ALA A CA 1
ATOM 2949 C C . ALA A 1 378 ? -14.120 -23.450 6.602 1.00 22.22 378 ALA A C 1
ATOM 2950 O O . ALA A 1 378 ? -15.071 -22.877 7.130 1.00 22.24 378 ALA A O 1
ATOM 2952 N N . ASP A 1 379 ? -13.010 -23.788 7.252 1.00 21.95 379 ASP A N 1
ATOM 2953 C CA . ASP A 1 379 ? -12.773 -23.433 8.643 1.00 21.38 379 ASP A CA 1
ATOM 2954 C C . ASP A 1 379 ? -12.054 -22.086 8.637 1.00 20.99 379 ASP A C 1
ATOM 2955 O O . ASP A 1 379 ? -10.829 -22.029 8.639 1.00 21.32 379 ASP A O 1
ATOM 2960 N N . THR A 1 380 ? -12.836 -21.015 8.620 1.00 19.46 380 THR A N 1
ATOM 2961 C CA . THR A 1 380 ? -12.281 -19.648 8.433 1.00 18.78 380 THR A CA 1
ATOM 2962 C C . THR A 1 380 ? -11.622 -19.111 9.708 1.00 18.22 380 THR A C 1
ATOM 2963 O O . THR A 1 380 ? -10.647 -18.352 9.653 1.00 18.76 380 THR A O 1
ATOM 2967 N N . GLY A 1 381 ? -12.143 -19.517 10.862 1.00 18.22 381 GLY A N 1
ATOM 2968 C CA . GLY A 1 381 ? -11.660 -19.049 12.152 1.00 17.61 381 GLY A CA 1
ATOM 2969 C C . GLY A 1 381 ? -10.252 -19.478 12.508 1.00 18.66 381 GLY A C 1
ATOM 2970 O O . GLY A 1 381 ? -9.544 -18.765 13.226 1.00 18.05 381 GLY A O 1
ATOM 2971 N N . ASN A 1 382 ? -9.848 -20.655 12.020 1.00 19.04 382 ASN A N 1
ATOM 2972 C CA . ASN A 1 382 ? -8.535 -21.208 12.370 1.00 19.25 382 ASN A CA 1
ATOM 2973 C C . ASN A 1 382 ? -7.438 -20.914 11.362 1.00 19.59 382 ASN A C 1
ATOM 2974 O O . ASN A 1 382 ? -6.317 -21.414 11.506 1.00 19.34 382 ASN A O 1
ATOM 2979 N N . LYS A 1 383 ? -7.743 -20.092 10.357 1.00 19.89 383 LYS A N 1
ATOM 2980 C CA . LYS A 1 383 ? -6.760 -19.731 9.330 1.00 19.80 383 LYS A CA 1
ATOM 2981 C C . LYS A 1 383 ? -5.657 -18.868 9.937 1.00 20.53 383 LYS A C 1
ATOM 2982 O O . LYS A 1 383 ? -5.909 -18.117 10.867 1.00 19.64 383 LYS A O 1
ATOM 2988 N N . LYS A 1 384 ? -4.435 -19.040 9.444 1.00 21.41 384 LYS A N 1
ATOM 2989 C CA . LYS A 1 384 ? -3.264 -18.333 9.964 1.00 22.83 384 LYS A CA 1
ATOM 2990 C C . LYS A 1 384 ? -2.530 -17.642 8.811 1.00 23.22 384 LYS A C 1
ATOM 2991 O O . LYS A 1 384 ? -2.522 -18.176 7.699 1.00 25.00 384 LYS A O 1
ATOM 2997 N N . PRO A 1 385 ? -1.910 -16.472 9.072 1.00 22.92 385 PRO A N 1
ATOM 2998 C CA . PRO A 1 385 ? -1.746 -15.798 10.365 1.00 22.64 385 PRO A CA 1
ATOM 2999 C C . PRO A 1 385 ? -2.993 -15.078 10.839 1.00 21.81 385 PRO A C 1
ATOM 3000 O O . PRO A 1 385 ? -3.086 -14.741 12.019 1.00 22.32 385 PRO A O 1
ATOM 3004 N N . TYR A 1 386 ? -3.938 -14.861 9.927 1.00 20.66 386 TYR A N 1
ATOM 3005 C CA . TYR A 1 386 ? -5.194 -14.186 10.251 1.00 19.49 386 TYR A CA 1
ATOM 3006 C C . TYR A 1 386 ? -6.418 -15.017 9.883 1.00 17.78 386 TYR A C 1
ATOM 3007 O O . TYR A 1 386 ? -6.466 -15.631 8.813 1.00 17.88 386 TYR A O 1
ATOM 3016 N N . PRO A 1 387 ? -7.440 -15.011 10.752 1.00 17.23 387 PRO A N 1
ATOM 3017 C CA . PRO A 1 387 ? -8.672 -15.716 10.344 1.00 16.69 387 PRO A CA 1
ATOM 3018 C C . PRO A 1 387 ? -9.256 -15.014 9.119 1.00 16.64 387 PRO A C 1
ATOM 3019 O O . PRO A 1 387 ? -9.013 -13.809 8.929 1.00 15.89 387 PRO A O 1
ATOM 3023 N N . TRP A 1 388 ? -9.994 -15.744 8.284 1.00 15.70 388 TRP A N 1
ATOM 3024 C CA . TRP A 1 388 ? -10.581 -15.140 7.081 1.00 15.68 388 TRP A CA 1
ATOM 3025 C C . TRP A 1 388 ? -11.836 -14.337 7.404 1.00 15.57 388 TRP A C 1
ATOM 3026 O O . TRP A 1 388 ? -12.367 -13.649 6.540 1.00 15.50 388 TRP A O 1
ATOM 3037 N N . THR A 1 389 ? -12.325 -14.470 8.635 1.00 15.26 389 THR A N 1
ATOM 3038 C CA . THR A 1 389 ? -13.560 -13.832 9.052 1.00 15.19 389 THR A CA 1
ATOM 3039 C C . THR A 1 389 ? -13.325 -13.151 10.402 1.00 15.13 389 THR A C 1
ATOM 3040 O O . THR A 1 389 ? -12.406 -13.509 11.121 1.00 14.37 389 THR A O 1
ATOM 3044 N N . PRO A 1 390 ? -14.132 -12.119 10.735 1.00 15.25 390 PRO A N 1
ATOM 3045 C CA . PRO A 1 390 ? -13.917 -11.414 12.018 1.00 14.80 390 PRO A CA 1
ATOM 3046 C C . PRO A 1 390 ? -14.177 -12.230 13.276 1.00 15.42 390 PRO A C 1
ATOM 3047 O O . PRO A 1 390 ? -14.914 -13.214 13.247 1.00 15.49 390 PRO A O 1
ATOM 3051 N N . THR A 1 391 ? -13.583 -11.779 14.376 1.00 14.56 391 THR A N 1
ATOM 3052 C CA . THR A 1 391 ? -13.734 -12.396 15.686 1.00 16.27 391 THR A CA 1
ATOM 3053 C C . THR A 1 391 ? -14.193 -11.417 16.758 1.00 15.99 391 THR A C 1
ATOM 3054 O O . THR A 1 391 ? -14.721 -11.837 17.776 1.00 17.20 391 THR A O 1
ATOM 3058 N N . VAL A 1 392 ? -13.955 -10.116 16.541 1.00 15.15 392 VAL A N 1
ATOM 3059 C CA . VAL A 1 392 ? -14.300 -9.098 17.541 1.00 13.70 392 VAL A CA 1
ATOM 3060 C C . VAL A 1 392 ? -15.300 -8.191 16.852 1.00 13.86 392 VAL A C 1
ATOM 3061 O O . VAL A 1 392 ? -14.974 -7.596 15.823 1.00 14.42 392 VAL A O 1
ATOM 3065 N N . LEU A 1 393 ? -16.510 -8.125 17.390 1.00 13.04 393 LEU A N 1
ATOM 3066 C CA . LEU A 1 393 ? -17.616 -7.495 16.658 1.00 12.44 393 LEU A CA 1
ATOM 3067 C C . LEU A 1 393 ? -18.293 -6.391 17.462 1.00 12.38 393 LEU A C 1
ATOM 3068 O O . LEU A 1 393 ? -18.414 -6.500 18.684 1.00 13.41 393 LEU A O 1
ATOM 3073 N N . PRO A 1 394 ? -18.709 -5.308 16.779 1.00 12.04 394 PRO A N 1
ATOM 3074 C CA . PRO A 1 394 ? -19.335 -4.188 17.459 1.00 11.94 394 PRO A CA 1
ATOM 3075 C C . PRO A 1 394 ? -20.814 -4.467 17.717 1.00 12.20 394 PRO A C 1
ATOM 3076 O O . PRO A 1 394 ? -21.531 -4.970 16.823 1.00 12.15 394 PRO A O 1
ATOM 3080 N N . ILE A 1 395 ? -21.247 -4.121 18.933 1.00 11.27 395 ILE A N 1
ATOM 3081 C CA . ILE A 1 395 ? -22.653 -4.148 19.296 1.00 11.97 395 ILE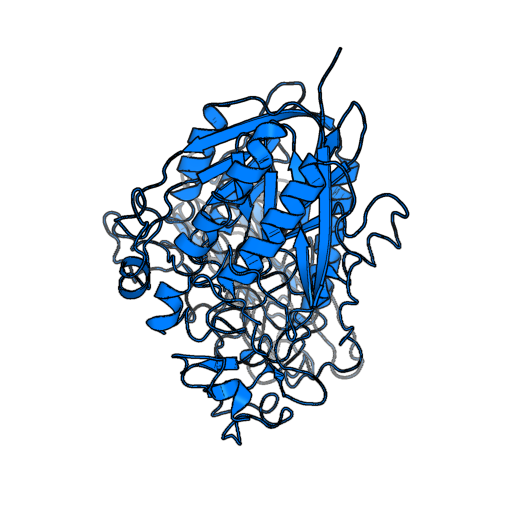 A CA 1
ATOM 3082 C C . ILE A 1 395 ? -22.966 -2.713 19.756 1.00 11.48 395 ILE A C 1
ATOM 3083 O O . ILE A 1 395 ? -22.217 -2.140 20.564 1.00 11.88 395 ILE A O 1
ATOM 3088 N N . GLN A 1 396 ? -24.057 -2.127 19.257 1.00 10.85 396 GLN A N 1
ATOM 3089 C CA . GLN A 1 396 ? -24.345 -0.731 19.511 1.00 10.77 396 GLN A CA 1
ATOM 3090 C C . GLN A 1 396 ? -25.843 -0.514 19.574 1.00 11.22 396 GLN A C 1
ATOM 3091 O O . GLN A 1 396 ? -26.614 -1.151 18.825 1.00 10.96 396 GLN A O 1
ATOM 3097 N N . MET A 1 397 ? -26.240 0.427 20.434 1.00 12.22 397 MET A N 1
ATOM 3098 C CA A MET A 1 397 ? -27.629 0.875 20.517 0.50 12.01 397 MET A CA 1
ATOM 3099 C CA B MET A 1 397 ? -27.627 0.851 20.574 0.50 13.79 397 MET A CA 1
ATOM 3100 C C . MET A 1 397 ? -27.663 2.371 20.742 1.00 12.66 397 MET A C 1
ATOM 3101 O O . MET A 1 397 ? -26.874 2.905 21.536 1.00 12.80 397 MET A O 1
ATOM 3110 N N . PHE A 1 398 ? -28.549 3.051 20.003 1.00 12.27 398 PHE A N 1
ATOM 3111 C CA . PHE A 1 398 ? -28.853 4.460 20.256 1.00 12.59 398 PHE A CA 1
ATOM 3112 C C . PHE A 1 398 ? -30.234 4.522 20.891 1.00 13.48 398 PHE A C 1
ATOM 3113 O O . PHE A 1 398 ? -31.130 3.775 20.495 1.00 13.82 398 PHE A O 1
ATOM 3121 N N . ARG A 1 399 ? -30.404 5.413 21.860 1.00 13.51 399 ARG A N 1
ATOM 3122 C CA . ARG A 1 399 ? -31.743 5.773 22.304 1.00 13.91 399 ARG A CA 1
ATOM 3123 C C . ARG A 1 399 ? -32.032 7.170 21.730 1.00 14.50 399 ARG A C 1
ATOM 3124 O O . ARG A 1 399 ? -31.223 8.099 21.894 1.00 14.37 399 ARG A O 1
ATOM 3132 N N . ILE A 1 400 ? -33.168 7.298 21.040 1.00 14.83 400 ILE A N 1
ATOM 3133 C CA . ILE A 1 400 ? -33.591 8.572 20.483 1.00 15.52 400 ILE A CA 1
ATOM 3134 C C . ILE A 1 400 ? -35.018 8.804 21.007 1.00 15.06 400 ILE A C 1
ATOM 3135 O O . ILE A 1 400 ? -35.979 8.286 20.436 1.00 15.31 400 ILE A O 1
ATOM 3140 N N . GLY A 1 401 ? -35.147 9.504 22.141 1.00 15.20 401 GLY A N 1
ATOM 3141 C CA . GLY A 1 401 ? -36.457 9.596 22.800 1.00 15.80 401 GLY A CA 1
ATOM 3142 C C . GLY A 1 401 ? -37.039 8.226 23.134 1.00 14.91 401 GLY A C 1
ATOM 3143 O O . GLY A 1 401 ? -36.356 7.383 23.751 1.00 16.10 401 GLY A O 1
ATOM 3144 N N . GLN A 1 402 ? -38.281 7.965 22.721 1.00 14.05 402 GLN A N 1
ATOM 3145 C CA . GLN A 1 402 ? -38.887 6.640 22.998 1.00 14.12 402 GLN A CA 1
ATOM 3146 C C . GLN A 1 402 ? -38.473 5.562 21.996 1.00 14.17 402 GLN A C 1
ATOM 3147 O O . GLN A 1 402 ? -39.021 4.450 22.009 1.00 14.57 402 GLN A O 1
ATOM 3153 N N . LEU A 1 403 ? -37.534 5.901 21.111 1.00 14.73 403 LEU A N 1
ATOM 3154 C CA A LEU A 1 403 ? -37.009 4.945 20.122 0.60 13.95 403 LEU A CA 1
ATOM 3155 C CA B LEU A 1 403 ? -37.028 4.954 20.112 0.40 14.06 403 LEU A CA 1
ATOM 3156 C C . LEU A 1 403 ? -35.684 4.372 20.554 1.00 13.68 403 LEU A C 1
ATOM 3157 O O . LEU A 1 403 ? -34.859 5.074 21.128 1.00 14.62 403 LEU A O 1
ATOM 3166 N N . GLU A 1 404 ? -35.483 3.093 20.262 1.00 13.14 404 GLU A N 1
ATOM 3167 C CA . GLU A 1 404 ? -34.129 2.538 20.343 1.00 14.17 404 GLU A CA 1
ATOM 3168 C C . GLU A 1 404 ? -33.773 1.968 19.000 1.00 13.72 404 GLU A C 1
ATOM 3169 O O . GLU A 1 404 ? -34.588 1.301 18.374 1.00 15.32 404 GLU A O 1
ATOM 3175 N N . LEU A 1 405 ? -32.550 2.261 18.571 1.00 12.99 405 LEU A N 1
ATOM 3176 C CA . LEU A 1 405 ? -32.059 1.855 17.271 1.00 13.90 405 LEU A CA 1
ATOM 3177 C C . LEU A 1 405 ? -30.859 0.950 17.541 1.00 13.12 405 LEU A C 1
ATOM 3178 O O . LEU A 1 405 ? -29.903 1.340 18.208 1.00 14.22 405 LEU A O 1
ATOM 3183 N N . LEU A 1 406 ? -30.929 -0.282 17.062 1.00 13.30 406 LEU A N 1
ATOM 3184 C CA . LEU A 1 406 ? -29.843 -1.232 17.255 1.00 13.92 406 LEU A CA 1
ATOM 3185 C C . LEU A 1 406 ? -29.020 -1.354 15.996 1.00 13.17 406 LEU A C 1
ATOM 3186 O O . LEU A 1 406 ? -29.575 -1.454 14.896 1.00 13.27 406 LEU A O 1
ATOM 3191 N N . GLY A 1 407 ? -27.692 -1.347 16.157 1.00 12.83 407 GLY A N 1
ATOM 3192 C CA . GLY A 1 407 ? -26.806 -1.533 15.016 1.00 12.13 407 GLY A CA 1
ATOM 3193 C C . GLY A 1 407 ? -26.160 -2.907 15.175 1.00 11.97 407 GLY A C 1
ATOM 3194 O O . GLY A 1 407 ? -25.394 -3.129 16.130 1.00 11.09 407 GLY A O 1
ATOM 3195 N N . ALA A 1 408 ? -26.474 -3.825 14.258 1.00 11.91 408 ALA A N 1
ATOM 3196 C CA . ALA A 1 408 ? -25.987 -5.199 14.318 1.00 12.65 408 ALA A CA 1
ATOM 3197 C C . ALA A 1 408 ? -25.116 -5.527 13.104 1.00 11.95 408 ALA A C 1
ATOM 3198 O O . ALA A 1 408 ? -25.533 -5.256 11.968 1.00 12.99 408 ALA A O 1
ATOM 3200 N N . PRO A 1 409 ? -23.923 -6.129 13.345 1.00 11.57 409 PRO A N 1
ATOM 3201 C CA . PRO A 1 409 ? -22.924 -6.326 12.292 1.00 12.18 409 PRO A CA 1
ATOM 3202 C C . PRO A 1 409 ? -23.063 -7.557 11.413 1.00 12.21 409 PRO A C 1
ATOM 3203 O O . PRO A 1 409 ? -22.070 -8.253 11.141 1.00 12.69 409 PRO A O 1
ATOM 3207 N N . ALA A 1 410 ? -24.289 -7.853 11.001 1.00 12.49 410 ALA A N 1
ATOM 3208 C CA . ALA A 1 410 ? -24.504 -9.038 10.168 1.00 12.22 410 ALA A CA 1
ATOM 3209 C C . ALA A 1 410 ? -25.856 -8.961 9.437 1.00 12.54 410 ALA A C 1
ATOM 3210 O O . ALA A 1 410 ? -26.597 -7.980 9.578 1.00 13.26 410 ALA A O 1
ATOM 3212 N N . GLU A 1 411 ? -26.158 -9.999 8.648 1.00 12.79 411 GLU A N 1
ATOM 3213 C CA . GLU A 1 411 ? -27.461 -10.146 7.982 1.00 13.72 411 GLU A CA 1
ATOM 3214 C C . GLU A 1 411 ? -28.334 -11.054 8.823 1.00 14.39 411 GLU A C 1
ATOM 3215 O O . GLU A 1 411 ? -28.081 -12.247 8.872 1.00 15.31 411 GLU A O 1
ATOM 3221 N N . PHE A 1 412 ? -29.358 -10.502 9.459 1.00 13.50 412 PHE A N 1
ATOM 3222 C CA . PHE A 1 412 ? -30.227 -11.314 10.303 1.00 13.50 412 PHE A CA 1
ATOM 3223 C C . PHE A 1 412 ? -31.467 -11.722 9.534 1.00 14.43 412 PHE A C 1
ATOM 3224 O O . PHE A 1 412 ? -32.081 -10.918 8.867 1.00 13.60 412 PHE A O 1
ATOM 3232 N N . THR A 1 413 ? -31.871 -12.976 9.661 1.00 13.90 413 THR A N 1
ATOM 3233 C CA . THR A 1 413 ? -33.131 -13.375 9.058 1.00 14.17 413 THR A CA 1
ATOM 3234 C C . THR A 1 413 ? -34.269 -12.714 9.808 1.00 14.00 413 THR A C 1
ATOM 3235 O O . THR A 1 413 ? -34.076 -12.180 10.899 1.00 14.70 413 THR A O 1
ATOM 3239 N N . VAL A 1 414 ? -35.462 -12.755 9.216 1.00 13.89 414 VAL A N 1
ATOM 3240 C CA . VAL A 1 414 ? -36.637 -12.105 9.829 1.00 14.52 414 VAL A CA 1
ATOM 3241 C C . VAL A 1 414 ? -36.760 -12.503 11.315 1.00 14.35 414 VAL A C 1
ATOM 3242 O O . VAL A 1 414 ? -36.786 -11.639 12.188 1.00 14.62 414 VAL A O 1
ATOM 3246 N N . MET A 1 415 ? -36.832 -13.807 11.609 1.00 14.42 415 MET A N 1
ATOM 3247 C CA . MET A 1 415 ? -37.079 -14.216 12.991 1.00 14.84 415 MET A CA 1
ATOM 3248 C C . MET A 1 415 ? -35.863 -13.988 13.881 1.00 14.20 415 MET A C 1
ATOM 3249 O O . MET A 1 415 ? -36.009 -13.753 15.100 1.00 14.82 415 MET A O 1
ATOM 3254 N N . ALA A 1 416 ? -34.659 -14.025 13.306 1.00 14.79 416 ALA A N 1
ATOM 3255 C CA . ALA A 1 416 ? -33.471 -13.757 14.139 1.00 14.56 416 ALA A CA 1
ATOM 3256 C C . ALA A 1 416 ? -33.522 -12.309 14.647 1.00 15.09 416 ALA A C 1
ATOM 3257 O O . ALA A 1 416 ? -33.244 -12.036 15.826 1.00 15.32 416 ALA A O 1
ATOM 3259 N N . GLY A 1 417 ? -33.926 -11.403 13.770 1.00 15.25 417 GLY A N 1
ATOM 3260 C CA . GLY A 1 417 ? -34.043 -9.989 14.140 1.00 15.30 417 GLY A CA 1
ATOM 3261 C C . GLY A 1 417 ? -35.258 -9.713 15.007 1.00 16.10 417 GLY A C 1
ATOM 3262 O O . GLY A 1 417 ? -35.181 -8.990 16.023 1.00 15.99 417 GLY A O 1
ATOM 3263 N N . VAL A 1 418 ? -36.394 -10.297 14.616 1.00 15.49 418 VAL A N 1
ATOM 3264 C CA . VAL A 1 418 ? -37.631 -10.117 15.386 1.00 15.66 418 VAL A CA 1
ATOM 3265 C C . VAL A 1 418 ? -37.478 -10.595 16.838 1.00 14.94 418 VAL A C 1
ATOM 3266 O O . VAL A 1 418 ? -37.929 -9.930 17.759 1.00 16.05 418 VAL A O 1
ATOM 3270 N N . ARG A 1 419 ? -36.848 -11.746 17.040 1.00 14.77 419 ARG A N 1
ATOM 3271 C CA . ARG A 1 419 ? -36.656 -12.238 18.417 1.00 14.87 419 ARG A CA 1
ATOM 3272 C C . ARG A 1 419 ? -35.826 -11.249 19.266 1.00 15.07 419 ARG A C 1
ATOM 3273 O O . ARG A 1 419 ? -36.107 -11.023 20.454 1.00 16.06 419 ARG A O 1
ATOM 3281 N N . ILE A 1 420 ? -34.816 -10.649 18.647 1.00 15.63 420 ILE A N 1
ATOM 3282 C CA . ILE A 1 420 ? -33.976 -9.689 19.368 1.00 14.67 420 ILE A CA 1
ATOM 3283 C C . ILE A 1 420 ? -34.765 -8.415 19.666 1.00 15.04 420 ILE A C 1
ATOM 3284 O O . ILE A 1 420 ? -34.751 -7.922 20.783 1.00 14.75 420 ILE A O 1
ATOM 3289 N N . ARG A 1 421 ? -35.505 -7.930 18.675 1.00 15.46 421 ARG A N 1
ATOM 3290 C CA A ARG A 1 421 ? -36.369 -6.776 18.849 0.50 16.41 421 ARG A CA 1
ATOM 3291 C CA B ARG A 1 421 ? -36.370 -6.776 18.867 0.50 16.30 421 ARG A CA 1
ATOM 3292 C C . ARG A 1 421 ? -37.330 -6.965 20.027 1.00 17.12 421 ARG A C 1
ATOM 3293 O O . ARG A 1 421 ? -37.448 -6.088 20.887 1.00 18.37 421 ARG A O 1
ATOM 3308 N N . ARG A 1 422 ? -38.005 -8.113 20.061 1.00 17.52 422 ARG A N 1
ATOM 3309 C CA A ARG A 1 422 ? -38.952 -8.455 21.137 0.60 18.17 422 ARG A CA 1
ATOM 3310 C CA B ARG A 1 422 ? -38.957 -8.357 21.137 0.40 17.96 422 ARG A CA 1
ATOM 3311 C C . ARG A 1 422 ? -38.274 -8.448 22.497 1.00 17.48 422 ARG A C 1
ATOM 3312 O O . ARG A 1 422 ? -38.820 -7.943 23.480 1.00 18.08 422 ARG A O 1
ATOM 3327 N N . ALA A 1 423 ? -37.094 -9.067 22.550 1.00 16.94 423 ALA A N 1
ATOM 3328 C CA . ALA A 1 423 ? -36.374 -9.221 23.816 1.00 16.85 423 ALA A CA 1
ATOM 3329 C C . ALA A 1 423 ? -35.919 -7.855 24.335 1.00 16.36 423 ALA A C 1
ATOM 3330 O O . ALA A 1 423 ? -36.026 -7.559 25.528 1.00 16.40 423 ALA A O 1
ATOM 3332 N N . VAL A 1 424 ? -35.415 -7.016 23.427 1.00 16.01 424 VAL A N 1
ATOM 3333 C CA . VAL A 1 424 ? -34.992 -5.668 23.776 1.00 15.76 424 VAL A CA 1
ATOM 3334 C C . VAL A 1 424 ? -36.176 -4.783 24.179 1.00 16.66 424 VAL A C 1
ATOM 3335 O O . VAL A 1 424 ? -36.095 -4.067 25.191 1.00 17.89 424 VAL A O 1
ATOM 3339 N N . GLN A 1 425 ? -37.276 -4.841 23.428 1.00 16.96 425 GLN A N 1
ATOM 3340 C CA . GLN A 1 425 ? -38.464 -4.080 23.820 1.00 17.28 425 GLN A CA 1
ATOM 3341 C C . GLN A 1 425 ? -38.951 -4.491 25.224 1.00 17.36 425 GLN A C 1
ATOM 3342 O O . GLN A 1 425 ? -39.335 -3.630 26.023 1.00 17.79 425 GLN A O 1
ATOM 3348 N N . ALA A 1 426 ? -38.924 -5.786 25.529 1.00 17.48 426 ALA A N 1
ATOM 3349 C CA . ALA A 1 426 ? -39.335 -6.237 26.876 1.00 18.37 426 ALA A CA 1
ATOM 3350 C C . ALA A 1 426 ? -38.416 -5.653 27.952 1.00 18.79 426 ALA A C 1
ATOM 3351 O O . ALA A 1 426 ? -38.894 -5.173 28.977 1.00 20.35 426 ALA A O 1
ATOM 3353 N N . ALA A 1 427 ? -37.108 -5.663 27.706 1.00 18.52 427 ALA A N 1
ATOM 3354 C CA . ALA A 1 427 ? -36.137 -5.137 28.655 1.00 19.18 427 ALA A CA 1
ATOM 3355 C C . ALA A 1 427 ? -36.208 -3.617 28.780 1.00 19.44 427 ALA A C 1
ATOM 3356 O O . ALA A 1 427 ? -35.941 -3.063 29.849 1.00 20.75 427 ALA A O 1
ATOM 3358 N N . SER A 1 428 ? -36.571 -2.942 27.694 1.00 19.36 428 SER A N 1
ATOM 3359 C CA . SER A 1 428 ? -36.565 -1.468 27.664 1.00 18.84 428 SER A CA 1
ATOM 3360 C C . SER A 1 428 ? -37.876 -0.742 27.977 1.00 19.35 428 SER A C 1
ATOM 3361 O O . SER A 1 428 ? -37.882 0.487 28.118 1.00 18.43 428 SER A O 1
ATOM 3364 N N . GLU A 1 429 ? -38.970 -1.495 28.095 1.00 20.22 429 GLU A N 1
ATOM 3365 C CA . GLU A 1 429 ? -40.287 -0.906 28.326 1.00 22.48 429 GLU A CA 1
ATOM 3366 C C . GLU A 1 429 ? -40.276 0.035 29.542 1.00 21.66 429 GLU A C 1
ATOM 3367 O O . GLU A 1 429 ? -40.794 1.162 29.488 1.00 21.33 429 GLU A O 1
ATOM 3373 N N . ALA A 1 430 ? -39.676 -0.435 30.636 1.00 21.61 430 ALA A N 1
ATOM 3374 C CA . ALA A 1 430 ? -39.597 0.362 31.868 1.00 22.15 430 ALA A CA 1
ATOM 3375 C C . ALA A 1 430 ? -38.796 1.647 31.725 1.00 22.15 430 ALA A C 1
ATOM 3376 O O . ALA A 1 430 ? -38.959 2.579 32.535 1.00 23.69 430 ALA A O 1
ATOM 3378 N N . ALA A 1 431 ? -37.918 1.707 30.720 1.00 21.33 431 ALA A N 1
ATOM 3379 C CA . ALA A 1 431 ? -37.141 2.929 30.434 1.00 20.82 431 ALA A CA 1
ATOM 3380 C C . ALA A 1 431 ? -37.899 3.956 29.577 1.00 20.81 431 ALA A C 1
ATOM 3381 O O . ALA A 1 431 ? -37.381 5.051 29.301 1.00 21.19 431 ALA A O 1
ATOM 3383 N N . GLY A 1 432 ? -39.098 3.581 29.142 1.00 20.05 432 GLY A N 1
ATOM 3384 C CA . GLY A 1 432 ? -39.951 4.457 28.350 1.00 19.00 432 GLY A CA 1
ATOM 3385 C C . GLY A 1 432 ? -39.766 4.236 26.858 1.00 17.93 432 GLY A C 1
ATOM 3386 O O . GLY A 1 432 ? -40.255 5.034 26.043 1.00 18.46 432 GLY A O 1
ATOM 3387 N N . ILE A 1 433 ? -39.096 3.145 26.492 1.00 17.06 433 ILE A N 1
ATOM 3388 C CA . ILE A 1 433 ? -38.945 2.821 25.068 1.00 16.41 433 ILE A CA 1
ATOM 3389 C C . ILE A 1 433 ? -40.226 2.191 24.528 1.00 16.75 433 ILE A C 1
ATOM 3390 O O . ILE A 1 433 ? -40.778 1.261 25.129 1.00 17.84 433 ILE A O 1
ATOM 3395 N N . ARG A 1 434 ? -40.674 2.673 23.372 1.00 17.48 434 ARG A N 1
ATOM 3396 C CA A ARG A 1 434 ? -41.906 2.181 22.760 0.70 17.88 434 ARG A CA 1
ATOM 3397 C CA B ARG A 1 434 ? -41.899 2.149 22.767 0.30 17.74 434 ARG A CA 1
ATOM 3398 C C . ARG A 1 434 ? -41.712 1.564 21.376 1.00 17.67 434 ARG A C 1
ATOM 3399 O O . ARG A 1 434 ? -42.594 0.900 20.867 1.00 18.00 434 ARG A O 1
ATOM 3414 N N . HIS A 1 435 ? -40.561 1.820 20.765 1.00 17.00 435 HIS A N 1
ATOM 3415 C CA . HIS A 1 435 ? -40.282 1.269 19.441 1.00 17.09 435 HIS A CA 1
ATOM 3416 C C . HIS A 1 435 ? -38.819 0.883 19.373 1.00 16.49 435 HIS A C 1
ATOM 3417 O O . HIS A 1 435 ? -37.949 1.650 19.794 1.00 17.07 435 HIS A O 1
ATOM 3424 N N . VAL A 1 436 ? -38.557 -0.324 18.892 1.00 15.73 436 VAL A N 1
ATOM 3425 C CA . VAL A 1 436 ? -37.180 -0.798 18.725 1.00 15.21 436 VAL A CA 1
ATOM 3426 C C . VAL A 1 436 ? -36.960 -1.082 17.251 1.00 15.78 436 VAL A C 1
ATOM 3427 O O . VAL A 1 436 ? -37.706 -1.835 16.652 1.00 15.87 436 VAL A O 1
ATOM 3431 N N . VAL A 1 437 ? -35.987 -0.399 16.660 1.00 14.94 437 VAL A N 1
ATOM 3432 C CA . VAL A 1 437 ? -35.674 -0.590 15.246 1.00 15.41 437 VAL A CA 1
ATOM 3433 C C . VAL A 1 437 ? -34.361 -1.377 15.145 1.00 14.27 437 VAL A C 1
ATOM 3434 O O . VAL A 1 437 ? -33.363 -0.991 15.754 1.00 14.63 437 VAL A O 1
ATOM 3438 N N . PHE A 1 438 ? -34.380 -2.476 14.398 1.00 14.57 438 PHE A N 1
ATOM 3439 C CA . PHE A 1 438 ? -33.206 -3.317 14.272 1.00 13.19 438 PHE A CA 1
ATOM 3440 C C . PHE A 1 438 ? -32.518 -3.005 12.949 1.00 13.37 438 PHE A C 1
ATOM 3441 O O . PHE A 1 438 ? -33.077 -3.291 11.914 1.00 15.10 438 PHE A O 1
ATOM 3449 N N . ASN A 1 439 ? -31.343 -2.387 12.980 1.00 12.95 439 ASN A N 1
ATOM 3450 C CA . ASN A 1 439 ? -30.613 -2.081 11.750 1.00 12.57 439 ASN A CA 1
ATOM 3451 C C . ASN A 1 439 ? -29.442 -3.042 11.586 1.00 12.50 439 ASN A C 1
ATOM 3452 O O . ASN A 1 439 ? -28.429 -2.881 12.251 1.00 12.46 439 ASN A O 1
ATOM 3457 N N . GLY A 1 440 ? -29.600 -4.067 10.742 1.00 12.77 440 GLY A N 1
ATOM 3458 C CA . GLY A 1 440 ? -28.512 -4.993 10.362 1.00 13.24 440 GLY A CA 1
ATOM 3459 C C . GLY A 1 440 ? -27.510 -4.269 9.467 1.00 12.57 440 GLY A C 1
ATOM 3460 O O . GLY A 1 440 ? -27.714 -3.094 9.112 1.00 13.23 440 GLY A O 1
ATOM 3461 N N . TYR A 1 441 ? -26.438 -4.960 9.089 1.00 12.44 441 TYR A N 1
ATOM 3462 C CA . TYR A 1 441 ? -25.406 -4.394 8.203 1.00 11.66 441 TYR A CA 1
ATOM 3463 C C . TYR A 1 441 ? -24.763 -3.137 8.801 1.00 11.62 441 TYR A C 1
ATOM 3464 O O . TYR A 1 441 ? -24.406 -2.215 8.065 1.00 12.36 441 TYR A O 1
ATOM 3473 N N . ALA A 1 442 ? -24.594 -3.109 10.122 1.00 10.65 442 ALA A N 1
ATOM 3474 C CA . ALA A 1 442 ? -24.018 -1.911 10.779 1.00 10.62 442 ALA A CA 1
ATOM 3475 C C . ALA A 1 442 ? -22.655 -2.176 11.430 1.00 10.15 442 ALA A C 1
ATOM 3476 O O . ALA A 1 442 ? -22.482 -3.188 12.146 1.00 11.47 442 ALA A O 1
ATOM 3478 N N . ASN A 1 443 ? -21.702 -1.268 11.173 1.00 10.01 443 ASN A N 1
ATOM 3479 C CA . ASN A 1 443 ? -20.409 -1.186 11.854 1.00 10.44 443 ASN A CA 1
ATOM 3480 C C . ASN A 1 443 ? -19.372 -2.270 11.544 1.00 10.58 443 ASN A C 1
ATOM 3481 O O . ASN A 1 443 ? -18.174 -2.007 11.687 1.00 10.50 443 ASN A O 1
ATOM 3486 N N . ALA A 1 444 ? -19.811 -3.465 11.148 1.00 10.67 444 ALA A N 1
ATOM 3487 C CA . ALA A 1 444 ? -18.909 -4.515 10.639 1.00 10.72 444 ALA A CA 1
ATOM 3488 C C . ALA A 1 444 ? -19.762 -5.462 9.833 1.00 11.75 444 ALA A C 1
ATOM 3489 O O . ALA A 1 444 ? -20.984 -5.264 9.732 1.00 11.74 444 ALA A O 1
ATOM 3491 N N . TYR A 1 445 ? -19.139 -6.490 9.273 1.00 11.63 445 TYR A N 1
ATOM 3492 C CA . TYR A 1 445 ? -19.915 -7.501 8.562 1.00 12.55 445 TYR A CA 1
ATOM 3493 C C . TYR A 1 445 ? -19.411 -8.875 8.909 1.00 12.39 445 TYR A C 1
ATOM 3494 O O . TYR A 1 445 ? -18.250 -9.193 8.685 1.00 13.08 445 TYR A O 1
ATOM 3503 N N . ALA A 1 446 ? -20.303 -9.699 9.458 1.00 11.60 446 ALA A N 1
ATOM 3504 C CA . ALA A 1 446 ? -19.927 -11.056 9.879 1.00 12.44 446 ALA A CA 1
ATOM 3505 C C . ALA A 1 446 ? -20.974 -12.040 9.347 1.00 12.60 446 ALA A C 1
ATOM 3506 O O . ALA A 1 446 ? -21.474 -12.901 10.083 1.00 13.88 446 ALA A O 1
ATOM 3508 N N . SER A 1 447 ? -21.261 -11.925 8.055 1.00 13.02 447 SER A N 1
ATOM 3509 C CA . SER A 1 447 ? -22.111 -12.866 7.334 1.00 13.36 447 SER A CA 1
ATOM 3510 C C . SER A 1 447 ? -23.537 -12.951 7.888 1.00 13.41 447 SER A C 1
ATOM 3511 O O . SER A 1 447 ? -24.125 -11.952 8.170 1.00 13.85 447 SER A O 1
ATOM 3514 N N . TYR A 1 448 ? -24.089 -14.153 8.066 1.00 12.41 448 TYR A N 1
ATOM 3515 C CA . TYR A 1 448 ? -25.533 -14.310 8.319 1.00 14.30 448 TYR A CA 1
ATOM 3516 C C . TYR A 1 448 ? -25.871 -14.750 9.742 1.00 13.76 448 TYR A C 1
ATOM 3517 O O . TYR A 1 448 ? -25.046 -15.362 10.428 1.00 14.51 448 TYR A O 1
ATOM 3526 N N . VAL A 1 449 ? -27.081 -14.416 10.180 1.00 14.20 449 VAL A N 1
ATOM 3527 C CA . VAL A 1 449 ? -27.582 -14.907 11.459 1.00 14.80 449 VAL A CA 1
ATOM 3528 C C . VAL A 1 449 ? -28.991 -15.459 11.298 1.00 15.59 449 VAL A C 1
ATOM 3529 O O . VAL A 1 449 ? -29.928 -14.778 10.923 1.00 15.79 449 VAL A O 1
ATOM 3533 N N . THR A 1 450 ? -29.086 -16.720 11.659 1.00 15.80 450 THR A N 1
ATOM 3534 C CA . THR A 1 450 ? -30.263 -17.518 11.517 1.00 16.21 450 THR A CA 1
ATOM 3535 C C . THR A 1 450 ? -30.660 -17.971 12.952 1.00 16.17 450 THR A C 1
ATOM 3536 O O . THR A 1 450 ? -29.813 -18.039 13.855 1.00 16.32 450 THR A O 1
ATOM 3540 N N . THR A 1 451 ? -31.940 -18.235 13.193 1.00 16.10 451 THR A N 1
ATOM 3541 C CA . THR A 1 451 ? -32.337 -18.740 14.509 1.00 16.58 451 THR A CA 1
ATOM 3542 C C . THR A 1 451 ? -31.792 -20.167 14.656 1.00 16.73 451 THR A C 1
ATOM 3543 O O . THR A 1 451 ? -31.415 -20.788 13.673 1.00 16.71 451 THR A O 1
ATOM 3547 N N . ARG A 1 452 ? -31.820 -20.700 15.876 1.00 17.54 452 ARG A N 1
ATOM 3548 C CA . ARG A 1 452 ? -31.423 -22.107 16.106 1.00 18.01 452 ARG A CA 1
ATOM 3549 C C . ARG A 1 452 ? -32.147 -23.086 15.158 1.00 18.01 452 ARG A C 1
ATOM 3550 O O . ARG A 1 452 ? -31.524 -23.990 14.562 1.00 18.08 452 ARG A O 1
ATOM 3558 N N . GLU A 1 453 ? -33.441 -22.859 14.991 1.00 19.07 453 GLU A N 1
ATOM 3559 C CA . GLU A 1 453 ? -34.283 -23.743 14.154 1.00 19.38 453 GLU A CA 1
ATOM 3560 C C . GLU A 1 453 ? -33.934 -23.599 12.672 1.00 19.58 453 GLU A C 1
ATOM 3561 O O . GLU A 1 453 ? -33.740 -24.590 11.962 1.00 20.68 453 GLU A O 1
ATOM 3567 N N . GLU A 1 454 ? -33.793 -22.358 12.206 1.00 18.52 454 GLU A N 1
ATOM 3568 C CA . GLU A 1 454 ? -33.347 -22.136 10.835 1.00 18.34 454 GLU A CA 1
ATOM 3569 C C . GLU A 1 454 ? -31.974 -22.745 10.585 1.00 17.97 454 GLU A C 1
ATOM 3570 O O . GLU A 1 454 ? -31.727 -23.319 9.520 1.00 18.86 454 GLU A O 1
ATOM 3576 N N . TYR A 1 455 ? -31.061 -22.559 11.541 1.00 17.48 455 TYR A N 1
ATOM 3577 C CA . TYR A 1 455 ? -29.699 -23.056 11.399 1.00 18.02 455 TYR A CA 1
ATOM 3578 C C . TYR A 1 455 ? -29.708 -24.537 11.089 1.00 19.20 455 TYR A C 1
ATOM 3579 O O . TYR A 1 455 ? -28.944 -24.987 10.226 1.00 19.36 455 TYR A O 1
ATOM 3588 N N . ALA A 1 456 ? -30.587 -25.283 11.777 1.00 20.31 456 ALA A N 1
ATOM 3589 C CA . ALA A 1 456 ? -30.625 -26.751 11.623 1.00 21.00 456 ALA A CA 1
ATOM 3590 C C . ALA A 1 456 ? -30.932 -27.180 10.192 1.00 21.30 456 ALA A C 1
ATOM 3591 O O . ALA A 1 456 ? -30.452 -28.226 9.740 1.00 23.02 456 ALA A O 1
ATOM 3593 N N . ALA A 1 457 ? -31.710 -26.370 9.480 1.00 21.47 457 ALA A N 1
ATOM 3594 C CA . ALA A 1 457 ? -32.072 -26.668 8.096 1.00 21.17 457 ALA A CA 1
ATOM 3595 C C . ALA A 1 457 ? -30.906 -26.504 7.126 1.00 21.45 457 ALA A C 1
ATOM 3596 O O . ALA A 1 457 ? -30.883 -27.129 6.073 1.00 21.82 457 ALA A O 1
ATOM 3598 N N . GLN A 1 458 ? -29.957 -25.634 7.476 1.00 21.66 458 GLN A N 1
ATOM 3599 C CA . GLN A 1 458 ? -28.751 -25.395 6.657 1.00 21.42 458 GLN A CA 1
ATOM 3600 C C . GLN A 1 458 ? -29.031 -25.036 5.204 1.00 21.32 458 GLN A C 1
ATOM 3601 O O . GLN A 1 458 ? -28.369 -25.529 4.293 1.00 21.57 458 GLN A O 1
ATOM 3607 N N . GLU A 1 459 ? -30.007 -24.159 4.993 1.00 20.72 459 GLU A N 1
ATOM 3608 C CA . GLU A 1 459 ? -30.128 -23.478 3.706 1.00 19.92 459 GLU A CA 1
ATOM 3609 C C . GLU A 1 459 ? -29.015 -22.415 3.698 1.00 19.68 459 GLU A C 1
ATOM 3610 O O . GLU A 1 459 ? -28.227 -22.369 4.634 1.00 19.99 459 GLU A O 1
ATOM 3616 N N . TYR A 1 460 ? -28.955 -21.573 2.671 1.00 19.06 460 TYR A N 1
ATOM 3617 C CA . TYR A 1 460 ? -27.790 -20.715 2.452 1.00 18.91 460 TYR A CA 1
ATOM 3618 C C . TYR A 1 460 ? -27.410 -19.885 3.689 1.00 18.24 460 TYR A C 1
ATOM 3619 O O . TYR A 1 460 ? -26.250 -19.858 4.098 1.00 18.30 460 TYR A O 1
ATOM 3628 N N . GLU A 1 461 ? -28.400 -19.248 4.303 1.00 17.50 461 GLU A N 1
ATOM 3629 C CA . GLU A 1 461 ? -28.171 -18.409 5.475 1.00 16.31 461 GLU A CA 1
ATOM 3630 C C . GLU A 1 461 ? -27.632 -19.177 6.675 1.00 16.34 461 GLU A C 1
ATOM 3631 O O . GLU A 1 461 ? -26.793 -18.669 7.440 1.00 16.03 461 GLU A O 1
ATOM 3637 N N A GLY A 1 462 ? -28.167 -20.383 6.870 0.50 17.66 462 GLY A N 1
ATOM 3638 N N B GLY A 1 462 ? -28.048 -20.439 6.819 0.50 15.31 462 GLY A N 1
ATOM 3639 C CA A GLY A 1 462 ? -27.521 -21.341 7.751 0.50 18.71 462 GLY A CA 1
ATOM 3640 C CA B GLY A 1 462 ? -27.551 -21.255 7.932 0.50 13.73 462 GLY A CA 1
ATOM 3641 C C A GLY A 1 462 ? -26.306 -21.762 6.956 0.50 19.02 462 GLY A C 1
ATOM 3642 C C B GLY A 1 462 ? -26.098 -21.667 7.740 0.50 11.92 462 GLY A C 1
ATOM 3643 O O A GLY A 1 462 ? -26.329 -21.774 5.735 0.50 20.44 462 GLY A O 1
ATOM 3644 O O B GLY A 1 462 ? -25.322 -21.710 8.694 0.50 10.78 462 GLY A O 1
ATOM 3645 N N A GLY A 1 463 ? -25.202 -22.066 7.592 0.50 19.04 463 GLY A N 1
ATOM 3646 N N B GLY A 1 463 ? -25.735 -21.941 6.483 0.50 11.19 463 GLY A N 1
ATOM 3647 C CA A GLY A 1 463 ? -24.077 -22.416 6.748 0.50 18.23 463 GLY A CA 1
ATOM 3648 C CA B GLY A 1 463 ? -24.398 -22.347 6.098 0.50 12.62 463 GLY A CA 1
ATOM 3649 C C A GLY A 1 463 ? -23.283 -21.176 6.377 0.50 17.29 463 GLY A C 1
ATOM 3650 C C B GLY A 1 463 ? -23.426 -21.222 6.427 0.50 13.59 463 GLY A C 1
ATOM 3651 O O A GLY A 1 463 ? -22.078 -21.285 6.141 0.50 17.89 463 GLY A O 1
ATOM 3652 O O B GLY A 1 463 ? -22.275 -21.450 6.814 0.50 13.58 463 GLY A O 1
ATOM 3653 N N . SER A 1 464 ? -23.926 -20.000 6.304 1.00 16.77 464 SER A N 1
ATOM 3654 C CA . SER A 1 464 ? -23.126 -18.773 6.506 1.00 16.56 464 SER A CA 1
ATOM 3655 C C . SER A 1 464 ? -23.347 -18.136 7.877 1.00 16.41 464 SER A C 1
ATOM 3656 O O . SER A 1 464 ? -22.970 -16.971 8.092 1.00 16.09 464 SER A O 1
ATOM 3659 N N . THR A 1 465 ? -23.949 -18.892 8.800 1.00 14.66 465 THR A N 1
ATOM 3660 C CA . THR A 1 465 ? -24.039 -18.467 10.195 1.00 15.33 465 THR A CA 1
ATOM 3661 C C . THR A 1 465 ? -22.753 -18.919 10.879 1.00 15.06 465 THR A C 1
ATOM 3662 O O . THR A 1 465 ? -22.601 -20.092 11.280 1.00 15.52 465 THR A O 1
ATOM 3666 N N . LEU A 1 466 ? -21.778 -18.016 10.939 1.00 14.56 466 LEU A N 1
ATOM 3667 C CA . LEU A 1 466 ? -20.386 -18.411 11.169 1.00 15.11 466 LEU A CA 1
ATOM 3668 C C . LEU A 1 466 ? -20.119 -19.133 12.477 1.00 14.70 466 LEU A C 1
ATOM 3669 O O . LEU A 1 466 ? -19.331 -20.088 12.513 1.00 16.87 466 LEU A O 1
ATOM 3674 N N . TYR A 1 467 ? -20.722 -18.647 13.552 1.00 15.34 467 TYR A N 1
ATOM 3675 C CA . TYR A 1 467 ? -20.285 -19.036 14.908 1.00 15.67 467 TYR A CA 1
ATOM 3676 C C . TYR A 1 467 ? -21.090 -20.185 15.520 1.00 16.11 467 TYR A C 1
ATOM 3677 O O . TYR A 1 467 ? -21.073 -20.389 16.726 1.00 16.58 467 TYR A O 1
ATOM 3686 N N . GLY A 1 468 ? -21.825 -20.883 14.666 1.00 16.12 468 GLY A N 1
ATOM 3687 C CA . GLY A 1 468 ? -22.558 -22.078 15.082 1.00 15.85 468 GLY A CA 1
ATOM 3688 C C . GLY A 1 468 ? -24.023 -21.855 15.397 1.00 16.58 468 GLY A C 1
ATOM 3689 O O . GLY A 1 468 ? -24.581 -20.759 15.208 1.00 15.35 468 GLY A O 1
ATOM 3690 N N . PRO A 1 469 ? -24.672 -22.888 15.933 1.00 17.46 469 PRO A N 1
ATOM 3691 C CA . PRO A 1 469 ? -26.116 -22.875 16.103 1.00 17.76 469 PRO A CA 1
ATOM 3692 C C . PRO A 1 469 ? -26.616 -21.783 17.056 1.00 17.75 469 PRO A C 1
ATOM 3693 O O . PRO A 1 469 ? -27.765 -21.363 16.953 1.00 18.07 469 PRO A O 1
ATOM 3697 N N . TRP A 1 470 ? -25.767 -21.359 17.987 1.00 17.22 470 TRP A N 1
ATOM 3698 C CA . TRP A 1 470 ? -26.187 -20.400 19.008 1.00 17.08 470 TRP A CA 1
ATOM 3699 C C . TRP A 1 470 ? -25.746 -18.970 18.710 1.00 16.46 470 TRP A C 1
ATOM 3700 O O . TRP A 1 470 ? -25.810 -18.114 19.585 1.00 16.22 470 TRP A O 1
ATOM 3711 N N . THR A 1 471 ? -25.349 -18.719 17.466 1.00 15.17 471 THR A N 1
ATOM 3712 C CA . THR A 1 471 ? -25.008 -17.353 17.030 1.00 13.98 471 THR A CA 1
ATOM 3713 C C . THR A 1 471 ? -26.141 -16.362 17.334 1.00 13.57 471 THR A C 1
ATOM 3714 O O . THR A 1 471 ? -25.901 -15.262 17.892 1.00 14.95 471 THR A O 1
ATOM 3718 N N . GLN A 1 472 ? -27.377 -16.727 16.982 1.00 14.57 472 GLN A N 1
ATOM 3719 C CA A GLN A 1 472 ? -28.495 -15.819 17.212 1.00 14.71 472 GLN A CA 1
ATOM 3720 C C . GLN A 1 472 ? -28.691 -15.554 18.701 1.00 15.14 472 GLN A C 1
ATOM 3721 O O . GLN A 1 472 ? -28.931 -14.415 19.103 1.00 15.59 472 GLN A O 1
ATOM 3727 N N . ALA A 1 473 ? -28.613 -16.616 19.503 1.00 15.61 473 ALA A N 1
ATOM 3728 C CA . ALA A 1 473 ? -28.775 -16.540 20.963 1.00 15.45 473 ALA A CA 1
ATOM 3729 C C . ALA A 1 473 ? -27.726 -15.592 21.558 1.00 15.42 473 ALA A C 1
ATOM 3730 O O . ALA A 1 473 ? -28.051 -14.771 22.439 1.00 15.73 473 ALA A O 1
ATOM 3732 N N . ALA A 1 474 ? -26.502 -15.671 21.040 1.00 15.23 474 ALA A N 1
ATOM 3733 C CA . ALA A 1 474 ? -25.403 -14.774 21.483 1.00 14.97 474 ALA A CA 1
ATOM 3734 C C . ALA A 1 474 ? -25.768 -13.322 21.221 1.00 14.41 474 ALA A C 1
ATOM 3735 O O . ALA A 1 474 ? -25.623 -12.465 22.115 1.00 14.74 474 ALA A O 1
ATOM 3737 N N . TYR A 1 475 ? -26.218 -13.031 19.995 1.00 13.27 475 TYR A N 1
ATOM 3738 C CA . TYR A 1 475 ? -26.607 -11.639 19.692 1.00 12.50 475 TYR A CA 1
ATOM 3739 C C . TYR A 1 475 ? -27.771 -11.187 20.568 1.00 13.44 475 TYR A C 1
ATOM 3740 O O . TYR A 1 475 ? -27.802 -10.052 21.018 1.00 13.16 475 TYR A O 1
ATOM 3749 N N . GLN A 1 476 ? -28.728 -12.080 20.834 1.00 13.70 476 GLN A N 1
ATOM 3750 C CA . GLN A 1 476 ? -29.856 -11.680 21.652 1.00 14.42 476 GLN A CA 1
ATOM 3751 C C . GLN A 1 476 ? -29.381 -11.336 23.073 1.00 14.41 476 GLN A C 1
ATOM 3752 O O . GLN A 1 476 ? -29.777 -10.300 23.627 1.00 15.31 476 GLN A O 1
ATOM 3758 N N . GLN A 1 477 ? -28.511 -12.167 23.626 1.00 15.01 477 GLN A N 1
ATOM 3759 C CA . GLN A 1 477 ? -27.941 -11.901 24.951 1.00 14.41 477 GLN A CA 1
ATOM 3760 C C . GLN A 1 477 ? -27.204 -10.566 24.984 1.00 14.18 477 GLN A C 1
ATOM 3761 O O . GLN A 1 477 ? -27.378 -9.781 25.914 1.00 14.72 477 GLN A O 1
ATOM 3767 N N . LEU A 1 478 ? -26.379 -10.333 23.960 1.00 13.54 478 LEU A N 1
ATOM 3768 C CA . LEU A 1 478 ? -25.571 -9.113 23.900 1.00 13.57 478 LEU A CA 1
ATOM 3769 C C . LEU A 1 478 ? -26.441 -7.856 23.851 1.00 13.71 478 LEU A C 1
ATOM 3770 O O . LEU A 1 478 ? -26.178 -6.865 24.566 1.00 14.28 478 LEU A O 1
ATOM 3775 N N . PHE A 1 479 ? -27.452 -7.878 22.988 1.00 12.92 479 PHE A N 1
ATOM 3776 C CA . PHE A 1 479 ? -28.374 -6.748 22.902 1.00 13.24 479 PHE A CA 1
ATOM 3777 C C . PHE A 1 479 ? -29.247 -6.575 24.138 1.00 13.37 479 PHE A C 1
ATOM 3778 O O . PHE A 1 479 ? -29.534 -5.441 24.547 1.00 14.18 479 PHE A O 1
ATOM 3786 N N . VAL A 1 480 ? -29.718 -7.676 24.730 1.00 13.38 480 VAL A N 1
ATOM 3787 C CA . VAL A 1 480 ? -30.519 -7.533 25.953 1.00 15.22 480 VAL A CA 1
ATOM 3788 C C . VAL A 1 480 ? -29.668 -6.944 27.077 1.00 14.98 480 VAL A C 1
ATOM 3789 O O . VAL A 1 480 ? -30.107 -5.998 27.772 1.00 16.31 480 VAL A O 1
ATOM 3793 N N . ASP A 1 481 ? -28.446 -7.452 27.228 1.00 16.07 481 ASP A N 1
ATOM 3794 C CA . ASP A 1 481 ? -27.565 -6.944 28.280 1.00 16.32 481 ASP A CA 1
ATOM 3795 C C . ASP A 1 481 ? -27.288 -5.438 28.082 1.00 15.67 481 ASP A C 1
ATOM 3796 O O . ASP A 1 481 ? -27.285 -4.660 29.047 1.00 15.67 481 ASP A O 1
ATOM 3801 N N . MET A 1 482 ? -27.113 -5.021 26.822 1.00 14.71 482 MET A N 1
ATOM 3802 C CA . MET A 1 482 ? -26.874 -3.605 26.520 1.00 14.79 482 MET A CA 1
ATOM 3803 C C . MET A 1 482 ? -28.114 -2.778 26.847 1.00 14.94 482 MET A C 1
ATOM 3804 O O . MET A 1 482 ? -28.003 -1.698 27.415 1.00 15.65 482 MET A O 1
ATOM 3809 N N . ALA A 1 483 ? -29.297 -3.303 26.516 1.00 14.99 483 ALA A N 1
ATOM 3810 C CA . ALA A 1 483 ? -30.562 -2.606 26.791 1.00 15.43 483 ALA A CA 1
ATOM 3811 C C . ALA A 1 483 ? -30.744 -2.421 28.302 1.00 16.09 483 ALA A C 1
ATOM 3812 O O . ALA A 1 483 ? -31.202 -1.370 28.768 1.00 15.58 483 ALA A O 1
ATOM 3814 N N . VAL A 1 484 ? -30.426 -3.464 29.069 1.00 15.77 484 VAL A N 1
ATOM 3815 C CA . VAL A 1 484 ? -30.513 -3.388 30.531 1.00 16.79 484 VAL A CA 1
ATOM 3816 C C . VAL A 1 484 ? -29.537 -2.345 31.068 1.00 16.22 484 VAL A C 1
ATOM 3817 O O . VAL A 1 484 ? -29.911 -1.524 31.909 1.00 16.74 484 VAL A O 1
ATOM 3821 N N . ALA A 1 485 ? -28.299 -2.343 30.566 1.00 16.04 485 ALA A N 1
ATOM 3822 C CA . ALA A 1 485 ? -27.351 -1.275 30.950 1.00 15.96 485 ALA A CA 1
ATOM 3823 C C . ALA A 1 485 ? -27.891 0.149 30.693 1.00 15.74 485 ALA A C 1
ATOM 3824 O O . ALA A 1 485 ? -27.783 1.024 31.548 1.00 16.79 485 ALA A O 1
ATOM 3826 N N . LEU A 1 486 ? -28.455 0.377 29.503 1.00 15.55 486 LEU A N 1
ATOM 3827 C CA . LEU A 1 486 ? -29.118 1.660 29.203 1.00 16.47 486 LEU A CA 1
ATOM 3828 C C . LEU A 1 486 ? -30.204 1.969 30.214 1.00 16.46 486 LEU A C 1
ATOM 3829 O O . LEU A 1 486 ? -30.270 3.077 30.745 1.00 17.09 486 LEU A O 1
ATOM 3834 N N . ARG A 1 487 ? -31.059 0.980 30.486 1.00 15.72 487 ARG A N 1
ATOM 3835 C CA . ARG A 1 487 ? -32.189 1.168 31.387 1.00 16.42 487 ARG A CA 1
ATOM 3836 C C . ARG A 1 487 ? -31.709 1.590 32.771 1.00 16.32 487 ARG A C 1
ATOM 3837 O O . ARG A 1 487 ? -32.310 2.472 33.397 1.00 17.34 487 ARG A O 1
ATOM 3845 N N . GLU A 1 488 ? -30.673 0.908 33.249 1.00 16.91 488 GLU A N 1
ATOM 3846 C CA . GLU A 1 488 ? -30.190 1.090 34.621 1.00 17.33 488 GLU A CA 1
ATOM 3847 C C . GLU A 1 488 ? -29.177 2.215 34.749 1.00 17.05 488 GLU A C 1
ATOM 3848 O O . GLU A 1 488 ? -28.668 2.494 35.858 1.00 17.56 488 GLU A O 1
ATOM 3854 N N A ARG A 1 489 ? -28.975 2.893 33.619 0.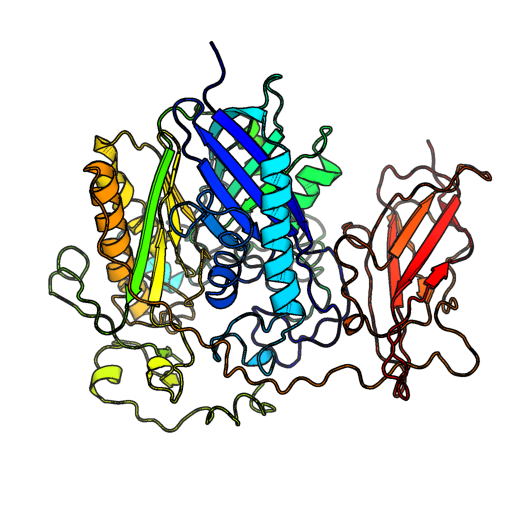50 18.50 489 ARG A N 1
ATOM 3855 N N B ARG A 1 489 ? -28.815 2.855 33.640 0.50 14.94 489 ARG A N 1
ATOM 3856 C CA A ARG A 1 489 ? -27.843 3.769 33.405 0.50 20.42 489 ARG A CA 1
ATOM 3857 C CA B ARG A 1 489 ? -27.888 4.006 33.679 0.50 14.06 489 ARG A CA 1
ATOM 3858 C C A ARG A 1 489 ? -26.695 2.758 33.563 0.50 20.72 489 ARG A C 1
ATOM 3859 C C B ARG A 1 489 ? -26.437 3.539 33.929 0.50 12.81 489 ARG A C 1
ATOM 3860 O O A ARG A 1 489 ? -26.901 1.577 33.336 0.50 22.38 489 ARG A O 1
ATOM 3861 O O B ARG A 1 489 ? -25.638 4.276 34.511 0.50 11.22 489 ARG A O 1
ATOM 3876 N N A LEU A 1 490 ? -25.497 3.121 33.934 0.50 20.85 490 LEU A N 1
ATOM 3877 N N B LEU A 1 490 ? -26.104 2.323 33.467 0.50 12.37 490 LEU A N 1
ATOM 3878 C CA A LEU A 1 490 ? -24.534 2.022 34.002 0.50 19.65 490 LEU A CA 1
ATOM 3879 C CA B LEU A 1 490 ? -24.821 1.669 33.750 0.50 14.18 490 LEU A CA 1
ATOM 3880 C C A LEU A 1 490 ? -23.901 1.681 32.660 0.50 19.09 490 LEU A C 1
ATOM 3881 C C B LEU A 1 490 ? -23.930 1.523 32.501 0.50 15.77 490 LEU A C 1
ATOM 3882 O O A LEU A 1 490 ? -24.579 1.571 31.626 0.50 18.86 490 LEU A O 1
ATOM 3883 O O B LEU A 1 490 ? -24.445 1.426 31.376 0.50 14.96 490 LEU A O 1
ATOM 3892 N N . PRO A 1 491 ? -22.591 1.454 32.693 1.00 18.12 491 PRO A N 1
ATOM 3893 C CA . PRO A 1 491 ? -21.754 1.149 31.535 1.00 18.63 491 PRO A CA 1
ATOM 3894 C C . PRO A 1 491 ? -21.951 -0.278 31.076 1.00 19.39 491 PRO A C 1
ATOM 3895 O O . PRO A 1 491 ? -22.414 -1.121 31.846 1.00 19.88 491 PRO A O 1
ATOM 3899 N N . VAL A 1 492 ? -21.621 -0.550 29.816 1.00 19.42 492 VAL A N 1
ATOM 3900 C CA . VAL A 1 492 ? -21.547 -1.929 29.369 1.00 20.61 492 VAL A CA 1
ATOM 3901 C C . VAL A 1 492 ? -20.134 -2.415 29.694 1.00 21.66 492 VAL A C 1
ATOM 3902 O O . VAL A 1 492 ? -19.290 -1.618 30.102 1.00 22.15 492 VAL A O 1
ATOM 3906 N N . GLU A 1 493 ? -19.868 -3.700 29.501 1.00 23.07 493 GLU A N 1
ATOM 3907 C CA . GLU A 1 493 ? -18.530 -4.216 29.819 1.00 25.13 493 GLU A CA 1
ATOM 3908 C C . GLU A 1 493 ? -17.459 -3.645 28.891 1.00 25.27 493 GLU A C 1
ATOM 3909 O O . GLU A 1 493 ? -17.754 -3.232 27.764 1.00 24.94 493 GLU A O 1
ATOM 3915 N N . THR A 1 494 ? -16.221 -3.572 29.383 1.00 25.44 494 THR A N 1
ATOM 3916 C CA A THR A 1 494 ? -15.147 -2.928 28.625 0.60 25.21 494 THR A CA 1
ATOM 3917 C CA B THR A 1 494 ? -15.124 -2.947 28.646 0.40 24.87 494 THR A CA 1
ATOM 3918 C C . THR A 1 494 ? -14.989 -3.590 27.265 1.00 24.41 494 THR A C 1
ATOM 3919 O O . THR A 1 494 ? -15.095 -4.804 27.142 1.00 24.32 494 THR A O 1
ATOM 3926 N N . SER A 1 495 ? -14.761 -2.773 26.239 1.00 23.97 495 SER A N 1
ATOM 3927 C CA . SER A 1 495 ? -14.575 -3.297 24.882 1.00 22.80 495 SER A CA 1
ATOM 3928 C C . SER A 1 495 ? -13.309 -4.128 24.775 1.00 22.81 495 SER A C 1
ATOM 3929 O O . SER A 1 495 ? -12.298 -3.825 25.389 1.00 22.50 495 SER A O 1
ATOM 3932 N N . ALA A 1 496 ? -13.379 -5.176 23.979 1.00 22.43 496 ALA A N 1
ATOM 3933 C CA . ALA A 1 496 ? -12.189 -5.851 23.509 1.00 22.32 496 ALA A CA 1
ATOM 3934 C C . ALA A 1 496 ? -11.745 -5.108 22.266 1.00 22.93 496 ALA A C 1
ATOM 3935 O O . ALA A 1 496 ? -12.225 -4.021 21.994 1.00 22.57 496 ALA A O 1
ATOM 3937 N N . ILE A 1 497 ? -10.693 -5.551 21.603 1.00 23.95 497 ILE A N 1
ATOM 3938 C CA . ILE A 1 497 ? -9.637 -4.690 21.134 1.00 22.01 497 ILE A CA 1
ATOM 3939 C C . ILE A 1 497 ? -9.869 -5.239 19.716 1.00 20.35 497 ILE A C 1
ATOM 3940 O O . ILE A 1 497 ? -9.724 -6.446 19.504 1.00 19.70 497 ILE A O 1
ATOM 3945 N N . ALA A 1 498 ? -10.316 -4.411 18.767 1.00 18.78 498 ALA A N 1
ATOM 3946 C CA . ALA A 1 498 ? -10.574 -4.901 17.416 1.00 18.78 498 ALA A CA 1
ATOM 3947 C C . ALA A 1 498 ? -9.229 -5.065 16.707 1.00 18.53 498 ALA A C 1
ATOM 3948 O O . ALA A 1 498 ? -8.437 -4.128 16.669 1.00 19.53 498 ALA A O 1
ATOM 3950 N N . PRO A 1 499 ? -8.949 -6.262 16.168 1.00 18.05 499 PRO A N 1
ATOM 3951 C CA . PRO A 1 499 ? -7.642 -6.473 15.523 1.00 18.32 499 PRO A CA 1
ATOM 3952 C C . PRO A 1 499 ? -7.404 -5.511 14.358 1.00 18.43 499 PRO A C 1
ATOM 3953 O O . PRO A 1 499 ? -8.302 -5.269 13.562 1.00 18.01 499 PRO A O 1
ATOM 3957 N N . ASP A 1 500 ? -6.204 -4.950 14.275 1.00 19.51 500 ASP A N 1
ATOM 3958 C CA . ASP A 1 500 ? -5.831 -4.077 13.167 1.00 19.98 500 ASP A CA 1
ATOM 3959 C C . ASP A 1 500 ? -5.055 -4.907 12.149 1.00 20.19 500 ASP A C 1
ATOM 3960 O O . ASP A 1 500 ? -3.928 -5.372 12.406 1.00 20.92 500 ASP A O 1
ATOM 3965 N N . LEU A 1 501 ? -5.677 -5.121 11.000 1.00 19.37 501 LEU A N 1
ATOM 3966 C CA . LEU A 1 501 ? -5.097 -5.970 9.956 1.00 19.40 501 LEU A CA 1
ATOM 3967 C C . LEU A 1 501 ? -4.567 -5.118 8.808 1.00 18.60 501 LEU A C 1
ATOM 3968 O O . LEU A 1 501 ? -4.224 -5.621 7.732 1.00 18.13 501 LEU A O 1
ATOM 3973 N N . SER A 1 502 ? -4.473 -3.813 9.055 1.00 18.13 502 SER A N 1
ATOM 3974 C CA . SER A 1 502 ? -4.096 -2.867 8.014 1.00 18.36 502 SER A CA 1
ATOM 3975 C C . SER A 1 502 ? -2.684 -3.085 7.427 1.00 19.20 502 SER A C 1
ATOM 3976 O O . SER A 1 502 ? -2.465 -2.757 6.268 1.00 19.93 502 SER A O 1
ATOM 3979 N N A CYS A 1 503 ? -1.770 -3.630 8.242 0.70 19.02 503 CYS A N 1
ATOM 3980 N N B CYS A 1 503 ? -1.744 -3.640 8.181 0.30 19.62 503 CYS A N 1
ATOM 3981 C CA A CYS A 1 503 ? -0.372 -3.859 7.812 0.70 19.00 503 CYS A CA 1
ATOM 3982 C CA B CYS A 1 503 ? -0.389 -3.749 7.624 0.30 20.07 503 CYS A CA 1
ATOM 3983 C C A CYS A 1 503 ? -0.233 -4.799 6.634 0.70 18.38 503 CYS A C 1
ATOM 3984 C C B CYS A 1 503 ? -0.116 -4.970 6.738 0.30 19.78 503 CYS A C 1
ATOM 3985 O O A CYS A 1 503 ? 0.707 -4.683 5.831 0.70 16.99 503 CYS A O 1
ATOM 3986 O O B CYS A 1 503 ? 0.966 -5.084 6.158 0.30 19.43 503 CYS A O 1
ATOM 3991 N N A CYS A 1 504 ? -1.148 -5.754 6.552 0.70 17.77 504 CYS A N 1
ATOM 3992 N N B CYS A 1 504 ? -1.106 -5.844 6.581 0.30 19.52 504 CYS A N 1
ATOM 3993 C CA A CYS A 1 504 ? -0.814 -7.024 5.937 0.70 18.36 504 CYS A CA 1
ATOM 3994 C CA B CYS A 1 504 ? -0.864 -7.171 5.999 0.30 19.66 504 CYS A CA 1
ATOM 3995 C C A CYS A 1 504 ? -1.872 -7.507 4.951 0.70 18.42 504 CYS A C 1
ATOM 3996 C C B CYS A 1 504 ? -1.713 -7.534 4.767 0.30 18.85 504 CYS A C 1
ATOM 3997 O O A CYS A 1 504 ? -2.157 -8.708 4.842 0.70 19.85 504 CYS A O 1
ATOM 3998 O O B CYS A 1 504 ? -1.718 -8.696 4.319 0.30 18.79 504 CYS A O 1
ATOM 4003 N N . GLN A 1 505 ? -2.401 -6.542 4.208 1.00 17.88 505 GLN A N 1
ATOM 4004 C CA . GLN A 1 505 ? -3.392 -6.783 3.157 1.00 16.90 505 GLN A CA 1
ATOM 4005 C C . GLN A 1 505 ? -2.724 -7.219 1.861 1.00 16.91 505 GLN A C 1
ATOM 4006 O O . GLN A 1 505 ? -1.724 -6.629 1.428 1.00 19.27 505 GLN A O 1
ATOM 4012 N N . MET A 1 506 ? -3.257 -8.262 1.255 1.00 16.62 506 MET A N 1
ATOM 4013 C CA . MET A 1 506 ? -2.773 -8.730 -0.049 1.00 16.88 506 MET A CA 1
ATOM 4014 C C . MET A 1 506 ? -3.677 -8.250 -1.184 1.00 15.12 506 MET A C 1
ATOM 4015 O O . MET A 1 506 ? -4.881 -7.979 -0.992 1.00 14.60 506 MET A O 1
ATOM 4020 N N . ASN A 1 507 ? -3.095 -8.143 -2.378 1.00 14.05 507 ASN A N 1
ATOM 4021 C CA . ASN A 1 507 ? -3.846 -7.809 -3.567 1.00 14.29 507 ASN A CA 1
ATOM 4022 C C . ASN A 1 507 ? -3.246 -8.396 -4.809 1.00 14.01 507 ASN A C 1
ATOM 4023 O O . ASN A 1 507 ? -2.031 -8.253 -5.015 1.00 15.64 507 ASN A O 1
ATOM 4028 N N . PHE A 1 508 ? -4.100 -9.012 -5.638 1.00 14.59 508 PHE A N 1
ATOM 4029 C CA . PHE A 1 508 ? -3.671 -9.588 -6.921 1.00 14.62 508 PHE A CA 1
ATOM 4030 C C . PHE A 1 508 ? -4.366 -8.969 -8.131 1.00 15.46 508 PHE A C 1
ATOM 4031 O O . PHE A 1 508 ? -4.155 -9.384 -9.263 1.00 15.91 508 PHE A O 1
ATOM 4039 N N . GLN A 1 509 ? -5.123 -7.893 -7.894 1.00 14.93 509 GLN A N 1
ATOM 4040 C CA . GLN A 1 509 ? -5.719 -7.145 -8.987 1.00 15.11 509 GLN A CA 1
ATOM 4041 C C . GLN A 1 509 ? -4.723 -6.134 -9.530 1.00 15.76 509 GLN A C 1
ATOM 4042 O O . GLN A 1 509 ? -4.253 -5.259 -8.795 1.00 16.27 509 GLN A O 1
ATOM 4048 N N . THR A 1 510 ? -4.405 -6.247 -10.823 1.00 16.63 510 THR A N 1
ATOM 4049 C CA A THR A 1 510 ? -3.477 -5.332 -11.468 0.50 18.19 510 THR A CA 1
ATOM 4050 C CA B THR A 1 510 ? -3.471 -5.303 -11.437 0.50 17.14 510 THR A CA 1
ATOM 4051 C C . THR A 1 510 ? -4.099 -3.932 -11.591 1.00 17.93 510 THR A C 1
ATOM 4052 O O . THR A 1 510 ? -5.316 -3.787 -11.608 1.00 18.49 510 THR A O 1
ATOM 4059 N N . GLY A 1 511 ? -3.263 -2.900 -11.688 1.00 18.46 511 GLY A N 1
ATOM 4060 C CA . GLY A 1 511 ? -3.747 -1.536 -11.850 1.00 19.76 511 GLY A CA 1
ATOM 4061 C C . GLY A 1 511 ? -3.595 -1.057 -13.280 1.00 20.69 511 GLY A C 1
ATOM 4062 O O . GLY A 1 511 ? -3.506 -1.857 -14.222 1.00 22.27 511 GLY A O 1
ATOM 4063 N N . VAL A 1 512 ? -3.518 0.255 -13.436 1.00 19.86 512 VAL A N 1
ATOM 4064 C CA . VAL A 1 512 ? -3.395 0.882 -14.743 1.00 20.16 512 VAL A CA 1
ATOM 4065 C C . VAL A 1 512 ? -1.923 0.999 -15.100 1.00 20.39 512 VAL A C 1
ATOM 4066 O O . VAL A 1 512 ? -1.170 1.660 -14.393 1.00 20.43 512 VAL A O 1
ATOM 4070 N N . VAL A 1 513 ? -1.524 0.343 -16.192 1.00 20.46 513 VAL A N 1
ATOM 4071 C CA . VAL A 1 513 ? -0.152 0.444 -16.722 1.00 21.17 513 VAL A CA 1
ATOM 4072 C C . VAL A 1 513 ? 0.030 1.824 -17.360 1.00 20.49 513 VAL A C 1
ATOM 4073 O O . VAL A 1 513 ? 0.950 2.578 -16.998 1.00 21.35 513 VAL A O 1
ATOM 4077 N N . ALA A 1 514 ? -0.868 2.174 -18.281 1.00 20.24 514 ALA A N 1
ATOM 4078 C CA . ALA A 1 514 ? -0.829 3.468 -18.953 1.00 19.27 514 ALA A CA 1
ATOM 4079 C C . ALA A 1 514 ? -2.013 3.552 -19.915 1.00 19.87 514 ALA A C 1
ATOM 4080 O O . ALA A 1 514 ? -2.660 2.523 -20.231 1.00 20.11 514 ALA A O 1
ATOM 4082 N N . ASP A 1 515 ? -2.313 4.781 -20.329 1.00 18.31 515 ASP A N 1
ATOM 4083 C CA . ASP A 1 515 ? -3.323 5.050 -21.354 1.00 19.26 515 ASP A CA 1
ATOM 4084 C C . ASP A 1 515 ? -2.689 5.676 -22.580 1.00 19.61 515 ASP A C 1
ATOM 4085 O O . ASP A 1 515 ? -1.785 6.517 -22.467 1.00 20.60 515 ASP A O 1
ATOM 4090 N N . ASP A 1 516 ? -3.227 5.324 -23.738 1.00 19.17 516 ASP A N 1
ATOM 4091 C CA . ASP A 1 516 ? -2.937 6.009 -24.986 1.00 20.42 516 ASP A CA 1
ATOM 4092 C C . ASP A 1 516 ? -4.263 6.298 -25.672 1.00 19.68 516 ASP A C 1
ATOM 4093 O O . ASP A 1 516 ? -5.221 5.522 -25.512 1.00 19.70 516 ASP A O 1
ATOM 4098 N N . PRO A 1 517 ? -4.323 7.384 -26.468 1.00 19.13 517 PRO A N 1
ATOM 4099 C CA . PRO A 1 517 ? -5.523 7.626 -27.249 1.00 19.21 517 PRO A CA 1
ATOM 4100 C C . PRO A 1 517 ? -5.625 6.610 -28.383 1.00 18.44 517 PRO A C 1
ATOM 4101 O O . PRO A 1 517 ? -4.662 5.861 -28.648 1.00 19.47 517 PRO A O 1
ATOM 4105 N N . TYR A 1 518 ? -6.785 6.545 -29.029 1.00 18.37 518 TYR A N 1
ATOM 4106 C CA . TYR A 1 518 ? -6.913 5.754 -30.253 1.00 18.45 518 TYR A CA 1
ATOM 4107 C C . TYR A 1 518 ? -5.855 6.279 -31.220 1.00 19.54 518 TYR A C 1
ATOM 4108 O O . TYR A 1 518 ? -5.599 7.480 -31.278 1.00 19.61 518 TYR A O 1
ATOM 4117 N N . ILE A 1 519 ? -5.282 5.357 -31.989 1.00 20.95 519 ILE A N 1
ATOM 4118 C CA . ILE A 1 519 ? -4.367 5.690 -33.068 1.00 22.86 519 ILE A CA 1
ATOM 4119 C C . ILE A 1 519 ? -4.979 6.771 -33.956 1.00 22.66 519 ILE A C 1
ATOM 4120 O O . ILE A 1 519 ? -6.144 6.677 -34.392 1.00 22.58 519 ILE A O 1
ATOM 4125 N N . GLY A 1 520 ? -4.200 7.826 -34.169 1.00 23.00 520 GLY A N 1
ATOM 4126 C CA . GLY A 1 520 ? -4.632 8.954 -34.966 1.00 23.22 520 GLY A CA 1
ATOM 4127 C C . GLY A 1 520 ? -5.603 9.905 -34.310 1.00 22.86 520 GLY A C 1
ATOM 4128 O O . GLY A 1 520 ? -6.130 10.789 -34.968 1.00 23.35 520 GLY A O 1
ATOM 4129 N N . LYS A 1 521 ? -5.851 9.731 -33.011 1.00 21.59 521 LYS A N 1
ATOM 4130 C CA . LYS A 1 521 ? -6.811 10.596 -32.319 1.00 21.17 521 LYS A CA 1
ATOM 4131 C C . LYS A 1 521 ? -6.209 11.162 -31.031 1.00 20.68 521 LYS A C 1
ATOM 4132 O O . LYS A 1 521 ? -5.060 10.856 -30.679 1.00 21.18 521 LYS A O 1
ATOM 4138 N N . SER A 1 522 ? -6.978 12.004 -30.336 1.00 20.11 522 SER A N 1
ATOM 4139 C CA A SER A 1 522 ? -6.549 12.530 -29.041 0.50 19.89 522 SER A CA 1
ATOM 4140 C CA B SER A 1 522 ? -6.560 12.552 -29.046 0.50 19.16 522 SER A CA 1
ATOM 4141 C C . SER A 1 522 ? -7.578 12.186 -27.972 1.00 19.44 522 SER A C 1
ATOM 4142 O O . SER A 1 522 ? -8.754 11.973 -28.289 1.00 19.50 522 SER A O 1
ATOM 4147 N N . PHE A 1 523 ? -7.133 12.145 -26.717 1.00 18.74 523 PHE A N 1
ATOM 4148 C CA . PHE A 1 523 ? -8.068 11.915 -25.611 1.00 18.56 523 PHE A CA 1
ATOM 4149 C C . PHE A 1 523 ? -9.196 12.944 -25.695 1.00 18.25 523 PHE A C 1
ATOM 4150 O O . PHE A 1 523 ? -8.942 14.116 -25.924 1.00 19.21 523 PHE A O 1
ATOM 4158 N N . GLY A 1 524 ? -10.445 12.537 -25.479 1.00 18.40 524 GLY A N 1
ATOM 4159 C CA . GLY A 1 524 ? -11.575 13.476 -25.562 1.00 17.90 524 GLY A CA 1
ATOM 4160 C C . GLY A 1 524 ? -12.226 13.604 -26.939 1.00 18.19 524 GLY A C 1
ATOM 4161 O O . GLY A 1 524 ? -13.319 14.173 -27.076 1.00 18.16 524 GLY A O 1
ATOM 4162 N N . ASP A 1 525 ? -11.583 13.048 -27.967 1.00 18.84 525 ASP A N 1
ATOM 4163 C CA . ASP A 1 525 ? -12.175 13.077 -29.296 1.00 19.37 525 ASP A CA 1
ATOM 4164 C C . ASP A 1 525 ? -13.499 12.305 -29.299 1.00 19.10 525 ASP A C 1
ATOM 4165 O O . ASP A 1 525 ? -13.640 11.270 -28.639 1.00 18.65 525 ASP A O 1
ATOM 4170 N N . VAL A 1 526 ? -14.472 12.818 -30.038 1.00 18.86 526 VAL A N 1
ATOM 4171 C CA . VAL A 1 526 ? -15.770 12.156 -30.174 1.00 18.37 526 VAL A CA 1
ATOM 4172 C C . VAL A 1 526 ? -15.703 11.013 -31.200 1.00 18.98 526 VAL A C 1
ATOM 4173 O O . VAL A 1 526 ? -15.371 11.236 -32.384 1.00 20.02 526 VAL A O 1
ATOM 4177 N N . LEU A 1 527 ? -16.032 9.808 -30.735 1.00 18.13 527 LEU A N 1
ATOM 4178 C CA . LEU A 1 527 ? -16.117 8.617 -31.570 1.00 18.20 527 LEU A CA 1
ATOM 4179 C C . LEU A 1 527 ? -17.494 8.424 -32.190 1.00 18.92 527 LEU A C 1
ATOM 4180 O O . LEU A 1 527 ? -17.611 7.887 -33.300 1.00 19.28 527 LEU A O 1
ATOM 4185 N N . GLN A 1 528 ? -18.532 8.820 -31.452 1.00 18.29 528 GLN A N 1
ATOM 4186 C CA . GLN A 1 528 ? -19.908 8.714 -31.917 1.00 18.23 528 GLN A CA 1
ATOM 4187 C C . GLN A 1 528 ? -20.649 9.978 -31.532 1.00 17.88 528 GLN A C 1
ATOM 4188 O O . GLN A 1 528 ? -20.847 10.228 -30.337 1.00 16.63 528 GLN A O 1
ATOM 4194 N N . GLN A 1 529 ? -21.013 10.771 -32.536 1.00 18.20 529 GLN A N 1
ATOM 4195 C CA . GLN A 1 529 ? -21.792 11.985 -32.333 1.00 18.06 529 GLN A CA 1
ATOM 4196 C C . GLN A 1 529 ? -23.261 11.636 -32.177 1.00 18.33 529 GLN A C 1
ATOM 4197 O O . GLN A 1 529 ? -23.713 10.611 -32.679 1.00 18.63 529 GLN A O 1
ATOM 4203 N N . PRO A 1 530 ? -24.021 12.512 -31.491 1.00 19.21 530 PRO A N 1
ATOM 4204 C CA . PRO A 1 530 ? -25.466 12.324 -31.408 1.00 19.87 530 PRO A CA 1
ATOM 4205 C C . PRO A 1 530 ? -26.118 12.586 -32.763 1.00 21.10 530 PRO A C 1
ATOM 4206 O O . PRO A 1 530 ? -25.539 13.306 -33.594 1.00 21.05 530 PRO A O 1
ATOM 4210 N N A ARG A 1 531 ? -27.304 12.012 -32.957 0.50 21.11 531 ARG A N 1
ATOM 4211 N N B ARG A 1 531 ? -27.287 12.009 -33.012 0.50 21.80 531 ARG A N 1
ATOM 4212 C CA A ARG A 1 531 ? -28.154 12.298 -34.112 0.50 21.47 531 ARG A CA 1
ATOM 4213 C CA B ARG A 1 531 ? -27.990 12.351 -34.245 0.50 22.87 531 ARG A CA 1
ATOM 4214 C C A ARG A 1 531 ? -28.535 13.791 -34.134 0.50 22.24 531 ARG A C 1
ATOM 4215 C C B ARG A 1 531 ? -28.617 13.739 -34.122 0.50 23.02 531 ARG A C 1
ATOM 4216 O O A ARG A 1 531 ? -28.282 14.515 -33.162 0.50 21.67 531 ARG A O 1
ATOM 4217 O O B ARG A 1 531 ? -28.625 14.329 -33.039 0.50 22.58 531 ARG A O 1
ATOM 4232 N N . GLU A 1 532 ? -29.128 14.253 -35.238 1.00 23.14 532 GLU A N 1
ATOM 4233 C CA . GLU A 1 532 ? -29.597 15.643 -35.334 1.00 24.55 532 GLU A CA 1
ATOM 4234 C C . GLU A 1 532 ? -30.639 16.012 -34.286 1.00 23.58 532 GLU A C 1
ATOM 4235 O O . GLU A 1 532 ? -30.573 17.086 -33.696 1.00 23.99 532 GLU A O 1
ATOM 4241 N N . SER A 1 533 ? -31.598 15.118 -34.069 1.00 23.27 533 SER A N 1
ATOM 4242 C CA . SER A 1 533 ? -32.733 15.416 -33.191 1.00 23.93 533 SER A CA 1
ATOM 4243 C C . SER A 1 533 ? -33.281 14.161 -32.524 1.00 23.09 533 SER A C 1
ATOM 4244 O O . SER A 1 533 ? -33.112 13.044 -33.030 1.00 23.35 533 SER A O 1
ATOM 4247 N N . TYR A 1 534 ? -33.939 14.361 -31.380 1.00 22.68 534 TYR A N 1
ATOM 4248 C CA . TYR A 1 534 ? -34.548 13.279 -30.611 1.00 22.73 534 TYR A CA 1
ATOM 4249 C C . TYR A 1 534 ? -35.867 13.756 -30.046 1.00 23.30 534 TYR A C 1
ATOM 4250 O O . TYR A 1 534 ? -36.112 14.960 -29.977 1.00 23.37 534 TYR A O 1
ATOM 4259 N N . ARG A 1 535 ? -36.692 12.800 -29.631 1.00 24.40 535 ARG A N 1
ATOM 4260 C CA . ARG A 1 535 ? -37.961 13.067 -28.958 1.00 26.06 535 ARG A CA 1
ATOM 4261 C C . ARG A 1 535 ? -37.869 12.574 -27.518 1.00 25.98 535 ARG A C 1
ATOM 4262 O O . ARG A 1 535 ? -37.035 11.727 -27.190 1.00 25.28 535 ARG A O 1
ATOM 4270 N N . ILE A 1 536 ? -38.748 13.084 -26.664 1.00 25.92 536 ILE A N 1
ATOM 4271 C CA . ILE A 1 536 ? -38.835 12.586 -25.301 1.00 26.30 536 ILE A CA 1
ATOM 4272 C C . ILE A 1 536 ? -39.078 11.072 -25.340 1.00 25.58 536 ILE A C 1
ATOM 4273 O O . ILE A 1 536 ? -39.899 10.578 -26.130 1.00 25.61 536 ILE A O 1
ATOM 4278 N N . GLY A 1 537 ? -38.328 10.338 -24.518 1.00 24.31 537 GLY A N 1
ATOM 4279 C CA . GLY A 1 537 ? -38.438 8.894 -24.477 1.00 24.20 537 GLY A CA 1
ATOM 4280 C C . GLY A 1 537 ? -37.328 8.223 -25.263 1.00 23.84 537 GLY A C 1
ATOM 4281 O O . GLY A 1 537 ? -37.090 7.035 -25.095 1.00 24.60 537 GLY A O 1
ATOM 4282 N N . ASP A 1 538 ? -36.655 8.984 -26.129 1.00 22.40 538 ASP A N 1
ATOM 4283 C CA . ASP A 1 538 ? -35.534 8.442 -26.887 1.00 21.89 538 ASP A CA 1
ATOM 4284 C C . ASP A 1 538 ? -34.279 8.378 -26.039 1.00 21.07 538 ASP A C 1
ATOM 4285 O O . ASP A 1 538 ? -34.074 9.210 -25.139 1.00 20.69 538 ASP A O 1
ATOM 4290 N N . LYS A 1 539 ? -33.404 7.428 -26.373 1.00 20.09 539 LYS A N 1
ATOM 4291 C CA . LYS A 1 539 ? -32.087 7.351 -25.750 1.00 19.59 539 LYS A CA 1
ATOM 4292 C C . LYS A 1 539 ? -31.004 7.915 -26.676 1.00 19.03 539 LYS A C 1
ATOM 4293 O O . LYS A 1 539 ? -30.867 7.467 -27.817 1.00 20.12 539 LYS A O 1
ATOM 4299 N N . VAL A 1 540 ? -30.258 8.901 -26.176 1.00 17.61 540 VAL A N 1
ATOM 4300 C CA . VAL A 1 540 ? -29.096 9.485 -26.872 1.00 17.44 540 VAL A CA 1
ATOM 4301 C C . VAL A 1 540 ? -27.849 8.683 -26.461 1.00 16.63 540 VAL A C 1
ATOM 4302 O O . VAL A 1 540 ? -27.603 8.512 -25.262 1.00 17.15 540 VAL A O 1
ATOM 4306 N N . THR A 1 541 ? -27.088 8.179 -27.437 1.00 16.11 541 THR A N 1
ATOM 4307 C CA A THR A 1 541 ? -25.823 7.488 -27.132 0.50 16.19 541 THR A CA 1
ATOM 4308 C CA B THR A 1 541 ? -25.843 7.454 -27.174 0.50 15.09 541 THR A CA 1
ATOM 4309 C C . THR A 1 541 ? -24.680 8.131 -27.906 1.00 15.59 541 THR A C 1
ATOM 4310 O O . THR A 1 541 ? -24.739 8.317 -29.136 1.00 16.62 541 THR A O 1
ATOM 4317 N N . VAL A 1 542 ? -23.654 8.506 -27.153 1.00 14.47 542 VAL A N 1
ATOM 4318 C CA . VAL A 1 542 ? -22.449 9.095 -27.715 1.00 14.46 542 VAL A CA 1
ATOM 4319 C C . VAL A 1 542 ? -21.217 8.400 -27.135 1.00 13.72 542 VAL A C 1
ATOM 4320 O O . VAL A 1 542 ? -21.331 7.601 -26.194 1.00 15.05 542 VAL A O 1
ATOM 4324 N N . ALA A 1 543 ? -20.034 8.708 -27.674 1.00 14.47 543 ALA A N 1
ATOM 4325 C CA . ALA A 1 543 ? -18.834 8.014 -27.196 1.00 14.45 543 ALA A CA 1
ATOM 4326 C C . ALA A 1 543 ? -17.605 8.847 -27.458 1.00 14.96 543 ALA A C 1
ATOM 4327 O O . ALA A 1 543 ? -17.553 9.549 -28.481 1.00 15.14 543 ALA A O 1
ATOM 4329 N N . PHE A 1 544 ? -16.619 8.715 -26.568 1.00 14.43 544 PHE A N 1
ATOM 4330 C CA . PHE A 1 544 ? -15.376 9.520 -26.589 1.00 14.96 544 PHE A CA 1
ATOM 4331 C C . PHE A 1 544 ? -14.152 8.636 -26.378 1.00 15.31 544 PHE A C 1
ATOM 4332 O O . PHE A 1 544 ? -14.229 7.626 -25.680 1.00 15.92 544 PHE A O 1
ATOM 4340 N N . VAL A 1 545 ? -13.013 9.029 -26.964 1.00 14.99 545 VAL A N 1
ATOM 4341 C CA . VAL A 1 545 ? -11.701 8.445 -26.623 1.00 15.51 545 VAL A CA 1
ATOM 4342 C C . VAL A 1 545 ? -11.423 8.849 -25.178 1.00 15.29 545 VAL A C 1
ATOM 4343 O O . VAL A 1 545 ? -11.542 10.026 -24.841 1.00 15.51 545 VAL A O 1
ATOM 4347 N N . THR A 1 546 ? -11.065 7.899 -24.317 1.00 14.86 546 THR A N 1
ATOM 4348 C CA A THR A 1 546 ? -10.905 8.217 -22.898 0.50 16.03 546 THR A CA 1
ATOM 4349 C CA B THR A 1 546 ? -10.912 8.231 -22.909 0.50 14.77 546 THR A CA 1
ATOM 4350 C C . THR A 1 546 ? -9.649 7.611 -22.285 1.00 15.63 546 THR A C 1
ATOM 4351 O O . THR A 1 546 ? -8.808 7.035 -22.995 1.00 15.63 546 THR A O 1
ATOM 4358 N N . GLY A 1 547 ? -9.513 7.764 -20.962 1.00 15.62 547 GLY A N 1
ATOM 4359 C CA . GLY A 1 547 ? -8.510 7.052 -20.171 1.00 15.77 547 GLY A CA 1
ATOM 4360 C C . GLY A 1 547 ? -9.205 6.305 -19.030 1.00 16.12 547 GLY A C 1
ATOM 4361 O O . GLY A 1 547 ? -10.395 6.505 -18.745 1.00 16.75 547 GLY A O 1
ATOM 4362 N N . HIS A 1 548 ? -8.449 5.442 -18.374 1.00 16.38 548 HIS A N 1
ATOM 4363 C CA . HIS A 1 548 ? -8.978 4.541 -17.354 1.00 15.94 548 HIS A CA 1
ATOM 4364 C C . HIS A 1 548 ? -9.574 5.264 -16.123 1.00 15.64 548 HIS A C 1
ATOM 4365 O O . HIS A 1 548 ? -8.895 6.070 -15.505 1.00 16.18 548 HIS A O 1
ATOM 4372 N N . PRO A 1 549 ? -10.840 4.962 -15.754 1.00 14.80 549 PRO A N 1
ATOM 4373 C CA . PRO A 1 549 ? -11.425 5.621 -14.569 1.00 15.21 549 PRO A CA 1
ATOM 4374 C C . PRO A 1 549 ? -10.715 5.277 -13.248 1.00 15.25 549 PRO A C 1
ATOM 4375 O O . PRO A 1 549 ? -10.926 5.992 -12.262 1.00 14.85 549 PRO A O 1
ATOM 4379 N N . LYS A 1 550 ? -9.893 4.209 -13.208 1.00 15.45 550 LYS A N 1
ATOM 4380 C CA . LYS A 1 550 ? -9.077 3.954 -11.986 1.00 15.65 550 LYS A CA 1
ATOM 4381 C C . LYS A 1 550 ? -8.107 5.098 -11.712 1.00 16.40 550 LYS A C 1
ATOM 4382 O O . LYS A 1 550 ? -7.641 5.260 -10.577 1.00 18.03 550 LYS A O 1
ATOM 4388 N N . ASN A 1 551 ? -7.803 5.887 -12.736 1.00 16.51 551 ASN A N 1
ATOM 4389 C CA . ASN A 1 551 ? -6.858 7.006 -12.558 1.00 16.86 551 ASN A CA 1
ATOM 4390 C C . ASN A 1 551 ? -7.379 8.097 -11.613 1.00 16.71 551 ASN A C 1
ATOM 4391 O O . ASN A 1 551 ? -6.593 8.728 -10.920 1.00 18.02 551 ASN A O 1
ATOM 4396 N N . ASP A 1 552 ? -8.697 8.310 -11.593 1.00 16.69 552 ASP A N 1
ATOM 4397 C CA . ASP A 1 552 ? -9.316 9.332 -10.745 1.00 15.85 552 ASP A CA 1
ATOM 4398 C C . ASP A 1 552 ? -10.799 8.971 -10.600 1.00 14.61 552 ASP A C 1
ATOM 4399 O O . ASP A 1 552 ? -11.501 8.831 -11.594 1.00 14.81 552 ASP A O 1
ATOM 4404 N N . LEU A 1 553 ? -11.277 8.842 -9.366 1.00 14.10 553 LEU A N 1
ATOM 4405 C CA . LEU A 1 553 ? -12.696 8.477 -9.114 1.00 13.77 553 LEU A CA 1
ATOM 4406 C C . LEU A 1 553 ? -13.665 9.586 -9.428 1.00 13.88 553 LEU A C 1
ATOM 4407 O O . LEU A 1 553 ? -14.889 9.380 -9.450 1.00 13.65 553 LEU A O 1
ATOM 4412 N N . ARG A 1 554 ? -13.112 10.781 -9.620 1.00 13.94 554 ARG A N 1
ATOM 4413 C CA . ARG A 1 554 ? -13.909 11.974 -9.876 1.00 13.58 554 ARG A CA 1
ATOM 4414 C C . ARG A 1 554 ? -14.951 12.213 -8.762 1.00 14.20 554 ARG A C 1
ATOM 4415 O O . ARG A 1 554 ? -16.114 12.514 -9.007 1.00 13.74 554 ARG A O 1
ATOM 4423 N N . THR A 1 555 ? -14.465 12.044 -7.537 1.00 13.83 555 THR A N 1
ATOM 4424 C CA . THR A 1 555 ? -15.245 12.167 -6.323 1.00 14.43 555 THR A CA 1
ATOM 4425 C C . THR A 1 555 ? -15.843 13.592 -6.262 1.00 14.23 555 THR A C 1
ATOM 4426 O O . THR A 1 555 ? -15.105 14.607 -6.440 1.00 15.31 555 THR A O 1
ATOM 4430 N N . GLU A 1 556 ? -17.157 13.676 -6.025 1.00 14.69 556 GLU A N 1
ATOM 4431 C CA . GLU A 1 556 ? -17.918 14.940 -5.968 1.00 15.64 556 GLU A CA 1
ATOM 4432 C C . GLU A 1 556 ? -17.964 15.655 -7.313 1.00 16.16 556 GLU A C 1
ATOM 4433 O O . GLU A 1 556 ? -18.407 16.816 -7.406 1.00 18.00 556 GLU A O 1
ATOM 4439 N N . LYS A 1 557 ? -17.467 14.962 -8.339 1.00 15.56 557 LYS A N 1
ATOM 4440 C CA A LYS A 1 557 ? -17.534 15.452 -9.712 0.50 16.11 557 LYS A CA 1
ATOM 4441 C CA B LYS A 1 557 ? -17.475 15.425 -9.726 0.50 16.15 557 LYS A CA 1
ATOM 4442 C C . LYS A 1 557 ? -18.234 14.436 -10.617 1.00 15.41 557 LYS A C 1
ATOM 4443 O O . LYS A 1 557 ? -19.077 13.657 -10.132 1.00 15.13 557 LYS A O 1
ATOM 4454 N N . THR A 1 558 ? -17.921 14.420 -11.915 1.00 15.27 558 THR A N 1
ATOM 4455 C CA . THR A 1 558 ? -18.666 13.582 -12.831 1.00 14.80 558 THR A CA 1
ATOM 4456 C C . THR A 1 558 ? -17.863 13.195 -14.062 1.00 14.68 558 THR A C 1
ATOM 4457 O O . THR A 1 558 ? -16.962 13.902 -14.497 1.00 14.67 558 THR A O 1
ATOM 4461 N N . PHE A 1 559 ? -18.188 12.048 -14.625 1.00 13.56 559 PHE A N 1
ATOM 4462 C CA . PHE A 1 559 ? -17.621 11.650 -15.917 1.00 14.16 559 PHE A CA 1
ATOM 4463 C C . PHE A 1 559 ? -18.382 12.224 -17.092 1.00 14.66 559 PHE A C 1
ATOM 4464 O O . PHE A 1 559 ? -17.934 12.097 -18.246 1.00 15.23 559 PHE A O 1
ATOM 4472 N N . LEU A 1 560 ? -19.535 12.832 -16.827 1.00 14.38 560 LEU A N 1
ATOM 4473 C CA . LEU A 1 560 ? -20.393 13.290 -17.908 1.00 14.55 560 LEU A CA 1
ATOM 4474 C C . LEU A 1 560 ? -21.325 14.391 -17.440 1.00 14.91 560 LEU A C 1
ATOM 4475 O O . LEU A 1 560 ? -21.730 14.458 -16.284 1.00 14.39 560 LEU A O 1
ATOM 4480 N N . GLU A 1 561 ? -21.699 15.226 -18.389 1.00 15.04 561 GLU A N 1
ATOM 4481 C CA . GLU A 1 561 ? -22.698 16.263 -18.171 1.00 16.67 561 GLU A CA 1
ATOM 4482 C C . GLU A 1 561 ? -23.580 16.294 -19.407 1.00 16.96 561 GLU A C 1
ATOM 4483 O O . GLU A 1 561 ? -23.065 16.216 -20.527 1.00 17.55 561 GLU A O 1
ATOM 4489 N N . VAL A 1 562 ? -24.896 16.386 -19.207 1.00 17.35 562 VAL A N 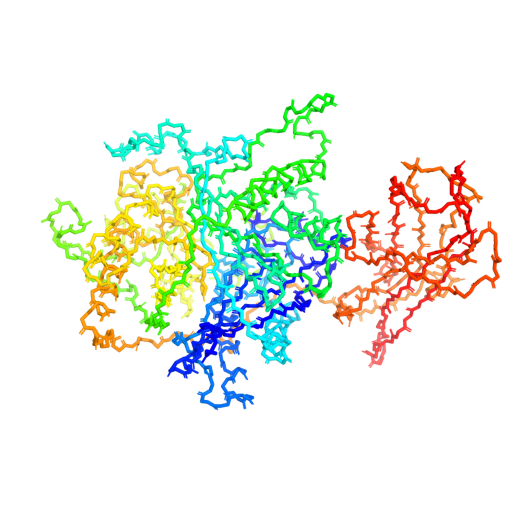1
ATOM 4490 C CA . VAL A 1 562 ? -25.845 16.752 -20.263 1.00 16.75 562 VAL A CA 1
ATOM 4491 C C . VAL A 1 562 ? -26.093 18.231 -20.083 1.00 18.17 562 VAL A C 1
ATOM 4492 O O . VAL A 1 562 ? -26.536 18.652 -19.004 1.00 17.68 562 VAL A O 1
ATOM 4496 N N . VAL A 1 563 ? -25.804 18.992 -21.141 1.00 19.32 563 VAL A N 1
ATOM 4497 C CA . VAL A 1 563 ? -25.811 20.448 -21.073 1.00 20.67 563 VAL A CA 1
ATOM 4498 C C . VAL A 1 563 ? -26.888 21.034 -21.979 1.00 21.42 563 VAL A C 1
ATOM 4499 O O . VAL A 1 563 ? -26.932 20.723 -23.175 1.00 20.78 563 VAL A O 1
ATOM 4503 N N . ASN A 1 564 ? -27.747 21.867 -21.388 1.00 22.96 564 ASN A N 1
ATOM 4504 C CA . ASN A 1 564 ? -28.818 22.589 -22.070 1.00 25.03 564 ASN A CA 1
ATOM 4505 C C . ASN A 1 564 ? -28.293 23.966 -22.493 1.00 25.79 564 ASN A C 1
ATOM 4506 O O . ASN A 1 564 ? -27.770 24.711 -21.656 1.00 26.17 564 ASN A O 1
ATOM 4511 N N . ILE A 1 565 ? -28.401 24.287 -23.786 1.00 26.72 565 ILE A N 1
ATOM 4512 C CA . ILE A 1 565 ? -27.974 25.614 -24.297 1.00 28.09 565 ILE A CA 1
ATOM 4513 C C . ILE A 1 565 ? -29.132 26.402 -24.919 1.00 29.52 565 ILE A C 1
ATOM 4514 O O . ILE A 1 565 ? -28.921 27.363 -25.677 1.00 29.22 565 ILE A O 1
ATOM 4519 N N . GLY A 1 566 ? -30.352 25.974 -24.612 1.00 31.24 566 GLY A N 1
ATOM 4520 C CA . GLY A 1 566 ? -31.527 26.771 -24.885 1.00 33.34 566 GLY A CA 1
ATOM 4521 C C . GLY A 1 566 ? -32.300 26.431 -26.141 1.00 35.00 566 GLY A C 1
ATOM 4522 O O . GLY A 1 566 ? -31.961 25.517 -26.885 1.00 34.56 566 GLY A O 1
ATOM 4523 N N . LYS A 1 567 ? -33.324 27.233 -26.394 1.00 36.64 567 LYS A N 1
ATOM 4524 C CA . LYS A 1 567 ? -34.372 26.886 -27.340 1.00 38.78 567 LYS A CA 1
ATOM 4525 C C . LYS A 1 567 ? -34.093 26.743 -28.859 1.00 40.21 567 LYS A C 1
ATOM 4526 O O . LYS A 1 567 ? -34.757 25.909 -29.478 1.00 40.92 567 LYS A O 1
ATOM 4532 N N . ASP A 1 568 ? -33.166 27.454 -29.517 1.00 41.62 568 ASP A N 1
ATOM 4533 C CA . ASP A 1 568 ? -31.935 28.145 -29.082 1.00 43.06 568 ASP A CA 1
ATOM 4534 C C . ASP A 1 568 ? -32.015 29.343 -28.096 1.00 43.49 568 ASP A C 1
ATOM 4535 O O . ASP A 1 568 ? -33.101 29.656 -27.607 1.00 44.21 568 ASP A O 1
ATOM 4540 N N . GLY A 1 569 ? -30.902 30.047 -27.819 1.00 43.54 569 GLY A N 1
ATOM 4541 C CA . GLY A 1 569 ? -29.628 29.989 -28.565 1.00 43.35 569 GLY A CA 1
ATOM 4542 C C . GLY A 1 569 ? -28.593 28.868 -28.402 1.00 43.09 569 GLY A C 1
ATOM 4543 O O . GLY A 1 569 ? -28.899 27.694 -28.649 1.00 42.95 569 GLY A O 1
ATOM 4544 N N . LYS A 1 570 ? -27.348 29.203 -28.042 1.00 42.78 570 LYS A N 1
ATOM 4545 C CA . LYS A 1 570 ? -26.850 30.564 -27.706 1.00 42.47 570 LYS A CA 1
ATOM 4546 C C . LYS A 1 570 ? -27.107 31.013 -26.263 1.00 41.64 570 LYS A C 1
ATOM 4547 O O . LYS A 1 570 ? -26.579 32.040 -25.832 1.00 42.13 570 LYS A O 1
ATOM 4553 N N . GLN A 1 571 ? -27.907 30.247 -25.522 1.00 40.28 571 GLN A N 1
ATOM 4554 C CA . GLN A 1 571 ? -28.129 30.529 -24.108 1.00 38.73 571 GLN A CA 1
ATOM 4555 C C . GLN A 1 571 ? -26.961 30.019 -23.282 1.00 37.26 571 GLN A C 1
ATOM 4556 O O . GLN A 1 571 ? -26.259 29.083 -23.698 1.00 37.36 571 GLN A O 1
ATOM 4562 N N . THR A 1 572 ? -26.744 30.651 -22.128 1.00 35.47 572 THR A N 1
ATOM 4563 C CA A THR A 1 572 ? -25.721 30.236 -21.169 0.50 34.59 572 THR A CA 1
ATOM 4564 C CA B THR A 1 572 ? -25.684 30.214 -21.235 0.50 34.57 572 THR A CA 1
ATOM 4565 C C . THR A 1 572 ? -25.924 28.745 -20.853 1.00 33.49 572 THR A C 1
ATOM 4566 O O . THR A 1 572 ? -27.058 28.338 -20.571 1.00 33.86 572 THR A O 1
ATOM 4573 N N . PRO A 1 573 ? -24.845 27.927 -20.907 1.00 32.20 573 PRO A N 1
ATOM 4574 C CA . PRO A 1 573 ? -25.003 26.485 -20.663 1.00 30.21 573 PRO A CA 1
ATOM 4575 C C . PRO A 1 573 ? -25.486 26.174 -19.245 1.00 28.40 573 PRO A C 1
ATOM 4576 O O . PRO A 1 573 ? -25.022 26.797 -18.275 1.00 28.13 573 PRO A O 1
ATOM 4580 N N A VAL A 1 574 ? -26.445 25.258 -19.128 0.50 27.27 574 VAL A N 1
ATOM 4581 N N B VAL A 1 574 ? -26.414 25.219 -19.161 0.50 27.20 574 VAL A N 1
ATOM 4582 C CA A VAL A 1 574 ? -26.907 24.779 -17.820 0.50 26.02 574 VAL A CA 1
ATOM 4583 C CA B VAL A 1 574 ? -27.010 24.738 -17.911 0.50 25.96 574 VAL A CA 1
ATOM 4584 C C A VAL A 1 574 ? -26.908 23.254 -17.825 0.50 25.28 574 VAL A C 1
ATOM 4585 C C B VAL A 1 574 ? -26.888 23.203 -17.873 0.50 25.13 574 VAL A C 1
ATOM 4586 O O A VAL A 1 574 ? -27.514 22.621 -18.692 0.50 24.36 574 VAL A O 1
ATOM 4587 O O B VAL A 1 574 ? -27.389 22.520 -18.764 0.50 24.37 574 VAL A O 1
ATOM 4594 N N . THR A 1 575 ? -26.227 22.670 -16.848 1.00 24.18 575 THR A N 1
ATOM 4595 C CA A THR A 1 575 ? -26.188 21.211 -16.754 0.50 24.01 575 THR A CA 1
ATOM 4596 C CA B THR A 1 575 ? -26.152 21.216 -16.687 0.50 23.40 575 THR A CA 1
ATOM 4597 C C . THR A 1 575 ? -27.521 20.715 -16.217 1.00 23.02 575 THR A C 1
ATOM 4598 O O . THR A 1 575 ? -28.057 21.227 -15.222 1.00 23.62 575 THR A O 1
ATOM 4605 N N . VAL A 1 576 ? -28.095 19.755 -16.935 1.00 22.08 576 VAL A N 1
ATOM 4606 C CA . VAL A 1 576 ? -29.379 19.159 -16.563 1.00 21.32 576 VAL A CA 1
ATOM 4607 C C . VAL A 1 576 ? -29.253 17.699 -16.115 1.00 20.13 576 VAL A C 1
ATOM 4608 O O . VAL A 1 576 ? -30.209 17.129 -15.582 1.00 21.06 576 VAL A O 1
ATOM 4612 N N . ALA A 1 577 ? -28.086 17.098 -16.331 1.00 18.62 577 ALA A N 1
ATOM 4613 C CA . ALA A 1 577 ? -27.850 15.738 -15.831 1.00 17.47 577 ALA A CA 1
ATOM 4614 C C . ALA A 1 577 ? -26.363 15.463 -15.679 1.00 16.73 577 ALA A C 1
ATOM 4615 O O . ALA A 1 577 ? -25.536 16.000 -16.420 1.00 17.01 577 ALA A O 1
ATOM 4617 N N . THR A 1 578 ? -26.045 14.623 -14.695 1.00 15.74 578 THR A N 1
ATOM 4618 C CA A THR A 1 578 ? -24.693 14.278 -14.329 0.50 16.51 578 THR A CA 1
ATOM 4619 C CA B THR A 1 578 ? -24.659 14.262 -14.401 0.50 14.69 578 THR A CA 1
ATOM 4620 C C . THR A 1 578 ? -24.594 12.736 -14.362 1.00 14.46 578 THR A C 1
ATOM 4621 O O . THR A 1 578 ? -25.601 12.071 -14.636 1.00 14.81 578 THR A O 1
ATOM 4628 N N . ASP A 1 579 ? -23.427 12.160 -14.049 1.00 14.39 579 ASP A N 1
ATOM 4629 C CA . ASP A 1 579 ? -23.339 10.694 -14.019 1.00 13.39 579 ASP A CA 1
ATOM 4630 C C . ASP A 1 579 ? -24.129 10.059 -12.862 1.00 12.98 579 ASP A C 1
ATOM 4631 O O . ASP A 1 579 ? -24.353 8.856 -12.872 1.00 13.81 579 ASP A O 1
ATOM 4636 N N . ASN A 1 580 ? -24.558 10.863 -11.889 1.00 12.32 580 ASN A N 1
ATOM 4637 C CA . ASN A 1 580 ? -25.343 10.341 -10.790 1.00 12.68 580 ASN A CA 1
ATOM 4638 C C . ASN A 1 580 ? -26.773 10.012 -11.186 1.00 13.62 580 ASN A C 1
ATOM 4639 O O . ASN A 1 580 ? -27.425 9.181 -10.545 1.00 13.02 580 ASN A O 1
ATOM 4644 N N . ASP A 1 581 ? -27.272 10.661 -12.237 1.00 14.12 581 ASP A N 1
ATOM 4645 C CA . ASP A 1 581 ? -28.703 10.598 -12.514 1.00 13.97 581 ASP A CA 1
ATOM 4646 C C . ASP A 1 581 ? -29.163 9.245 -13.086 1.00 13.16 581 ASP A C 1
ATOM 4647 O O . ASP A 1 581 ? -28.447 8.613 -13.855 1.00 13.26 581 ASP A O 1
ATOM 4652 N N . TRP A 1 582 ? -30.375 8.827 -12.725 1.00 13.33 582 TRP A N 1
ATOM 4653 C CA . TRP A 1 582 ? -30.957 7.593 -13.256 1.00 13.64 582 TRP A CA 1
ATOM 4654 C C . TRP A 1 582 ? -30.981 7.558 -14.791 1.00 13.31 582 TRP A C 1
ATOM 4655 O O . TRP A 1 582 ? -30.766 6.492 -15.371 1.00 13.74 582 TRP A O 1
ATOM 4666 N N . ASP A 1 583 ? -31.234 8.715 -15.422 1.00 13.53 583 ASP A N 1
ATOM 4667 C CA . ASP A 1 583 ? -31.441 8.782 -16.877 1.00 14.21 583 ASP A CA 1
ATOM 4668 C C . ASP A 1 583 ? -30.139 8.681 -17.669 1.00 14.07 583 ASP A C 1
ATOM 4669 O O . ASP A 1 583 ? -30.181 8.585 -18.894 1.00 14.93 583 ASP A O 1
ATOM 4674 N N . THR A 1 584 ? -28.991 8.725 -16.986 1.00 13.44 584 THR A N 1
ATOM 4675 C CA . THR A 1 584 ? -27.680 8.663 -17.681 1.00 13.53 584 THR A CA 1
ATOM 4676 C C . THR A 1 584 ? -26.908 7.392 -17.330 1.00 13.38 584 THR A C 1
ATOM 4677 O O . THR A 1 584 ? -27.077 6.834 -16.239 1.00 12.38 584 THR A O 1
ATOM 4681 N N . GLN A 1 585 ? -26.082 6.933 -18.281 1.00 13.07 585 GLN A N 1
ATOM 4682 C CA . GLN A 1 585 ? -25.127 5.869 -18.011 1.00 14.00 585 GLN A CA 1
ATOM 4683 C C . GLN A 1 585 ? -23.777 6.237 -18.578 1.00 13.21 585 GLN A C 1
ATOM 4684 O O . GLN A 1 585 ? -23.694 6.915 -19.595 1.00 14.38 585 GLN A O 1
ATOM 4690 N N . TYR A 1 586 ? -22.737 5.761 -17.895 1.00 13.47 586 TYR A N 1
ATOM 4691 C CA . TYR A 1 586 ? -21.339 5.893 -18.303 1.00 13.17 586 TYR A CA 1
ATOM 4692 C C . TYR A 1 586 ? -20.755 4.498 -18.356 1.00 13.42 586 TYR A C 1
ATOM 4693 O O . TYR A 1 586 ? -20.841 3.757 -17.377 1.00 12.01 586 TYR A O 1
ATOM 4702 N N . ARG A 1 587 ? -20.244 4.121 -19.525 1.00 13.45 587 ARG A N 1
ATOM 4703 C CA A ARG A 1 587 ? -19.626 2.801 -19.695 0.60 14.65 587 ARG A CA 1
ATOM 4704 C CA B ARG A 1 587 ? -19.636 2.809 -19.716 0.40 13.83 587 ARG A CA 1
ATOM 4705 C C . ARG A 1 587 ? -18.219 2.969 -20.226 1.00 13.91 587 ARG A C 1
ATOM 4706 O O . ARG A 1 587 ? -18.000 3.734 -21.159 1.00 15.13 587 ARG A O 1
ATOM 4721 N N . TRP A 1 588 ? -17.290 2.258 -19.609 1.00 13.48 588 TRP A N 1
ATOM 4722 C CA . TRP A 1 588 ? -15.885 2.245 -20.009 1.00 13.97 588 TRP A CA 1
ATOM 4723 C C . TRP A 1 588 ? -15.521 0.888 -20.585 1.00 14.31 588 TRP A C 1
ATOM 4724 O O . TRP A 1 588 ? -15.885 -0.141 -20.012 1.00 14.50 588 TRP A O 1
ATOM 4735 N N . GLU A 1 589 ? -14.760 0.877 -21.687 1.00 14.15 589 GLU A N 1
ATOM 4736 C CA A GLU A 1 589 ? -14.232 -0.390 -22.170 0.60 15.39 589 GLU A CA 1
ATOM 4737 C CA B GLU A 1 589 ? -14.299 -0.375 -22.292 0.40 14.84 589 GLU A CA 1
ATOM 4738 C C . GLU A 1 589 ? -12.876 -0.237 -22.807 1.00 15.26 589 GLU A C 1
ATOM 4739 O O . GLU A 1 589 ? -12.561 0.773 -23.434 1.00 14.86 589 GLU A O 1
ATOM 4750 N N . ARG A 1 590 ? -12.066 -1.265 -22.574 1.00 15.20 590 ARG A N 1
ATOM 4751 C CA . ARG A 1 590 ? -10.719 -1.370 -23.118 1.00 15.61 590 ARG A CA 1
ATOM 4752 C C . ARG A 1 590 ? -10.798 -1.520 -24.636 1.00 16.05 590 ARG A C 1
ATOM 4753 O O . ARG A 1 590 ? -11.629 -2.265 -25.160 1.00 16.90 590 ARG A O 1
ATOM 4761 N N . VAL A 1 591 ? -9.926 -0.794 -25.334 1.00 16.61 591 VAL A N 1
ATOM 4762 C CA . VAL A 1 591 ? -9.814 -0.911 -26.790 1.00 17.49 591 VAL A CA 1
ATOM 4763 C C . VAL A 1 591 ? -8.345 -1.180 -27.110 1.00 18.43 591 VAL A C 1
ATOM 4764 O O . VAL A 1 591 ? -7.471 -0.388 -26.773 1.00 18.94 591 VAL A O 1
ATOM 4768 N N . GLY A 1 592 ? -8.083 -2.333 -27.720 1.00 19.45 592 GLY A N 1
ATOM 4769 C CA . GLY A 1 592 ? -6.702 -2.765 -27.965 1.00 20.21 592 GLY A CA 1
ATOM 4770 C C . GLY A 1 592 ? -5.943 -2.926 -26.658 1.00 21.47 592 GLY A C 1
ATOM 4771 O O . GLY A 1 592 ? -6.518 -3.330 -25.652 1.00 20.94 592 GLY A O 1
ATOM 4772 N N . ILE A 1 593 ? -4.651 -2.592 -26.666 1.00 21.90 593 ILE A N 1
ATOM 4773 C CA . ILE A 1 593 ? -3.807 -2.746 -25.481 1.00 22.63 593 ILE A CA 1
ATOM 4774 C C . ILE A 1 593 ? -3.966 -1.652 -24.430 1.00 21.87 593 ILE A C 1
ATOM 4775 O O . ILE A 1 593 ? -4.074 -1.947 -23.246 1.00 22.24 593 ILE A O 1
ATOM 4780 N N . SER A 1 594 ? -3.982 -0.391 -24.856 1.00 20.60 594 SER A N 1
ATOM 4781 C CA . SER A 1 594 ? -3.883 0.712 -23.905 1.00 20.15 594 SER A CA 1
ATOM 4782 C C . SER A 1 594 ? -4.863 1.835 -24.165 1.00 18.53 594 SER A C 1
ATOM 4783 O O . SER A 1 594 ? -4.846 2.841 -23.460 1.00 18.31 594 SER A O 1
ATOM 4786 N N . ALA A 1 595 ? -5.734 1.672 -25.158 1.00 17.49 595 ALA A N 1
ATOM 4787 C CA . ALA A 1 595 ? -6.742 2.699 -25.432 1.00 16.20 595 ALA A CA 1
ATOM 4788 C C . ALA A 1 595 ? -8.054 2.317 -24.749 1.00 15.94 595 ALA A C 1
ATOM 4789 O O . ALA A 1 595 ? -8.204 1.232 -24.212 1.00 16.08 595 ALA A O 1
ATOM 4791 N N . SER A 1 596 ? -9.006 3.226 -24.781 1.00 14.98 596 SER A N 1
ATOM 4792 C CA . SER A 1 596 ? -10.321 2.935 -24.189 1.00 14.98 596 SER A CA 1
ATOM 4793 C C . SER A 1 596 ? -11.381 3.920 -24.671 1.00 14.61 596 SER A C 1
ATOM 4794 O O . SER A 1 596 ? -11.069 5.018 -25.142 1.00 14.66 596 SER A O 1
ATOM 4797 N N . LYS A 1 597 ? -12.639 3.526 -24.514 1.00 14.26 597 LYS A N 1
ATOM 4798 C CA A LYS A 1 597 ? -13.726 4.389 -24.913 0.60 14.97 597 LYS A CA 1
ATOM 4799 C CA B LYS A 1 597 ? -13.790 4.293 -24.967 0.40 14.64 597 LYS A CA 1
ATOM 4800 C C . LYS A 1 597 ? -14.739 4.537 -23.797 1.00 14.62 597 LYS A C 1
ATOM 4801 O O . LYS A 1 597 ? -14.998 3.600 -23.018 1.00 14.33 597 LYS A O 1
ATOM 4812 N N . ALA A 1 598 ? -15.266 5.755 -23.702 1.00 14.17 598 ALA A N 1
ATOM 4813 C CA . ALA A 1 598 ? -16.330 6.076 -22.753 1.00 14.43 598 ALA A CA 1
ATOM 4814 C C . ALA A 1 598 ? -17.603 6.199 -23.571 1.00 14.81 598 ALA A C 1
ATOM 4815 O O . ALA A 1 598 ? -17.681 7.034 -24.443 1.00 15.45 598 ALA A O 1
ATOM 4817 N N . THR A 1 599 ? -18.600 5.366 -23.294 1.00 14.25 599 THR A N 1
ATOM 4818 C CA . THR A 1 599 ? -19.879 5.456 -23.976 1.00 14.62 599 THR A CA 1
ATOM 4819 C C . THR A 1 599 ? -20.862 6.031 -22.966 1.00 14.80 599 THR A C 1
ATOM 4820 O O . THR A 1 599 ? -20.968 5.528 -21.841 1.00 14.99 599 THR A O 1
ATOM 4824 N N . ILE A 1 600 ? -21.525 7.105 -23.362 1.00 15.03 600 ILE A N 1
ATOM 4825 C CA . ILE A 1 600 ? -22.411 7.851 -22.475 1.00 15.06 600 ILE A CA 1
ATOM 4826 C C . ILE A 1 600 ? -23.792 7.892 -23.102 1.00 14.90 600 ILE A C 1
ATOM 4827 O O . ILE A 1 600 ? -23.957 8.177 -24.289 1.00 15.49 600 ILE A O 1
ATOM 4832 N N . SER A 1 601 ? -24.800 7.580 -22.301 1.00 14.21 601 SER A N 1
ATOM 4833 C CA . SER A 1 601 ? -26.153 7.634 -22.813 1.00 14.68 601 SER A CA 1
ATOM 4834 C C . SER A 1 601 ? -27.044 8.462 -21.931 1.00 14.26 601 SER A C 1
ATOM 4835 O O . SER A 1 601 ? -26.794 8.596 -20.714 1.00 14.23 601 SER A O 1
ATOM 4838 N N . TRP A 1 602 ? -28.091 9.001 -22.548 1.00 14.12 602 TRP A N 1
ATOM 4839 C CA . TRP A 1 602 ? -29.102 9.786 -21.843 1.00 14.82 602 TRP A CA 1
ATOM 4840 C C . TRP A 1 602 ? -30.466 9.359 -22.355 1.00 15.80 602 TRP A C 1
ATOM 4841 O O . TRP A 1 602 ? -30.776 9.526 -23.541 1.00 16.93 602 TRP A O 1
ATOM 4852 N N . SER A 1 603 ? -31.286 8.810 -21.469 1.00 16.97 603 SER A N 1
ATOM 4853 C CA . SER A 1 603 ? -32.669 8.525 -21.806 1.00 18.43 603 SER A CA 1
ATOM 4854 C C . SER A 1 603 ? -33.486 9.757 -21.445 1.00 18.65 603 SER A C 1
ATOM 4855 O O . SER A 1 603 ? -33.610 10.095 -20.269 1.00 19.33 603 SER A O 1
ATOM 4858 N N . ILE A 1 604 ? -34.020 10.441 -22.462 1.00 19.08 604 ILE A N 1
ATOM 4859 C CA . ILE A 1 604 ? -34.637 11.764 -22.278 1.00 19.64 604 ILE A CA 1
ATOM 4860 C C . ILE A 1 604 ? -35.995 11.595 -21.603 1.00 20.87 604 ILE A C 1
ATOM 4861 O O . ILE A 1 604 ? -36.903 11.011 -22.199 1.00 21.00 604 ILE A O 1
ATOM 4866 N N . PRO A 1 605 ? -36.117 12.058 -20.335 1.00 21.96 605 PRO A N 1
ATOM 4867 C CA . PRO A 1 605 ? -37.343 11.793 -19.571 1.00 22.99 605 PRO A CA 1
ATOM 4868 C C . PRO A 1 605 ? -38.489 12.757 -19.881 1.00 24.77 605 PRO A C 1
ATOM 4869 O O . PRO A 1 605 ? -38.242 13.850 -20.374 1.00 24.37 605 PRO A O 1
ATOM 4873 N N . PRO A 1 606 ? -39.736 12.365 -19.558 1.00 26.38 606 PRO A N 1
ATOM 4874 C CA . PRO A 1 606 ? -40.873 13.295 -19.644 1.00 27.74 606 PRO A CA 1
ATOM 4875 C C . PRO A 1 606 ? -40.570 14.571 -18.888 1.00 28.51 606 PRO A C 1
ATOM 4876 O O . PRO A 1 606 ? -39.982 14.526 -17.800 1.00 29.30 606 PRO A O 1
ATOM 4880 N N . GLY A 1 607 ? -40.932 15.705 -19.474 1.00 29.66 607 GLY A N 1
ATOM 4881 C CA . GLY A 1 607 ? -40.706 16.984 -18.831 1.00 30.00 607 GLY A CA 1
ATOM 4882 C C . GLY A 1 607 ? -39.449 17.725 -19.217 1.00 30.39 607 GLY A C 1
ATOM 4883 O O . GLY A 1 607 ? -39.223 18.828 -18.721 1.00 30.74 607 GLY A O 1
ATOM 4884 N N . THR A 1 608 ? -38.600 17.155 -20.083 1.00 29.95 608 THR A N 1
ATOM 4885 C CA A THR A 1 608 ? -37.409 17.860 -20.561 0.50 30.24 608 THR A CA 1
ATOM 4886 C CA B THR A 1 608 ? -37.417 17.914 -20.494 0.50 29.93 608 THR A CA 1
ATOM 4887 C C . THR A 1 608 ? -37.825 18.964 -21.526 1.00 30.51 608 THR A C 1
ATOM 4888 O O . THR A 1 608 ? -38.655 18.724 -22.408 1.00 30.60 608 THR A O 1
ATOM 4895 N N . GLU A 1 609 ? -37.255 20.153 -21.368 1.00 31.26 609 GLU A N 1
ATOM 4896 C CA . GLU A 1 609 ? -37.551 21.262 -22.254 1.00 32.67 609 GLU A CA 1
ATOM 4897 C C . GLU A 1 609 ? -37.088 20.941 -23.670 1.00 31.74 609 GLU A C 1
ATOM 4898 O O . GLU A 1 609 ? -35.981 20.434 -23.854 1.00 31.60 609 GLU A O 1
ATOM 4904 N N . PRO A 1 610 ? -37.956 21.182 -24.670 1.00 31.21 610 PRO A N 1
ATOM 4905 C CA . PRO A 1 610 ? -37.482 21.229 -26.050 1.00 30.61 610 PRO A CA 1
ATOM 4906 C C . PRO A 1 610 ? -36.359 22.251 -26.181 1.00 29.83 610 PRO A C 1
ATOM 4907 O O . PRO A 1 610 ? -36.346 23.252 -25.460 1.00 30.38 610 PRO A O 1
ATOM 4911 N N A GLY A 1 611 ? -35.413 21.992 -27.082 0.50 29.28 611 GLY A N 1
ATOM 4912 N N B GLY A 1 611 ? -35.415 21.991 -27.080 0.50 29.28 611 GLY A N 1
ATOM 4913 C CA A GLY A 1 611 ? -34.281 22.894 -27.287 0.50 28.66 611 GLY A CA 1
ATOM 4914 C CA B GLY A 1 611 ? -34.273 22.880 -27.262 0.50 28.67 611 GLY A CA 1
ATOM 4915 C C A GLY A 1 611 ? -33.021 22.170 -27.720 0.50 28.18 611 GLY A C 1
ATOM 4916 C C B GLY A 1 611 ? -33.004 22.120 -27.584 0.50 28.16 611 GLY A C 1
ATOM 4917 O O A GLY A 1 611 ? -33.086 21.046 -28.216 0.50 28.11 611 GLY A O 1
ATOM 4918 O O B GLY A 1 611 ? -33.046 20.923 -27.868 0.50 28.20 611 GLY A O 1
ATOM 4919 N N . HIS A 1 612 ? -31.879 22.826 -27.537 1.00 27.51 612 HIS A N 1
ATOM 4920 C CA . HIS A 1 612 ? -30.592 22.281 -27.951 1.00 26.92 612 HIS A CA 1
ATOM 4921 C C . HIS A 1 612 ? -29.726 21.871 -26.762 1.00 25.59 612 HIS A C 1
ATOM 4922 O O . HIS A 1 612 ? -29.666 22.577 -25.748 1.00 25.26 612 HIS A O 1
ATOM 4929 N N . TYR A 1 613 ? -29.065 20.723 -26.912 1.00 23.62 613 TYR A N 1
ATOM 4930 C CA . TYR A 1 613 ? -28.291 20.106 -25.848 1.00 22.35 613 TYR A CA 1
ATOM 4931 C C . TYR A 1 613 ? -26.979 19.570 -26.403 1.00 21.63 613 TYR A C 1
ATOM 4932 O O . TYR A 1 613 ? -26.860 19.330 -27.608 1.00 21.69 613 TYR A O 1
ATOM 4941 N N . TYR A 1 614 ? -25.998 19.360 -25.535 1.00 21.24 614 TYR A N 1
ATOM 4942 C CA . TYR A 1 614 ? -24.848 18.554 -25.923 1.00 20.92 614 TYR A CA 1
ATOM 4943 C C . TYR A 1 614 ? -24.353 17.753 -24.731 1.00 19.74 614 TYR A C 1
ATOM 4944 O O . TYR A 1 614 ? -24.809 17.966 -23.611 1.00 20.16 614 TYR A O 1
ATOM 4953 N N . ILE A 1 615 ? -23.433 16.830 -24.967 1.00 18.91 615 ILE A N 1
ATOM 4954 C CA . ILE A 1 615 ? -22.900 16.009 -23.882 1.00 18.31 615 ILE A CA 1
ATOM 4955 C C . ILE A 1 615 ? -21.398 16.266 -23.736 1.00 17.89 615 ILE A C 1
ATOM 4956 O O . ILE A 1 615 ? -20.659 16.276 -24.726 1.00 17.66 615 ILE A O 1
ATOM 4961 N N . ARG A 1 616 ? -20.964 16.529 -22.506 1.00 17.54 616 ARG A N 1
ATOM 4962 C CA . ARG A 1 616 ? -19.560 16.700 -22.186 1.00 17.78 616 ARG A CA 1
ATOM 4963 C C . ARG A 1 616 ? -19.034 15.494 -21.395 1.00 16.69 616 ARG A C 1
ATOM 4964 O O . ARG A 1 616 ? -19.713 14.981 -20.478 1.00 16.39 616 ARG A O 1
ATOM 4972 N N . HIS A 1 617 ? -17.824 15.061 -21.733 1.00 16.76 617 HIS A N 1
ATOM 4973 C CA . HIS A 1 617 ? -17.144 13.994 -21.020 1.00 16.19 617 HIS A CA 1
ATOM 4974 C C . HIS A 1 617 ? -15.911 14.523 -20.293 1.00 16.44 617 HIS A C 1
ATOM 4975 O O . HIS A 1 617 ? -15.166 15.330 -20.838 1.00 16.35 617 HIS A O 1
ATOM 4982 N N . TYR A 1 618 ? -15.730 14.084 -19.051 1.00 16.31 618 TYR A N 1
ATOM 4983 C CA . TYR A 1 618 ? -14.520 14.350 -18.270 1.00 16.08 618 TYR A CA 1
ATOM 4984 C C . TYR A 1 618 ? -13.899 13.018 -17.881 1.00 15.66 618 TYR A C 1
ATOM 4985 O O . TYR A 1 618 ? -14.621 12.131 -17.422 1.00 15.98 618 TYR A O 1
ATOM 4994 N N . GLY A 1 619 ? -12.587 12.873 -18.051 1.00 14.35 619 GLY A N 1
ATOM 4995 C CA . GLY A 1 619 ? -11.862 11.658 -17.672 1.00 15.31 619 GLY A CA 1
ATOM 4996 C C . GLY A 1 619 ? -10.424 11.983 -17.288 1.00 14.67 619 GLY A C 1
ATOM 4997 O O . GLY A 1 619 ? -10.068 13.158 -17.145 1.00 17.11 619 GLY A O 1
ATOM 4998 N N . ASN A 1 620 ? -9.604 10.954 -17.119 1.00 15.70 620 ASN A N 1
ATOM 4999 C CA . ASN A 1 620 ? -8.208 11.126 -16.721 1.00 15.13 620 ASN A CA 1
ATOM 5000 C C . ASN A 1 620 ? -7.374 10.064 -17.393 1.00 15.96 620 ASN A C 1
ATOM 5001 O O . ASN A 1 620 ? -7.825 8.921 -17.554 1.00 16.31 620 ASN A O 1
ATOM 5006 N N . ALA A 1 621 ? -6.163 10.438 -17.798 1.00 16.39 621 ALA A N 1
ATOM 5007 C CA . ALA A 1 621 ? -5.267 9.512 -18.486 1.00 17.05 621 ALA A CA 1
ATOM 5008 C C . ALA A 1 621 ? -3.890 9.434 -17.829 1.00 16.86 621 ALA A C 1
ATOM 5009 O O . ALA A 1 621 ? -3.416 10.427 -17.285 1.00 19.14 621 ALA A O 1
ATOM 5011 N N . LYS A 1 622 ? -3.259 8.258 -17.874 1.00 17.21 622 LYS A N 1
ATOM 5012 C CA . LYS A 1 622 ? -1.939 8.035 -17.252 1.00 17.43 622 LYS A CA 1
ATOM 5013 C C . LYS A 1 622 ? -0.835 7.880 -18.324 1.00 17.99 622 LYS A C 1
ATOM 5014 O O . LYS A 1 622 ? -0.985 7.093 -19.275 1.00 18.23 622 LYS A O 1
ATOM 5020 N N . ASN A 1 623 ? 0.265 8.626 -18.164 1.00 18.14 623 ASN A N 1
ATOM 5021 C CA . ASN A 1 623 ? 1.435 8.519 -19.069 1.00 19.55 623 ASN A CA 1
ATOM 5022 C C . ASN A 1 623 ? 2.341 7.361 -18.635 1.00 20.01 623 ASN A C 1
ATOM 5023 O O . ASN A 1 623 ? 2.718 7.290 -17.465 1.00 19.61 623 ASN A O 1
ATOM 5028 N N . PHE A 1 624 ? 2.693 6.453 -19.552 1.00 21.34 624 PHE A N 1
ATOM 5029 C CA . PHE A 1 624 ? 3.483 5.265 -19.175 1.00 22.56 624 PHE A CA 1
ATOM 5030 C C . PHE A 1 624 ? 4.848 5.621 -18.602 1.00 23.47 624 PHE A C 1
ATOM 5031 O O . PHE A 1 624 ? 5.322 5.030 -17.609 1.00 23.91 624 PHE A O 1
ATOM 5039 N N . TRP A 1 625 ? 5.451 6.624 -19.217 1.00 23.57 625 TRP A N 1
ATOM 5040 C CA A TRP A 1 625 ? 6.853 7.006 -18.982 0.50 24.42 625 TRP A CA 1
ATOM 5041 C CA B TRP A 1 625 ? 6.844 6.899 -18.916 0.50 24.31 625 TRP A CA 1
ATOM 5042 C C . TRP A 1 625 ? 7.049 7.778 -17.682 1.00 24.27 625 TRP A C 1
ATOM 5043 O O . TRP A 1 625 ? 8.016 7.555 -16.926 1.00 24.78 625 TRP A O 1
ATOM 5064 N N . THR A 1 626 ? 6.141 8.722 -17.440 1.00 23.21 626 THR A N 1
ATOM 5065 C CA . THR A 1 626 ? 6.254 9.609 -16.287 1.00 22.57 626 THR A CA 1
ATOM 5066 C C . THR A 1 626 ? 5.362 9.167 -15.124 1.00 21.74 626 THR A C 1
ATOM 5067 O O . THR A 1 626 ? 5.575 9.572 -13.981 1.00 21.06 626 THR A O 1
ATOM 5071 N N . GLN A 1 627 ? 4.369 8.335 -15.457 1.00 21.63 627 GLN A N 1
ATOM 5072 C CA A GLN A 1 627 ? 3.300 7.918 -14.543 0.50 20.97 627 GLN A CA 1
ATOM 5073 C CA B GLN A 1 627 ? 3.296 7.920 -14.537 0.50 22.22 627 GLN A CA 1
ATOM 5074 C C . GLN A 1 627 ? 2.363 9.064 -14.128 1.00 21.77 627 GLN A C 1
ATOM 5075 O O . GLN A 1 627 ? 1.509 8.899 -13.237 1.00 21.90 627 GLN A O 1
ATOM 5086 N N . LYS A 1 628 ? 2.503 10.222 -14.784 1.00 21.34 628 LYS A N 1
ATOM 5087 C CA A LYS A 1 628 ? 1.637 11.372 -14.487 0.70 21.21 628 LYS A CA 1
ATOM 5088 C CA B LYS A 1 628 ? 1.650 11.382 -14.514 0.30 21.01 628 LYS A CA 1
ATOM 5089 C C . LYS A 1 628 ? 0.210 11.106 -14.942 1.00 20.58 628 LYS A C 1
ATOM 5090 O O . LYS A 1 628 ? -0.015 10.552 -16.017 1.00 20.22 628 LYS A O 1
ATOM 5101 N N . ILE A 1 629 ? -0.752 11.527 -14.115 1.00 20.30 629 ILE A N 1
ATOM 5102 C CA . ILE A 1 629 ? -2.170 11.403 -14.444 1.00 20.17 629 ILE A CA 1
ATOM 5103 C C . ILE A 1 629 ? -2.670 12.817 -14.767 1.00 20.08 629 ILE A C 1
ATOM 5104 O O . ILE A 1 629 ? -2.447 13.740 -13.983 1.00 21.85 629 ILE A O 1
ATOM 5109 N N . SER A 1 630 ? -3.287 12.968 -15.944 1.00 20.46 630 SER A N 1
ATOM 5110 C CA A SER A 1 630 ? -3.774 14.262 -16.439 0.50 19.95 630 SER A CA 1
ATOM 5111 C CA B SER A 1 630 ? -3.782 14.262 -16.415 0.50 19.70 630 SER A CA 1
ATOM 5112 C C . SER A 1 630 ? -5.273 14.252 -16.668 1.00 20.02 630 SER A C 1
ATOM 5113 O O . SER A 1 630 ? -5.867 13.195 -16.888 1.00 19.50 630 SER A O 1
ATOM 5118 N N . GLU A 1 631 ? -5.863 15.441 -16.658 1.00 19.52 631 GLU A N 1
ATOM 5119 C CA A GLU A 1 631 ? -7.263 15.637 -16.995 0.50 19.92 631 GLU A CA 1
ATOM 5120 C CA B GLU A 1 631 ? -7.266 15.610 -16.998 0.50 19.50 631 GLU A CA 1
ATOM 5121 C C . GLU A 1 631 ? -7.464 15.606 -18.499 1.00 19.58 631 GLU A C 1
ATOM 5122 O O . GLU A 1 631 ? -6.708 16.248 -19.228 1.00 20.48 631 GLU A O 1
ATOM 5133 N N . ILE A 1 632 ? -8.494 14.891 -18.952 1.00 19.21 632 ILE A N 1
ATOM 5134 C CA A ILE A 1 632 ? -8.863 14.878 -20.366 0.50 19.22 632 ILE A CA 1
ATOM 5135 C CA B ILE A 1 632 ? -8.864 14.875 -20.366 0.50 19.25 632 ILE A CA 1
ATOM 5136 C C . ILE A 1 632 ? -10.367 15.119 -20.504 1.00 19.12 632 ILE A C 1
ATOM 5137 O O . ILE A 1 632 ? -11.127 14.941 -19.537 1.00 18.70 632 ILE A O 1
ATOM 5146 N N . GLY A 1 633 ? -10.808 15.528 -21.687 1.00 18.91 633 GLY A N 1
ATOM 5147 C CA . GLY A 1 633 ? -12.222 15.805 -21.867 1.00 19.06 633 GLY A CA 1
ATOM 5148 C C . GLY A 1 633 ? -12.598 16.165 -23.272 1.00 19.86 633 GLY A C 1
ATOM 5149 O O . GLY A 1 633 ? -11.722 16.429 -24.097 1.00 19.44 633 GLY A O 1
ATOM 5150 N N . GLY A 1 634 ? -13.897 16.202 -23.530 1.00 19.67 634 GLY A N 1
ATOM 5151 C CA . GLY A 1 634 ? -14.416 16.494 -24.867 1.00 20.45 634 GLY A CA 1
ATOM 5152 C C . GLY A 1 634 ? -15.896 16.796 -24.806 1.00 20.38 634 GLY A C 1
ATOM 5153 O O . GLY A 1 634 ? -16.562 16.465 -23.826 1.00 19.84 634 GLY A O 1
ATOM 5154 N N . SER A 1 635 ? -16.418 17.403 -25.866 1.00 20.72 635 SER A N 1
ATOM 5155 C CA . SER A 1 635 ? -17.839 17.736 -25.961 1.00 20.55 635 SER A CA 1
ATOM 5156 C C . SER A 1 635 ? -18.380 17.350 -27.325 1.00 20.39 635 SER A C 1
ATOM 5157 O O . SER A 1 635 ? -17.681 17.517 -28.324 1.00 20.38 635 SER A O 1
ATOM 5160 N N . THR A 1 636 ? -19.597 16.801 -27.359 1.00 19.92 636 THR A N 1
ATOM 5161 C CA . THR A 1 636 ? -20.249 16.470 -28.631 1.00 19.72 636 THR A CA 1
ATOM 5162 C C . THR A 1 636 ? -20.754 17.742 -29.298 1.00 19.85 636 THR A C 1
ATOM 5163 O O . THR A 1 636 ? -20.839 18.812 -28.676 1.00 19.48 636 THR A O 1
ATOM 5167 N N . ARG A 1 637 ? -21.092 17.622 -30.575 1.00 20.47 637 ARG A N 1
ATOM 5168 C CA . ARG A 1 637 ? -21.866 18.660 -31.232 1.00 21.18 637 ARG A CA 1
ATOM 5169 C C . ARG A 1 637 ? -23.246 18.729 -30.570 1.00 21.83 637 ARG A C 1
ATOM 5170 O O . ARG A 1 637 ? -23.653 17.790 -29.874 1.00 21.54 637 ARG A O 1
ATOM 5178 N N . SER A 1 638 ? -23.965 19.832 -30.761 1.00 22.35 638 SER A N 1
ATOM 5179 C CA . SER A 1 638 ? -25.320 19.912 -30.231 1.00 22.83 638 SER A CA 1
ATOM 5180 C C . SER A 1 638 ? -26.317 19.007 -30.970 1.00 22.94 638 SER A C 1
ATOM 5181 O O . SER A 1 638 ? -26.105 18.631 -32.132 1.00 23.14 638 SER A O 1
ATOM 5184 N N . PHE A 1 639 ? -27.399 18.657 -30.274 1.00 22.86 639 PHE A N 1
ATOM 5185 C CA . PHE A 1 639 ? -28.557 17.967 -30.847 1.00 23.04 639 PHE A CA 1
ATOM 5186 C C . PHE A 1 639 ? -29.815 18.643 -30.321 1.00 24.05 639 PHE A C 1
ATOM 5187 O O . PHE A 1 639 ? -29.754 19.359 -29.311 1.00 22.92 639 PHE A O 1
ATOM 5195 N N . GLU A 1 640 ? -30.937 18.432 -31.006 1.00 24.72 640 GLU A N 1
ATOM 5196 C CA . GLU A 1 640 ? -32.194 19.066 -30.630 1.00 26.66 640 GLU A CA 1
ATOM 5197 C C . GLU A 1 640 ? -33.141 18.069 -30.000 1.00 26.77 640 GLU A C 1
ATOM 5198 O O . GLU A 1 640 ? -33.334 16.967 -30.518 1.00 27.25 640 GLU A O 1
ATOM 5204 N N . VAL A 1 641 ? -33.749 18.465 -28.888 1.00 27.58 641 VAL A N 1
ATOM 5205 C CA . VAL A 1 641 ? -34.878 17.715 -28.369 1.00 28.27 641 VAL A CA 1
ATOM 5206 C C . VAL A 1 641 ? -36.145 18.422 -28.842 1.00 29.04 641 VAL A C 1
ATOM 5207 O O . VAL A 1 641 ? -36.334 19.620 -28.577 1.00 28.93 641 VAL A O 1
ATOM 5211 N N . LEU A 1 642 ? -36.973 17.675 -29.573 1.00 30.19 642 LEU A N 1
ATOM 5212 C CA . LEU A 1 642 ? -38.239 18.175 -30.123 1.00 31.30 642 LEU A CA 1
ATOM 5213 C C . LEU A 1 642 ? -39.389 17.853 -29.165 1.00 32.15 642 LEU A C 1
ATOM 5214 O O . LEU A 1 642 ? -39.289 16.921 -28.367 1.00 32.53 642 LEU A O 1
ATOM 5219 N N . GLY A 1 643 ? -40.480 18.614 -29.227 0.50 32.74 643 GLY A N 1
ATOM 5220 C CA . GLY A 1 643 ? -41.650 18.262 -28.427 0.50 33.76 643 GLY A CA 1
ATOM 5221 C C . GLY A 1 643 ? -42.767 19.280 -28.319 0.50 34.52 643 GLY A C 1
ATOM 5222 O O . GLY A 1 643 ? -43.556 19.458 -29.250 0.50 34.75 643 GLY A O 1
ATOM 5223 N N . THR A 1 644 ? -42.842 19.940 -27.168 0.50 35.12 644 THR A N 1
ATOM 5224 C CA . THR A 1 644 ? -43.950 20.844 -26.879 0.50 35.57 644 THR A CA 1
ATOM 5225 C C . THR A 1 644 ? -43.508 22.054 -26.071 0.50 35.83 644 THR A C 1
ATOM 5226 O O . THR A 1 644 ? -42.752 22.901 -26.550 0.50 36.15 644 THR A O 1
ATOM 5230 N N . THR A 1 645 ? -43.997 22.124 -24.838 0.50 36.10 645 THR A N 1
ATOM 5231 C CA . THR A 1 645 ? -43.742 23.267 -23.970 0.50 36.18 645 THR A CA 1
ATOM 5232 C C . THR A 1 645 ? -42.246 23.508 -23.776 0.50 36.30 645 THR A C 1
ATOM 5233 O O . THR A 1 645 ? -41.657 24.380 -24.418 0.50 36.52 645 THR A O 1
#